Protein AF-A0A1E5JSA3-F1 (afdb_monomer)

Structure (mmCIF, N/CA/C/O backbone):
data_AF-A0A1E5JSA3-F1
#
_entry.id   AF-A0A1E5JSA3-F1
#
loop_
_atom_site.group_PDB
_atom_site.id
_atom_site.type_symbol
_atom_site.label_atom_id
_atom_site.label_alt_id
_atom_site.label_comp_id
_atom_site.label_asym_id
_atom_site.label_entity_id
_atom_site.label_seq_id
_atom_site.pdbx_PDB_ins_code
_atom_site.Cartn_x
_atom_site.Cartn_y
_atom_site.Cartn_z
_atom_site.occupancy
_atom_site.B_iso_or_equiv
_atom_site.auth_seq_id
_atom_site.auth_comp_id
_atom_site.auth_asym_id
_atom_site.auth_atom_id
_atom_site.pdbx_PDB_model_num
ATOM 1 N N . MET A 1 1 ? -30.264 26.122 5.997 1.00 40.59 1 MET A N 1
ATOM 2 C CA . MET A 1 1 ? -31.484 25.661 5.302 1.00 40.59 1 MET A CA 1
ATOM 3 C C . MET A 1 1 ? -31.197 25.128 3.892 1.00 40.59 1 MET A C 1
ATOM 5 O O . MET A 1 1 ? -31.419 23.946 3.682 1.00 40.59 1 MET A O 1
ATOM 9 N N . ALA A 1 2 ? -30.611 25.903 2.964 1.00 40.91 2 ALA A N 1
ATOM 10 C CA . ALA A 1 2 ? -30.258 25.406 1.616 1.00 40.91 2 ALA A CA 1
ATOM 11 C C . ALA A 1 2 ? -29.274 24.211 1.622 1.00 40.91 2 ALA A C 1
ATOM 13 O O . ALA A 1 2 ? -29.501 23.220 0.937 1.00 40.91 2 ALA A O 1
ATOM 14 N N . LEU A 1 3 ? -28.240 24.258 2.475 1.00 40.00 3 LEU A N 1
ATOM 15 C CA . LEU A 1 3 ? -27.278 23.157 2.643 1.00 40.00 3 LEU A CA 1
ATOM 16 C C . LEU A 1 3 ? -27.930 21.880 3.206 1.00 40.00 3 LEU A C 1
ATOM 18 O O . LEU A 1 3 ? -27.615 20.783 2.766 1.00 40.00 3 LEU A O 1
ATOM 22 N N . GLN A 1 4 ? -28.881 22.016 4.137 1.00 42.22 4 GLN A N 1
ATOM 23 C CA . GLN A 1 4 ? -29.633 20.878 4.681 1.00 42.22 4 GLN A CA 1
ATOM 24 C C . GLN A 1 4 ? -30.526 20.234 3.616 1.00 42.22 4 GLN A C 1
ATOM 26 O O . GLN A 1 4 ? -30.574 19.014 3.541 1.00 42.22 4 GLN A O 1
ATOM 31 N N . CYS A 1 5 ? -31.178 21.032 2.764 1.00 46.56 5 CYS A N 1
ATOM 32 C CA . CYS A 1 5 ? -32.015 20.514 1.676 1.00 46.56 5 CYS A CA 1
ATOM 33 C C . CYS A 1 5 ? -31.179 19.809 0.596 1.00 46.56 5 CYS A C 1
ATOM 35 O O . CYS A 1 5 ? -31.585 18.758 0.112 1.00 46.56 5 CYS A O 1
ATOM 37 N N . PHE A 1 6 ? -29.990 20.332 0.273 1.00 48.53 6 PHE A N 1
ATOM 38 C CA . PHE A 1 6 ? -29.045 19.679 -0.640 1.00 48.53 6 PHE A CA 1
ATOM 39 C C . PHE A 1 6 ? -28.563 18.325 -0.094 1.00 48.53 6 PHE A C 1
ATOM 41 O O . PHE A 1 6 ? -28.588 17.324 -0.805 1.00 48.53 6 PHE A O 1
ATOM 48 N N . ILE A 1 7 ? -28.204 18.271 1.194 1.00 49.03 7 ILE A N 1
ATOM 49 C CA . ILE A 1 7 ? -27.785 17.034 1.873 1.00 49.03 7 ILE A CA 1
ATOM 50 C C . ILE A 1 7 ? -28.924 16.006 1.909 1.00 49.03 7 ILE A C 1
ATOM 52 O O . ILE A 1 7 ? -28.693 14.828 1.647 1.00 49.03 7 ILE A O 1
ATOM 56 N N . LEU A 1 8 ? -30.153 16.444 2.199 1.00 56.00 8 LEU A N 1
ATOM 57 C CA . LEU A 1 8 ? -31.337 15.583 2.174 1.00 56.00 8 LEU A CA 1
ATOM 58 C C . LEU A 1 8 ? -31.625 15.045 0.769 1.00 56.00 8 LEU A C 1
ATOM 60 O O . LEU A 1 8 ? -31.928 13.864 0.641 1.00 56.00 8 LEU A O 1
ATOM 64 N N . GLY A 1 9 ? -31.485 15.872 -0.273 1.00 57.34 9 GLY A N 1
ATOM 65 C CA . GLY A 1 9 ? -31.629 15.441 -1.666 1.00 57.34 9 GLY A CA 1
ATOM 66 C C . GLY A 1 9 ? -30.599 14.379 -2.050 1.00 57.34 9 GLY A C 1
ATOM 67 O O . GLY A 1 9 ? -30.970 13.325 -2.556 1.00 57.34 9 GLY A O 1
ATOM 68 N N . PHE A 1 10 ? -29.331 14.608 -1.704 1.00 53.75 10 PHE A N 1
ATOM 69 C CA . PHE A 1 10 ? -28.236 13.671 -1.965 1.00 53.75 10 PHE A CA 1
ATOM 70 C C . PHE A 1 10 ? -28.403 12.329 -1.230 1.00 53.75 10 PHE A C 1
ATOM 72 O O . PHE A 1 10 ? -28.225 11.266 -1.819 1.00 53.75 10 PHE A O 1
ATOM 79 N N . LEU A 1 11 ? -28.791 12.357 0.051 1.00 52.44 11 LEU A N 1
ATOM 80 C CA . LEU A 1 11 ? -29.104 11.145 0.822 1.00 52.44 11 LEU A CA 1
ATOM 81 C C . LEU A 1 11 ? -30.291 10.377 0.229 1.00 52.44 11 LEU A C 1
ATOM 83 O O . LEU A 1 11 ? -30.287 9.148 0.236 1.00 52.44 11 LEU A O 1
ATOM 87 N N . CYS A 1 12 ? -31.292 11.091 -0.291 1.00 59.31 12 CYS A N 1
ATOM 88 C CA . CYS A 1 12 ? -32.441 10.480 -0.951 1.00 59.31 12 CYS A CA 1
ATOM 89 C C . CYS A 1 12 ? -32.024 9.783 -2.256 1.00 59.31 12 CYS A C 1
ATOM 91 O O . CYS A 1 12 ? -32.396 8.632 -2.458 1.00 59.31 12 CYS A O 1
ATOM 93 N N . ASP A 1 13 ? -31.186 10.417 -3.082 1.00 55.78 13 ASP A N 1
ATOM 94 C CA . ASP A 1 13 ? -30.669 9.829 -4.330 1.00 55.78 13 ASP A CA 1
ATOM 95 C C . ASP A 1 13 ? -29.792 8.593 -4.072 1.00 55.78 13 ASP A C 1
ATOM 97 O O . ASP A 1 13 ? -29.883 7.586 -4.782 1.00 55.78 13 ASP A O 1
ATOM 101 N N . PHE A 1 14 ? -28.983 8.634 -3.010 1.00 52.00 14 PHE A N 1
ATOM 102 C CA . PHE A 1 14 ? -28.179 7.494 -2.577 1.00 52.00 14 PHE A CA 1
ATOM 103 C C . PHE A 1 14 ? -29.052 6.317 -2.109 1.00 52.00 14 PHE A C 1
ATOM 105 O O . PHE A 1 14 ? -28.802 5.174 -2.488 1.00 52.00 14 PHE A O 1
ATOM 112 N N . LEU A 1 15 ? -30.110 6.587 -1.335 1.00 54.53 15 LEU A N 1
ATOM 113 C CA . LEU A 1 15 ? -31.064 5.563 -0.901 1.00 54.53 15 LEU A CA 1
ATOM 114 C C . LEU A 1 15 ? -31.878 5.002 -2.074 1.00 54.53 15 LEU A C 1
ATOM 116 O O . LEU A 1 15 ? -32.071 3.793 -2.136 1.00 54.53 15 LEU A O 1
ATOM 120 N N . ILE A 1 16 ? -32.307 5.835 -3.026 1.00 61.12 16 ILE A N 1
ATOM 121 C CA . ILE A 1 16 ? -32.984 5.376 -4.250 1.00 61.12 16 ILE A CA 1
ATOM 122 C C . ILE A 1 16 ? -32.071 4.418 -5.022 1.00 61.12 16 ILE A C 1
ATOM 124 O O . ILE A 1 16 ? -32.501 3.318 -5.352 1.00 61.12 16 ILE A O 1
ATOM 128 N N . SER A 1 17 ? -30.801 4.785 -5.216 1.00 49.44 17 SER A N 1
ATOM 129 C CA . SER A 1 17 ? -29.814 3.940 -5.906 1.00 49.44 17 SER A CA 1
ATOM 130 C C . SER A 1 17 ? -29.567 2.613 -5.177 1.00 49.44 17 SER A C 1
ATOM 132 O O . SER A 1 17 ? -29.388 1.576 -5.809 1.00 49.44 17 SER A O 1
ATOM 134 N N . TYR A 1 18 ? -29.579 2.625 -3.842 1.00 52.19 18 TYR A N 1
ATOM 135 C CA . TYR A 1 18 ? -29.465 1.420 -3.019 1.00 52.19 18 TYR A CA 1
ATOM 136 C C . TYR A 1 18 ? -30.692 0.500 -3.155 1.00 52.19 18 TYR A C 1
ATOM 138 O O . TYR A 1 18 ? -30.539 -0.694 -3.397 1.00 52.19 18 TYR A O 1
ATOM 146 N N . TYR A 1 19 ? -31.911 1.043 -3.068 1.00 53.84 19 TYR A N 1
ATOM 147 C CA . TYR A 1 19 ? -33.149 0.259 -3.180 1.00 53.84 19 TYR A CA 1
ATOM 148 C C . TYR A 1 19 ? -33.454 -0.201 -4.614 1.00 53.84 19 TYR A C 1
ATOM 150 O O . TYR A 1 19 ? -34.114 -1.224 -4.799 1.00 53.84 19 TYR A O 1
ATOM 158 N N . GLU A 1 20 ? -32.944 0.501 -5.630 1.00 58.47 20 GLU A N 1
ATOM 159 C CA . GLU A 1 20 ? -32.952 0.047 -7.029 1.00 58.47 20 GLU A CA 1
ATOM 160 C C . GLU A 1 20 ? -32.120 -1.229 -7.228 1.00 58.47 20 GLU A C 1
ATOM 162 O O . GLU A 1 20 ? -32.446 -2.039 -8.094 1.00 58.47 20 GLU A O 1
ATOM 167 N N . LEU A 1 21 ? -31.090 -1.441 -6.402 1.00 43.41 21 LEU A N 1
ATOM 168 C CA . LEU A 1 21 ? -30.238 -2.632 -6.443 1.00 43.41 21 LEU A CA 1
ATOM 169 C C . LEU A 1 21 ? -30.809 -3.816 -5.642 1.00 43.41 21 LEU A C 1
ATOM 171 O O . LEU A 1 21 ? -30.517 -4.959 -5.985 1.00 43.41 21 LEU A O 1
ATOM 175 N N . ASP A 1 22 ? -31.631 -3.560 -4.619 1.00 38.06 22 ASP A N 1
ATOM 176 C CA . ASP A 1 22 ? -32.161 -4.587 -3.700 1.00 38.06 22 ASP A CA 1
ATOM 177 C C . ASP A 1 22 ? -33.598 -5.056 -4.042 1.00 38.06 22 ASP A C 1
ATOM 179 O O . ASP A 1 22 ? -34.220 -5.807 -3.297 1.00 38.06 22 ASP A O 1
ATOM 183 N N . TYR A 1 23 ? -34.151 -4.624 -5.187 1.00 48.28 23 TYR A N 1
ATOM 184 C CA . TYR A 1 23 ? -35.470 -5.021 -5.722 1.00 48.28 23 TYR A CA 1
ATOM 185 C C . TYR A 1 23 ? -36.684 -4.826 -4.774 1.00 48.28 23 TYR A C 1
ATOM 187 O O . TYR A 1 23 ? -37.714 -5.481 -4.945 1.00 48.28 23 TYR A O 1
ATOM 195 N N . VAL A 1 24 ? -36.640 -3.885 -3.820 1.00 50.56 24 VAL A N 1
ATOM 196 C CA . VAL A 1 24 ? -37.801 -3.543 -2.963 1.00 50.56 24 VAL A CA 1
ATOM 197 C C . VAL A 1 24 ? -38.560 -2.343 -3.543 1.00 50.56 24 VAL A C 1
ATOM 199 O O . VAL A 1 24 ? -38.249 -1.181 -3.284 1.00 50.56 24 VAL A O 1
ATOM 202 N N . THR A 1 25 ? -39.584 -2.616 -4.355 1.00 53.16 25 THR A N 1
ATOM 203 C CA . THR A 1 25 ? -40.285 -1.597 -5.165 1.00 53.16 25 THR A CA 1
ATOM 204 C C . THR A 1 25 ? -41.136 -0.617 -4.342 1.00 53.16 25 THR A C 1
ATOM 206 O O . THR A 1 25 ? -41.288 0.541 -4.727 1.00 53.16 25 THR A O 1
ATOM 209 N N . SER A 1 26 ? -41.675 -1.040 -3.193 1.00 58.78 26 SER A N 1
ATOM 210 C CA . SER A 1 26 ? -42.639 -0.246 -2.411 1.00 58.78 26 SER A CA 1
ATOM 211 C C . SER A 1 26 ? -42.030 0.936 -1.652 1.00 58.78 26 SER A C 1
ATOM 213 O O . SER A 1 26 ? -42.709 1.935 -1.420 1.00 58.78 26 SER A O 1
ATOM 215 N N . ASP A 1 27 ? -40.765 0.838 -1.240 1.00 62.41 27 ASP A N 1
ATOM 216 C CA . ASP A 1 27 ? -40.081 1.925 -0.521 1.00 62.41 27 ASP A CA 1
ATOM 217 C C . ASP A 1 27 ? -39.364 2.885 -1.477 1.00 62.41 27 ASP A C 1
ATOM 219 O O . ASP A 1 27 ? -39.173 4.062 -1.169 1.00 62.41 27 ASP A O 1
ATOM 223 N N . LEU A 1 28 ? -39.086 2.419 -2.692 1.00 68.75 28 LEU A N 1
ATOM 224 C CA . LEU A 1 28 ? -38.509 3.190 -3.784 1.00 68.75 28 LEU A CA 1
ATOM 225 C C . LEU A 1 28 ? -39.467 4.288 -4.280 1.00 68.75 28 LEU A C 1
ATOM 227 O O . LEU A 1 28 ? -39.044 5.425 -4.497 1.00 68.75 28 LEU A O 1
ATOM 231 N N . GLU A 1 29 ? -40.769 4.000 -4.384 1.00 76.38 29 GLU A N 1
ATOM 232 C CA . GLU A 1 29 ? -41.778 5.015 -4.729 1.00 76.38 29 GLU A CA 1
ATOM 233 C C . GLU A 1 29 ? -41.884 6.113 -3.662 1.00 76.38 29 GLU A C 1
ATOM 235 O O . GLU A 1 29 ? -41.897 7.299 -4.002 1.00 76.38 29 GLU A O 1
ATOM 240 N N . LYS A 1 30 ? -41.856 5.745 -2.373 1.00 77.06 30 LYS A N 1
ATOM 241 C CA . LYS A 1 30 ? -41.866 6.710 -1.260 1.00 77.06 30 LYS A CA 1
ATOM 242 C C . LYS A 1 30 ? -40.626 7.599 -1.267 1.00 77.06 30 LYS A C 1
ATOM 244 O O . LYS A 1 30 ? -40.736 8.801 -1.035 1.00 77.06 30 LYS A O 1
ATOM 249 N N . LEU A 1 31 ? -39.450 7.028 -1.539 1.00 73.50 31 LEU A N 1
ATOM 250 C CA . LEU A 1 31 ? -38.198 7.781 -1.632 1.00 73.50 31 LEU A CA 1
ATOM 251 C C . LEU A 1 31 ? -38.207 8.742 -2.829 1.00 73.50 31 LEU A C 1
ATOM 253 O O . LEU A 1 31 ? -37.840 9.904 -2.672 1.00 73.50 31 LEU A O 1
ATOM 257 N N . ARG A 1 32 ? -38.718 8.317 -3.992 1.00 76.75 32 ARG A N 1
ATOM 258 C CA . ARG A 1 32 ? -38.897 9.195 -5.164 1.00 76.75 32 ARG A CA 1
ATOM 259 C C . ARG A 1 32 ? -39.893 10.327 -4.901 1.00 76.75 32 ARG A C 1
ATOM 261 O O . ARG A 1 32 ? -39.671 11.455 -5.339 1.00 76.75 32 ARG A O 1
ATOM 268 N N . GLU A 1 33 ? -40.971 10.066 -4.167 1.00 80.81 33 GLU A N 1
ATOM 269 C CA . GLU A 1 33 ? -41.922 11.107 -3.761 1.00 80.81 33 GLU A CA 1
ATOM 270 C C . GLU A 1 33 ? -41.293 12.089 -2.757 1.00 80.81 33 GLU A C 1
ATOM 272 O O . GLU A 1 33 ? -41.481 13.302 -2.857 1.00 80.81 33 GLU A O 1
ATOM 277 N N . CYS A 1 34 ? -40.484 11.582 -1.824 1.00 76.81 34 CYS A N 1
ATOM 278 C CA . CYS A 1 34 ? -39.719 12.400 -0.885 1.00 76.81 34 CYS A CA 1
ATOM 279 C C . CYS A 1 34 ? -38.702 13.291 -1.621 1.00 76.81 34 CYS A C 1
ATOM 281 O O . CYS A 1 34 ? -38.597 14.482 -1.325 1.00 76.81 34 CYS A O 1
ATOM 283 N N . ARG A 1 35 ? -38.033 12.758 -2.653 1.00 76.19 35 ARG A N 1
ATOM 284 C CA . ARG A 1 35 ? -37.119 13.514 -3.519 1.00 76.19 35 ARG A CA 1
ATOM 285 C C . ARG A 1 35 ? -37.820 14.666 -4.234 1.00 76.19 35 ARG A C 1
ATOM 287 O O . ARG A 1 35 ? -37.316 15.788 -4.196 1.00 76.19 35 ARG A O 1
ATOM 294 N N . LYS A 1 36 ? -39.009 14.422 -4.796 1.00 78.69 36 LYS A N 1
ATOM 295 C CA . LYS A 1 36 ? -39.834 15.471 -5.420 1.00 78.69 36 LYS A CA 1
ATOM 296 C C . LYS A 1 36 ? -40.223 16.567 -4.430 1.00 78.69 36 LYS A C 1
ATOM 298 O O . LYS A 1 36 ? -40.089 17.742 -4.751 1.00 78.69 36 LYS A O 1
ATOM 303 N N . LYS A 1 37 ? -40.613 16.207 -3.203 1.00 78.31 37 LYS A N 1
ATOM 304 C CA . LYS A 1 37 ? -40.929 17.186 -2.145 1.00 78.31 37 LYS A CA 1
ATOM 305 C C . LYS A 1 37 ? -39.715 18.040 -1.766 1.00 78.31 37 LYS A C 1
ATOM 307 O O . LYS A 1 37 ? -39.864 19.236 -1.531 1.00 78.31 37 LYS A O 1
ATOM 312 N N . ILE A 1 38 ? -38.516 17.452 -1.738 1.00 72.69 38 ILE A N 1
ATOM 313 C CA . ILE A 1 38 ? -37.256 18.173 -1.488 1.00 72.69 38 ILE A CA 1
ATOM 314 C C . ILE A 1 38 ? -36.928 19.132 -2.648 1.00 72.69 38 ILE A C 1
ATOM 316 O O . ILE A 1 38 ? -36.505 20.262 -2.406 1.00 72.69 38 ILE A O 1
ATOM 320 N N . GLU A 1 39 ? -37.155 18.721 -3.898 1.00 71.00 39 GLU A N 1
ATOM 321 C CA . GLU A 1 39 ? -36.959 19.568 -5.086 1.00 71.00 39 GLU A CA 1
ATOM 322 C C . GLU A 1 39 ? -37.964 20.721 -5.176 1.00 71.00 39 GLU A C 1
ATOM 324 O O . GLU A 1 39 ? -37.589 21.843 -5.520 1.00 71.00 39 GLU A O 1
ATOM 329 N N . GLU A 1 40 ? -39.228 20.479 -4.831 1.00 75.62 40 GLU A N 1
ATOM 330 C CA . GLU A 1 40 ? -40.254 21.521 -4.740 1.00 75.62 40 GLU A CA 1
ATOM 331 C C . GLU A 1 40 ? -39.899 22.547 -3.656 1.00 75.62 40 GLU A C 1
ATOM 333 O O . GLU A 1 40 ? -39.974 23.752 -3.900 1.00 75.62 40 GLU A O 1
ATOM 338 N N . PHE A 1 41 ? -39.397 22.092 -2.502 1.00 64.44 41 PHE A N 1
ATOM 339 C CA . PHE A 1 41 ? -38.871 22.973 -1.453 1.00 64.44 41 PHE A CA 1
ATOM 340 C C . PHE A 1 41 ? -37.662 23.800 -1.913 1.00 64.44 41 PHE A C 1
ATOM 342 O O . PHE A 1 41 ? -37.488 24.939 -1.478 1.00 64.44 41 PHE A O 1
ATOM 349 N N . TYR A 1 42 ? -36.829 23.244 -2.796 1.00 60.25 42 TYR A N 1
ATOM 350 C CA . TYR A 1 42 ? -35.657 23.921 -3.352 1.00 60.25 42 TYR A CA 1
ATOM 351 C C . TYR A 1 42 ? -36.044 25.002 -4.375 1.00 60.25 42 TYR A C 1
ATOM 353 O O . TYR A 1 42 ? -35.501 26.108 -4.338 1.00 60.25 42 TYR A O 1
ATOM 361 N N . LYS A 1 43 ? -37.033 24.726 -5.239 1.00 61.19 43 LYS A N 1
ATOM 362 C CA . LYS A 1 43 ? -37.520 25.668 -6.266 1.00 61.19 43 LYS A CA 1
ATOM 363 C C . LYS A 1 43 ? -38.217 26.902 -5.692 1.00 61.19 43 LYS A C 1
ATOM 365 O O . LYS A 1 43 ? -38.177 27.957 -6.314 1.00 61.19 43 LYS A O 1
ATOM 370 N N . VAL A 1 44 ? -38.814 26.805 -4.505 1.00 54.72 44 VAL A N 1
ATOM 371 C CA . VAL A 1 44 ? -39.492 27.940 -3.848 1.00 54.72 44 VAL A CA 1
ATOM 372 C C . VAL A 1 44 ? -38.494 28.913 -3.177 1.00 54.72 44 VAL A C 1
ATOM 374 O O . VAL A 1 44 ? -38.888 29.995 -2.750 1.00 54.72 44 VAL A O 1
ATOM 377 N N . GLY A 1 45 ? -37.191 28.588 -3.112 1.00 53.19 45 GLY A N 1
ATOM 378 C CA . GLY A 1 45 ? -36.239 29.267 -2.219 1.00 53.19 45 GLY A CA 1
ATOM 379 C C . GLY A 1 45 ? -34.988 29.942 -2.805 1.00 53.19 45 GLY A C 1
ATOM 380 O O . GLY A 1 45 ? -34.187 30.424 -2.003 1.00 53.19 45 GLY A O 1
ATOM 381 N N . CYS A 1 46 ? -34.745 30.005 -4.122 1.00 41.81 46 CYS A N 1
ATOM 382 C CA . CYS A 1 46 ? -33.535 30.675 -4.643 1.00 41.81 46 CYS A CA 1
ATOM 383 C C . CYS A 1 46 ? -33.741 31.444 -5.956 1.00 41.81 46 CYS A C 1
ATOM 385 O O . CYS A 1 46 ? -34.191 30.892 -6.953 1.00 41.81 46 CYS A O 1
ATOM 387 N N . LEU A 1 47 ? -33.359 32.727 -5.927 1.00 45.47 47 LEU A N 1
ATOM 388 C CA . LEU A 1 47 ? -33.256 33.628 -7.075 1.00 45.47 47 LEU A CA 1
ATOM 389 C C . LEU A 1 47 ? -32.104 33.228 -8.015 1.00 45.47 47 LEU A C 1
ATOM 391 O O . LEU A 1 47 ? -31.073 32.681 -7.619 1.00 45.47 47 LEU A O 1
ATOM 395 N N . GLN A 1 48 ? -32.326 33.551 -9.280 1.00 45.81 48 GLN A N 1
ATOM 396 C CA . GLN A 1 48 ? -31.894 32.849 -10.481 1.00 45.81 48 GLN A CA 1
ATOM 397 C C . GLN A 1 48 ? -30.566 33.382 -11.050 1.00 45.81 48 GLN A C 1
ATOM 399 O O . GLN A 1 48 ? -30.518 33.844 -12.181 1.00 45.81 48 GLN A O 1
ATOM 404 N N . GLU A 1 49 ? -29.484 33.337 -10.264 1.00 43.78 49 GLU A N 1
ATOM 405 C CA . GLU A 1 49 ? -28.129 33.695 -10.750 1.00 43.78 49 GLU A CA 1
ATOM 406 C C . GLU A 1 49 ? -27.010 32.752 -10.265 1.00 43.78 49 GLU A C 1
ATOM 408 O O . GLU A 1 49 ? -25.943 32.689 -10.870 1.00 43.78 49 GLU A O 1
ATOM 413 N N . LYS A 1 50 ? -27.252 31.933 -9.230 1.00 43.91 50 LYS A N 1
ATOM 414 C CA . LYS A 1 50 ? -26.297 30.912 -8.742 1.00 43.91 50 LYS A CA 1
ATOM 415 C C . LYS A 1 50 ? -26.503 29.517 -9.352 1.00 43.91 50 LYS A C 1
ATOM 417 O O . LYS A 1 50 ? -25.840 28.571 -8.942 1.00 43.91 50 LYS A O 1
ATOM 422 N N . GLN A 1 51 ? -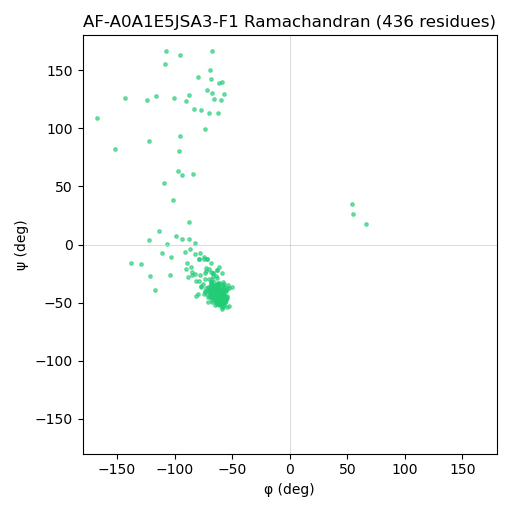27.432 29.392 -10.300 1.00 43.81 51 GLN A N 1
ATOM 423 C CA . GLN A 1 51 ? -27.921 28.112 -10.818 1.00 43.81 51 GLN A CA 1
ATOM 424 C C . GLN A 1 51 ? -26.898 27.415 -11.732 1.00 43.81 51 GLN A C 1
ATOM 426 O O . GLN A 1 51 ? -26.665 26.222 -11.575 1.00 43.81 51 GLN A O 1
ATOM 431 N N . ASN A 1 52 ? -26.194 28.169 -12.585 1.00 41.47 52 ASN A N 1
ATOM 432 C CA . ASN A 1 52 ? -25.317 27.594 -13.615 1.00 41.47 52 ASN A CA 1
ATOM 433 C C . ASN A 1 52 ? -24.054 26.918 -13.047 1.00 41.47 52 ASN A C 1
ATOM 435 O O . ASN A 1 52 ? -23.609 25.906 -13.573 1.00 41.47 52 ASN A O 1
ATOM 439 N N . SER A 1 53 ? -23.462 27.441 -11.966 1.00 43.09 53 SER A N 1
ATOM 440 C CA . SER A 1 53 ? -22.284 26.809 -11.343 1.00 43.09 53 SER A CA 1
ATOM 441 C C . SER A 1 53 ? -22.648 25.603 -10.475 1.00 43.09 53 SER A C 1
ATOM 443 O O . SER A 1 53 ? -21.836 24.694 -10.311 1.00 43.09 53 SER A O 1
ATOM 445 N N . ILE A 1 54 ? -23.872 25.579 -9.940 1.00 47.62 54 ILE A N 1
ATOM 446 C CA . ILE A 1 54 ? -24.409 24.451 -9.175 1.00 47.62 54 ILE A CA 1
ATOM 447 C C . ILE A 1 54 ? -24.828 23.319 -10.120 1.00 47.62 54 ILE A C 1
ATOM 449 O O . ILE A 1 54 ? -24.592 22.163 -9.786 1.00 47.62 54 ILE A O 1
ATOM 453 N N . GLU A 1 55 ? -25.379 23.627 -11.297 1.00 46.81 55 GLU A N 1
ATOM 454 C CA . GLU A 1 55 ? -25.707 22.628 -12.324 1.00 46.81 55 GLU A CA 1
ATOM 455 C C . GLU A 1 55 ? -24.455 21.934 -12.866 1.00 46.81 55 GLU A C 1
ATOM 457 O O . GLU A 1 55 ? -24.393 20.712 -12.804 1.00 46.81 55 GLU A O 1
ATOM 462 N N . VAL A 1 56 ? -23.410 22.677 -13.255 1.00 52.19 56 VAL A N 1
ATOM 463 C CA . VAL A 1 56 ? -22.147 22.080 -13.744 1.00 52.19 56 VAL A CA 1
ATOM 464 C C . VAL A 1 56 ? -21.479 21.201 -12.678 1.00 52.19 56 VAL A C 1
ATOM 466 O O . VAL A 1 56 ? -21.000 20.108 -12.973 1.00 52.19 56 VAL A O 1
ATOM 469 N N . PHE A 1 57 ? -21.475 21.640 -11.414 1.00 47.72 57 PHE A N 1
ATOM 470 C CA . PHE A 1 57 ? -20.952 20.833 -10.309 1.00 47.72 57 PHE A CA 1
ATOM 471 C C . PHE A 1 57 ? -21.834 19.607 -10.014 1.00 47.72 57 PHE A C 1
ATOM 473 O O . PHE A 1 57 ? -21.317 18.540 -9.699 1.00 47.72 57 PHE A O 1
ATOM 480 N N . SER A 1 58 ? -23.160 19.733 -10.124 1.00 50.62 58 SER A N 1
ATOM 481 C CA . SER A 1 58 ? -24.109 18.633 -9.918 1.00 50.62 58 SER A CA 1
ATOM 482 C C . SER A 1 58 ? -24.020 17.577 -11.020 1.00 50.62 58 SER A C 1
ATOM 484 O O . SER A 1 58 ? -24.083 16.386 -10.717 1.00 50.62 58 SER A O 1
ATOM 486 N N . GLU A 1 59 ? -23.863 17.993 -12.275 1.00 61.78 59 GLU A N 1
ATOM 487 C CA . GLU A 1 59 ? -23.638 17.098 -13.413 1.00 61.78 59 GLU A CA 1
ATOM 488 C C . GLU A 1 59 ? -22.310 16.356 -13.256 1.00 61.78 59 GLU A C 1
ATOM 490 O O . GLU A 1 59 ? -22.299 15.128 -13.309 1.00 61.78 59 GLU A O 1
ATOM 495 N N . PHE A 1 60 ? -21.228 17.070 -12.922 1.00 57.09 60 PHE A N 1
ATOM 496 C CA . PHE A 1 60 ? -19.934 16.463 -12.600 1.00 57.09 60 PHE A CA 1
ATOM 497 C C . PHE A 1 60 ? -20.042 15.433 -11.462 1.00 57.09 60 PHE A C 1
ATOM 499 O O . PHE A 1 60 ? -19.549 14.314 -11.583 1.00 57.09 60 PHE A O 1
ATOM 506 N N . MET A 1 61 ? -20.744 15.769 -10.376 1.00 51.47 61 MET A N 1
ATOM 507 C CA . MET A 1 61 ? -20.963 14.870 -9.238 1.00 51.47 61 MET A CA 1
ATOM 508 C C . MET A 1 61 ? -21.752 13.612 -9.620 1.00 51.47 61 MET A C 1
ATOM 510 O O . MET A 1 61 ? -21.395 12.508 -9.205 1.00 51.47 61 MET A O 1
ATOM 514 N N . GLN A 1 62 ? -22.831 13.757 -10.396 1.00 58.44 62 GLN A N 1
ATOM 515 C CA . GLN A 1 62 ? -23.607 12.612 -10.878 1.00 58.44 62 GLN A CA 1
ATOM 516 C C . GLN A 1 62 ? -22.780 11.733 -11.813 1.00 58.44 62 GLN A C 1
ATOM 518 O O . GLN A 1 62 ? -22.839 10.506 -11.713 1.00 58.44 62 GLN A O 1
ATOM 523 N N . GLU A 1 63 ? -21.994 12.343 -12.694 1.00 62.84 63 GLU A N 1
ATOM 524 C CA . GLU A 1 63 ? -21.139 11.633 -13.630 1.00 62.84 63 GLU A CA 1
ATOM 525 C C . GLU A 1 63 ? -20.007 10.902 -12.904 1.00 62.84 63 GLU A C 1
ATOM 527 O O . GLU A 1 63 ? -19.811 9.714 -13.143 1.00 62.84 63 GLU A O 1
ATOM 532 N N . GLU A 1 64 ? -19.333 11.515 -11.933 1.00 56.78 64 GLU A N 1
ATOM 533 C CA . GLU A 1 64 ? -18.267 10.860 -11.170 1.00 56.78 64 GLU A CA 1
ATOM 534 C C . GLU A 1 64 ? -18.801 9.721 -10.283 1.00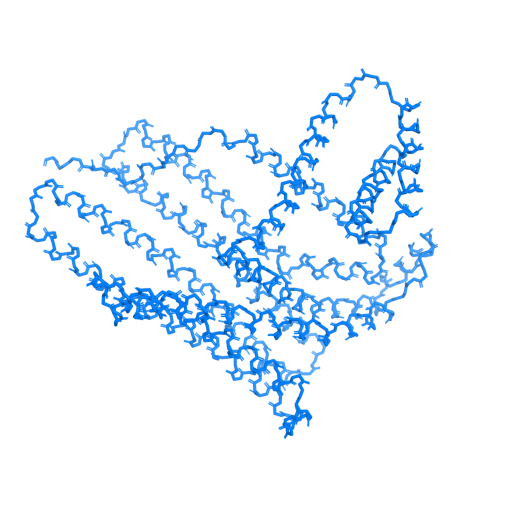 56.78 64 GLU A C 1
ATOM 536 O O . GLU A 1 64 ? -18.205 8.641 -10.232 1.00 56.78 64 GLU A O 1
ATOM 541 N N . ILE A 1 65 ? -19.967 9.886 -9.645 1.00 56.12 65 ILE A N 1
ATOM 542 C CA . ILE A 1 65 ? -20.617 8.806 -8.880 1.00 56.12 65 ILE A CA 1
ATOM 543 C C . ILE A 1 65 ? -21.032 7.659 -9.801 1.00 56.12 65 ILE A C 1
ATOM 545 O O . ILE A 1 65 ? -20.768 6.495 -9.489 1.00 56.12 65 ILE A O 1
ATOM 549 N N . ARG A 1 66 ? -21.651 7.966 -10.946 1.00 53.53 66 ARG A N 1
ATOM 550 C CA . ARG A 1 66 ? -22.077 6.961 -11.924 1.00 53.53 66 ARG A CA 1
ATOM 551 C C . ARG A 1 66 ? -20.882 6.229 -12.522 1.00 53.53 66 ARG A C 1
ATOM 553 O O . ARG A 1 66 ? -20.927 5.007 -12.625 1.00 53.53 66 ARG A O 1
ATOM 560 N N . THR A 1 67 ? -19.818 6.939 -12.884 1.00 59.00 67 THR A N 1
ATOM 561 C CA . THR A 1 67 ? -18.598 6.349 -13.450 1.00 59.00 67 THR A CA 1
ATOM 562 C C . THR A 1 67 ? -17.892 5.479 -12.418 1.00 59.00 67 THR A C 1
ATOM 564 O O . THR A 1 67 ? -17.471 4.371 -12.743 1.00 59.00 67 THR A O 1
ATOM 567 N N . ASN A 1 68 ? -17.852 5.904 -11.151 1.00 52.03 68 ASN A N 1
ATOM 568 C CA . ASN A 1 68 ? -17.353 5.073 -10.060 1.00 52.03 68 ASN A CA 1
ATOM 569 C C . ASN A 1 68 ? -18.218 3.819 -9.886 1.00 52.03 68 ASN A C 1
ATOM 571 O O . ASN A 1 68 ? -17.681 2.716 -9.931 1.00 52.03 68 ASN A O 1
ATOM 575 N N . ALA A 1 69 ? -19.545 3.946 -9.778 1.00 55.59 69 ALA A N 1
ATOM 576 C CA . ALA A 1 69 ? -20.480 2.822 -9.636 1.00 55.59 69 ALA A CA 1
ATOM 577 C C . ALA A 1 69 ? -20.424 1.834 -10.820 1.00 55.59 69 ALA A C 1
ATOM 579 O O . ALA A 1 69 ? -20.375 0.618 -10.624 1.00 55.59 69 ALA A O 1
ATOM 580 N N . GLN A 1 70 ? -20.351 2.334 -12.055 1.00 56.41 70 GLN A N 1
ATOM 581 C CA . GLN A 1 70 ? -20.137 1.518 -13.256 1.00 56.41 70 GLN A CA 1
ATOM 582 C C . GLN A 1 70 ? -18.728 0.908 -13.289 1.00 56.41 70 GLN A C 1
ATOM 584 O O . GLN A 1 70 ? -18.552 -0.221 -13.749 1.00 56.41 70 GLN A O 1
ATOM 589 N N . GLY A 1 71 ? -17.722 1.598 -12.753 1.00 55.97 71 GLY A N 1
ATOM 590 C CA . GLY A 1 71 ? -16.382 1.071 -12.501 1.00 55.97 71 GLY A CA 1
ATOM 591 C C . GLY A 1 71 ? -16.396 -0.115 -11.532 1.00 55.97 71 GLY A C 1
ATOM 592 O O . GLY A 1 71 ? -15.781 -1.143 -11.817 1.00 55.97 71 GLY A O 1
ATOM 593 N N . TYR A 1 72 ? -17.164 -0.027 -10.441 1.00 54.00 72 TYR A N 1
ATOM 594 C CA . TYR A 1 72 ? -17.378 -1.131 -9.497 1.00 54.00 72 TYR A CA 1
ATOM 595 C C . TYR A 1 72 ? -18.063 -2.325 -10.175 1.00 54.00 72 TYR A C 1
ATOM 597 O O . TYR A 1 72 ? -17.583 -3.451 -10.064 1.00 54.00 72 TYR A O 1
ATOM 605 N N . LEU A 1 73 ? -19.128 -2.093 -10.948 1.00 53.03 73 LEU A N 1
ATOM 606 C CA . LEU A 1 73 ? -19.850 -3.156 -11.659 1.00 53.03 73 LEU A CA 1
ATOM 607 C C . LEU A 1 73 ? -19.001 -3.805 -12.768 1.00 53.03 73 LEU A C 1
ATOM 609 O O . LEU A 1 73 ? -18.941 -5.028 -12.876 1.00 53.03 73 LEU A O 1
ATOM 613 N N . SER A 1 74 ? -18.270 -3.008 -13.551 1.00 52.31 74 SER A N 1
ATOM 614 C CA . SER A 1 74 ? -17.346 -3.506 -14.582 1.00 52.31 74 SER A CA 1
ATOM 615 C C . SER A 1 74 ? -16.075 -4.142 -14.008 1.00 52.31 74 SER A C 1
ATOM 617 O O . SER A 1 74 ? -15.350 -4.837 -14.717 1.00 52.31 74 SER A O 1
ATOM 619 N N . SER A 1 75 ? -15.792 -3.969 -12.715 1.00 47.25 75 SER A N 1
ATOM 620 C CA . SER A 1 75 ? -14.699 -4.696 -12.064 1.00 47.25 75 SER A CA 1
ATOM 621 C C . SER A 1 75 ? -14.995 -6.193 -11.956 1.00 47.25 75 SER A C 1
ATOM 623 O O . SER A 1 75 ? -14.057 -6.985 -11.953 1.00 47.25 75 SER A O 1
ATOM 625 N N . PHE A 1 76 ? -16.270 -6.600 -11.976 1.00 54.66 76 PHE A N 1
ATOM 626 C CA . PHE A 1 76 ? -16.668 -8.011 -12.023 1.00 54.66 76 PHE A CA 1
ATOM 627 C C . PHE A 1 76 ? -16.568 -8.639 -13.421 1.00 54.66 76 PHE A C 1
ATOM 629 O O . PHE A 1 76 ? -16.607 -9.862 -13.532 1.00 54.66 76 PHE A O 1
ATOM 636 N N . THR A 1 77 ? -16.397 -7.850 -14.490 1.00 56.88 77 THR A N 1
ATOM 637 C CA . THR A 1 77 ? -16.287 -8.386 -15.860 1.00 56.88 77 THR A CA 1
ATOM 638 C C . THR A 1 77 ? -14.852 -8.723 -16.267 1.00 56.88 77 THR A C 1
ATOM 640 O O . THR A 1 77 ? -14.645 -9.470 -17.221 1.00 56.88 77 THR A O 1
ATOM 643 N N . SER A 1 78 ? -13.846 -8.233 -15.533 1.00 70.81 78 SER A N 1
ATOM 644 C CA . SER A 1 78 ? -12.434 -8.554 -15.762 1.00 70.81 78 SER A CA 1
ATOM 645 C C . SER A 1 78 ? -11.779 -9.115 -14.505 1.00 70.81 78 SER A C 1
ATOM 647 O O . SER A 1 78 ? -11.707 -8.448 -13.476 1.00 70.81 78 SER A O 1
ATOM 649 N N . ILE A 1 79 ? -11.197 -10.313 -14.615 1.00 72.50 79 ILE A N 1
ATOM 650 C CA . ILE A 1 79 ? -10.484 -10.979 -13.514 1.00 72.50 79 ILE A CA 1
ATOM 651 C C . ILE A 1 79 ? -9.324 -10.109 -12.990 1.00 72.50 79 ILE A C 1
ATOM 653 O O . ILE A 1 79 ? -9.047 -10.094 -11.790 1.00 72.50 79 ILE A O 1
ATOM 657 N N . SER A 1 80 ? -8.649 -9.348 -13.862 1.00 68.81 80 SER A N 1
ATOM 658 C CA . SER A 1 80 ? -7.557 -8.461 -13.441 1.00 68.81 80 SER A CA 1
ATOM 659 C C . SER A 1 80 ? -8.059 -7.269 -12.622 1.00 68.81 80 SER A C 1
ATOM 661 O O . SER A 1 80 ? -7.428 -6.932 -11.617 1.00 68.81 80 SER A O 1
ATOM 663 N N . LYS A 1 81 ? -9.205 -6.686 -13.005 1.00 71.44 81 LYS A N 1
ATOM 664 C CA . LYS A 1 81 ? -9.861 -5.598 -12.265 1.00 71.44 81 LYS A CA 1
ATOM 665 C C . LYS A 1 81 ? -10.426 -6.094 -10.939 1.00 71.44 81 LYS A C 1
ATOM 667 O O . LYS A 1 81 ? -10.170 -5.470 -9.917 1.00 71.44 81 LYS A O 1
ATOM 672 N N . LEU A 1 82 ? -11.086 -7.254 -10.923 1.00 73.88 82 LEU A N 1
ATOM 673 C CA . LEU A 1 82 ? -11.572 -7.890 -9.697 1.00 73.88 82 LEU A CA 1
ATOM 674 C C . LEU A 1 82 ? -10.435 -8.118 -8.694 1.00 73.88 82 LEU A C 1
ATOM 676 O O . LEU A 1 82 ? -10.561 -7.787 -7.518 1.00 73.88 82 LEU A O 1
ATOM 680 N N . ARG A 1 83 ? -9.291 -8.634 -9.159 1.00 82.50 83 ARG A N 1
ATOM 681 C CA . ARG A 1 83 ? -8.096 -8.818 -8.324 1.00 82.50 83 ARG A CA 1
ATOM 682 C C . ARG A 1 83 ? -7.600 -7.499 -7.732 1.00 82.50 83 ARG A C 1
ATOM 684 O O . ARG A 1 83 ? -7.268 -7.454 -6.549 1.00 82.50 83 ARG A O 1
ATOM 691 N N . GLN A 1 84 ? -7.512 -6.452 -8.554 1.00 79.69 84 GLN A N 1
ATOM 692 C CA . GLN A 1 84 ? -7.096 -5.126 -8.098 1.00 79.69 84 GLN A CA 1
ATOM 693 C C . GLN A 1 84 ? -8.072 -4.595 -7.046 1.00 79.69 84 GLN A C 1
ATOM 695 O O . GLN A 1 84 ? -7.644 -4.153 -5.985 1.00 79.69 84 GLN A O 1
ATOM 700 N N . TYR A 1 85 ? -9.370 -4.743 -7.299 1.00 80.69 85 TYR A N 1
ATOM 701 C CA . TYR A 1 85 ? -10.432 -4.320 -6.403 1.00 80.69 85 TYR A CA 1
ATOM 702 C C . TYR A 1 85 ? -10.385 -5.030 -5.043 1.00 80.69 85 TYR A C 1
ATOM 704 O O . TYR A 1 85 ? -10.383 -4.374 -4.001 1.00 80.69 85 TYR A O 1
ATOM 712 N N . ILE A 1 86 ? -10.247 -6.360 -5.040 1.00 85.19 86 ILE A N 1
ATOM 713 C CA . ILE A 1 86 ? -10.040 -7.162 -3.823 1.00 85.19 86 ILE A CA 1
ATOM 714 C C . ILE A 1 86 ? -8.799 -6.679 -3.070 1.00 85.19 86 ILE A C 1
ATOM 716 O O . ILE A 1 86 ? -8.845 -6.512 -1.852 1.00 85.19 86 ILE A O 1
ATOM 720 N N . GLY A 1 87 ? -7.704 -6.410 -3.789 1.00 83.75 87 GLY A N 1
ATOM 721 C CA . GLY A 1 87 ? -6.491 -5.830 -3.216 1.00 83.75 87 GLY A CA 1
ATOM 722 C C . GLY A 1 87 ? -6.763 -4.502 -2.509 1.00 83.75 87 GLY A C 1
ATOM 723 O O . GLY A 1 87 ? -6.400 -4.350 -1.346 1.00 83.75 87 GLY A O 1
ATOM 724 N N . THR A 1 88 ? -7.468 -3.578 -3.162 1.00 85.19 88 THR A N 1
ATOM 725 C CA . THR A 1 88 ? -7.829 -2.275 -2.592 1.00 85.19 88 THR A CA 1
ATOM 726 C C . THR A 1 88 ? -8.721 -2.407 -1.359 1.00 85.19 88 THR A C 1
ATOM 728 O O . THR A 1 88 ? -8.442 -1.764 -0.345 1.00 85.19 88 THR A O 1
ATOM 731 N N . ILE A 1 89 ? -9.758 -3.255 -1.392 1.00 87.69 89 ILE A N 1
ATOM 732 C CA . ILE A 1 89 ? -10.598 -3.512 -0.209 1.00 87.69 89 ILE A CA 1
ATOM 733 C C . ILE A 1 89 ? -9.729 -4.034 0.933 1.00 87.69 89 ILE A C 1
ATOM 735 O O . ILE A 1 89 ? -9.852 -3.577 2.067 1.00 87.69 89 ILE A O 1
ATOM 739 N N . ASN A 1 90 ? -8.822 -4.964 0.637 1.00 88.69 90 ASN A N 1
ATOM 740 C CA . ASN A 1 90 ? -7.966 -5.571 1.639 1.00 88.69 90 ASN A CA 1
ATOM 741 C C . ASN A 1 90 ? -7.024 -4.556 2.305 1.00 88.69 90 ASN A C 1
ATOM 743 O O . ASN A 1 90 ? -6.898 -4.534 3.530 1.00 88.69 90 ASN A O 1
ATOM 747 N N . THR A 1 91 ? -6.438 -3.665 1.506 1.00 86.69 91 THR A N 1
ATOM 748 C CA . THR A 1 91 ? -5.652 -2.514 1.960 1.00 86.69 91 THR A CA 1
ATOM 749 C C . THR A 1 91 ? -6.470 -1.610 2.885 1.00 86.69 91 THR A C 1
ATOM 751 O O . THR A 1 91 ? -6.043 -1.313 4.001 1.00 86.69 91 THR A O 1
ATOM 754 N N . LYS A 1 92 ? -7.692 -1.226 2.485 1.00 87.56 92 LYS A N 1
ATOM 755 C CA . LYS A 1 92 ? -8.579 -0.382 3.309 1.00 87.56 92 LYS A CA 1
ATOM 756 C C . LYS A 1 92 ? -9.024 -1.075 4.594 1.00 87.56 92 LYS A C 1
ATOM 758 O O . LYS A 1 92 ? -9.088 -0.439 5.643 1.00 87.56 92 LYS A O 1
ATOM 763 N N . ARG A 1 93 ? -9.264 -2.384 4.539 1.00 90.25 93 ARG A N 1
ATOM 764 C CA . ARG A 1 93 ? -9.566 -3.228 5.699 1.00 90.25 93 ARG A CA 1
ATOM 765 C C . ARG A 1 93 ? -8.401 -3.245 6.685 1.00 90.25 93 ARG A C 1
ATOM 767 O O . ARG A 1 93 ? -8.621 -3.023 7.873 1.00 90.25 93 ARG A O 1
ATOM 774 N N . SER A 1 94 ? -7.172 -3.468 6.210 1.00 87.50 94 SER A N 1
ATOM 775 C CA . SER A 1 94 ? -5.968 -3.392 7.050 1.00 87.50 94 SER A CA 1
ATOM 776 C C . SER A 1 94 ? -5.851 -2.011 7.698 1.00 87.50 94 SER A C 1
ATOM 778 O O . SER A 1 94 ? -5.771 -1.888 8.921 1.00 87.50 94 SER A O 1
ATOM 780 N N . GLN A 1 95 ? -5.977 -0.955 6.892 1.00 88.19 95 GLN A N 1
ATOM 781 C CA . GLN A 1 95 ? -5.951 0.426 7.358 1.00 88.19 95 GLN A CA 1
ATOM 782 C C . GLN A 1 95 ? -6.979 0.714 8.456 1.00 88.19 95 GLN A C 1
ATOM 784 O O . GLN A 1 95 ? -6.637 1.320 9.476 1.00 88.19 95 GLN A O 1
ATOM 789 N N . PHE A 1 96 ? -8.216 0.254 8.278 1.00 89.88 96 PHE A N 1
ATOM 790 C CA . PHE A 1 96 ? -9.262 0.379 9.283 1.00 89.88 96 PHE A CA 1
ATOM 791 C C . PHE A 1 96 ? -8.892 -0.354 10.580 1.00 89.88 96 PHE A C 1
ATOM 793 O O . PHE A 1 96 ? -9.035 0.219 11.658 1.00 89.88 96 PHE A O 1
ATOM 800 N N . SER A 1 97 ? -8.367 -1.581 10.498 1.00 88.69 97 SER A N 1
ATOM 801 C CA . SER A 1 97 ? -7.975 -2.376 11.671 1.00 88.69 97 SER A CA 1
ATOM 802 C C . SER A 1 97 ? -6.933 -1.679 12.546 1.00 88.69 97 SER A C 1
ATOM 804 O O . SER A 1 97 ? -7.123 -1.607 13.765 1.00 88.69 97 SER A O 1
ATOM 806 N N . TYR A 1 98 ? -5.871 -1.130 11.948 1.00 89.12 98 TYR A N 1
ATOM 807 C CA . TYR A 1 98 ? -4.855 -0.381 12.695 1.00 89.12 98 TYR A CA 1
ATOM 808 C C . TYR A 1 98 ? -5.406 0.954 13.222 1.00 89.12 98 TYR A C 1
ATOM 810 O O . TYR A 1 98 ? -5.203 1.284 14.394 1.00 89.12 98 TYR A O 1
ATOM 818 N N . SER A 1 99 ? -6.192 1.672 12.409 1.00 90.75 99 SER A N 1
ATOM 819 C CA . SER A 1 99 ? -6.811 2.948 12.809 1.00 90.75 99 SER A CA 1
ATOM 820 C C . SER A 1 99 ? -7.743 2.773 14.001 1.00 90.75 99 SER A C 1
ATOM 822 O O . SER A 1 99 ? -7.749 3.590 14.917 1.00 90.75 99 SER A O 1
ATOM 824 N N . ARG A 1 100 ? -8.515 1.682 14.014 1.00 89.62 100 ARG A N 1
ATOM 825 C CA . ARG A 1 100 ? -9.394 1.298 15.120 1.00 89.62 100 ARG A CA 1
ATOM 826 C C . ARG A 1 100 ? -8.601 1.046 16.400 1.00 89.62 100 ARG A C 1
ATOM 828 O O . ARG A 1 100 ? -9.048 1.443 17.471 1.00 89.62 100 ARG A O 1
ATOM 835 N N . GLY A 1 101 ? -7.433 0.409 16.299 1.00 87.19 101 GLY A N 1
ATOM 836 C CA . GLY A 1 101 ? -6.529 0.207 17.433 1.00 87.19 101 GLY A CA 1
ATOM 837 C C . GLY A 1 101 ? -6.129 1.532 18.082 1.00 87.19 101 GLY A C 1
ATOM 838 O O . GLY A 1 101 ? -6.336 1.712 19.280 1.00 87.19 101 GLY A O 1
ATOM 839 N N . LEU A 1 102 ? -5.649 2.487 17.281 1.00 90.56 102 LEU A N 1
ATOM 840 C CA . LEU A 1 102 ? -5.307 3.833 17.753 1.00 90.56 102 LEU A CA 1
ATOM 841 C C . LEU A 1 102 ? -6.534 4.584 18.302 1.00 90.56 102 LEU A C 1
ATOM 843 O O . LEU A 1 102 ? -6.470 5.171 19.384 1.00 90.56 102 LEU A O 1
ATOM 847 N N . ALA A 1 103 ? -7.666 4.513 17.597 1.00 90.81 103 ALA A N 1
ATOM 848 C CA . ALA A 1 103 ? -8.918 5.135 18.014 1.00 90.81 103 ALA A CA 1
ATOM 849 C C . ALA A 1 103 ? -9.393 4.613 19.375 1.00 90.81 103 ALA A C 1
ATOM 851 O O . ALA A 1 103 ? -9.815 5.403 20.207 1.00 90.81 103 ALA A O 1
ATOM 852 N N . ASN A 1 104 ? -9.267 3.314 19.664 1.00 89.38 104 ASN A N 1
ATOM 853 C CA . ASN A 1 104 ? -9.648 2.759 20.967 1.00 89.38 104 ASN A CA 1
ATOM 854 C C . ASN A 1 104 ? -8.882 3.411 22.129 1.00 89.38 104 ASN A C 1
ATOM 856 O O . ASN A 1 104 ? -9.480 3.711 23.167 1.00 89.38 104 ASN A O 1
ATOM 860 N N . TYR A 1 105 ? -7.582 3.676 21.963 1.00 88.06 105 TYR A N 1
ATOM 861 C CA . TYR A 1 105 ? -6.798 4.392 22.973 1.00 88.06 105 TYR A CA 1
ATOM 862 C C . TYR A 1 105 ? -7.224 5.859 23.083 1.00 88.06 105 TYR A C 1
ATOM 864 O O . TYR A 1 105 ? -7.406 6.349 24.199 1.00 88.06 105 TYR A O 1
ATOM 872 N N . ALA A 1 106 ? -7.454 6.532 21.952 1.00 88.50 106 ALA A N 1
ATOM 873 C CA . ALA A 1 106 ? -7.944 7.910 21.931 1.00 88.50 106 ALA A CA 1
ATOM 874 C C . ALA A 1 106 ? -9.317 8.043 22.614 1.00 88.50 106 ALA A C 1
ATOM 876 O O . ALA A 1 106 ? -9.499 8.902 23.472 1.00 88.50 106 ALA A O 1
ATOM 877 N N . ILE A 1 107 ? -10.258 7.146 22.311 1.00 89.06 107 ILE A N 1
ATOM 878 C CA . ILE A 1 107 ? -11.589 7.086 22.923 1.00 89.06 107 ILE A CA 1
ATOM 879 C C . ILE A 1 107 ? -11.475 6.839 24.431 1.00 89.06 107 ILE A C 1
ATOM 881 O O . ILE A 1 107 ? -12.105 7.543 25.218 1.00 89.06 107 ILE A O 1
ATOM 885 N N . THR A 1 108 ? -10.652 5.873 24.851 1.00 85.94 108 THR A N 1
ATOM 886 C CA . THR A 1 108 ? -10.457 5.555 26.277 1.00 85.94 108 THR A CA 1
ATOM 887 C C . THR A 1 108 ? -9.875 6.744 27.042 1.00 85.94 108 THR A C 1
ATOM 889 O O . THR A 1 108 ? -10.245 6.985 28.192 1.00 85.94 108 THR A O 1
ATOM 892 N N . TYR A 1 109 ? -8.967 7.493 26.415 1.00 86.06 109 TYR A N 1
ATOM 893 C CA . TYR A 1 109 ? -8.421 8.723 26.977 1.00 86.06 109 TYR A CA 1
ATOM 894 C C . TYR A 1 109 ? -9.488 9.823 27.064 1.00 86.06 109 TYR A C 1
ATOM 896 O O . TYR A 1 109 ? -9.691 10.387 28.139 1.00 86.06 109 TYR A O 1
ATOM 904 N N . LEU A 1 110 ? -10.225 10.071 25.975 1.00 86.69 110 LEU A N 1
ATOM 905 C CA . LEU A 1 110 ? -11.297 11.070 25.923 1.00 86.69 110 LEU A CA 1
ATOM 906 C C . LEU A 1 110 ? -12.372 10.808 26.975 1.00 86.69 110 LEU A C 1
ATOM 908 O O . LEU A 1 110 ? -12.763 11.738 27.677 1.00 86.69 110 LEU A O 1
ATOM 912 N N . GLN A 1 111 ? -12.778 9.549 27.151 1.00 85.56 111 GLN A N 1
ATOM 913 C CA . GLN A 1 111 ? -13.767 9.141 28.148 1.00 85.56 111 GLN A CA 1
ATOM 914 C C . GLN A 1 111 ? -13.355 9.514 29.582 1.00 85.56 111 GLN A C 1
ATOM 916 O O . GLN A 1 111 ? -14.222 9.798 30.406 1.00 85.56 111 GLN A O 1
ATOM 921 N N . LYS A 1 112 ? -12.050 9.511 29.884 1.00 85.44 112 LYS A N 1
ATOM 922 C CA . LYS A 1 112 ? -11.490 9.843 31.207 1.00 85.44 112 LYS A CA 1
ATOM 923 C C . LYS A 1 112 ? -11.152 11.328 31.372 1.00 85.44 112 LYS A C 1
ATOM 925 O O . LYS A 1 112 ? -10.744 11.734 32.456 1.00 85.44 112 LYS A O 1
ATOM 930 N N . SER A 1 113 ? -11.272 12.118 30.309 1.00 86.25 113 SER A N 1
ATOM 931 C CA . SER A 1 113 ? -10.926 13.540 30.295 1.00 86.25 113 SER A CA 1
ATOM 932 C C . SER A 1 113 ? -12.146 14.431 30.550 1.00 86.25 113 SER A C 1
ATOM 934 O O . SER A 1 113 ? -13.283 14.010 30.337 1.00 86.25 113 SER A O 1
ATOM 936 N N . SER A 1 114 ? -11.913 15.696 30.908 1.00 82.75 114 SER A N 1
ATOM 937 C CA . SER A 1 114 ? -12.967 16.718 31.035 1.00 82.75 114 SER A CA 1
ATOM 938 C C . SER A 1 114 ? -13.716 16.993 29.722 1.00 82.75 114 SER A C 1
ATOM 940 O O . SER A 1 114 ? -14.844 17.475 29.738 1.00 82.75 114 SER A O 1
ATOM 942 N N . ILE A 1 115 ? -13.136 16.626 28.572 1.00 82.56 115 ILE A N 1
ATOM 943 C CA . ILE A 1 115 ? -13.771 16.750 27.251 1.00 82.56 115 ILE A CA 1
ATOM 944 C C . ILE A 1 115 ? -14.988 15.811 27.131 1.00 82.56 115 ILE A C 1
ATOM 946 O O . ILE A 1 115 ? -15.912 16.091 26.370 1.00 82.56 115 ILE A O 1
ATOM 950 N N . SER A 1 116 ? -15.029 14.720 27.907 1.00 83.50 116 SER A N 1
ATOM 951 C CA . SER A 1 116 ? -16.157 13.779 27.934 1.00 83.50 116 SER A CA 1
ATOM 952 C C . SER A 1 116 ? -17.479 14.471 28.287 1.00 83.50 116 SER A C 1
ATOM 954 O O . SER A 1 116 ? -18.498 14.208 27.650 1.00 83.50 116 SER A O 1
ATOM 956 N N . GLU A 1 117 ? -17.460 15.396 29.251 1.00 83.50 117 GLU A N 1
ATOM 957 C CA . GLU A 1 117 ? -18.648 16.143 29.686 1.00 83.50 117 GLU A CA 1
ATOM 958 C C . GLU A 1 117 ? -19.152 17.081 28.585 1.00 83.50 117 GLU A C 1
ATOM 960 O O . GLU A 1 117 ? -20.343 17.090 28.277 1.00 83.50 117 GLU A O 1
ATOM 965 N N . LEU A 1 118 ? -18.230 17.780 27.915 1.00 83.38 118 LEU A N 1
ATOM 966 C CA . LEU A 1 118 ? -18.533 18.654 26.780 1.00 83.38 118 LEU A CA 1
ATOM 967 C C . LEU A 1 118 ? -19.159 17.866 25.618 1.00 83.38 118 LEU A C 1
ATOM 969 O O . LEU A 1 118 ? -20.153 18.291 25.032 1.00 83.38 118 LEU A O 1
ATOM 973 N N . ILE A 1 119 ? -18.623 16.683 25.303 1.00 82.94 119 ILE A N 1
ATOM 974 C CA . ILE A 1 119 ? -19.183 15.810 24.260 1.00 82.94 119 ILE A CA 1
ATOM 975 C C . ILE A 1 119 ? -20.590 15.332 24.644 1.00 82.94 119 ILE A C 1
ATOM 977 O O . ILE A 1 119 ? -21.479 15.296 23.792 1.00 82.94 119 ILE A O 1
ATOM 981 N N . GLN A 1 120 ? -20.823 14.995 25.915 1.00 82.88 120 GLN A N 1
ATOM 982 C CA . GLN A 1 120 ? -22.154 14.613 26.393 1.00 82.88 120 GLN A CA 1
ATOM 983 C C . GLN A 1 120 ? -23.155 15.768 26.310 1.00 82.88 120 GLN A C 1
ATOM 985 O O . GLN A 1 120 ? -24.315 15.538 25.974 1.00 82.88 120 GLN A O 1
ATOM 990 N N . GLU A 1 121 ? -22.730 17.000 26.586 1.00 84.06 121 GLU A N 1
ATOM 991 C CA . GLU A 1 121 ? -23.570 18.188 26.441 1.00 84.06 121 GLU A CA 1
ATOM 992 C C . GLU A 1 121 ? -23.961 18.424 24.976 1.00 84.06 121 GLU A C 1
ATOM 994 O O . GLU A 1 121 ? -25.148 18.550 24.671 1.00 84.06 121 GLU A O 1
ATOM 999 N N . ILE A 1 122 ? -22.996 18.359 24.050 1.00 82.38 122 ILE A N 1
ATOM 1000 C CA . ILE A 1 122 ? -23.266 18.452 22.606 1.00 82.38 122 ILE A CA 1
ATOM 1001 C C . ILE A 1 122 ? -24.216 17.337 22.156 1.00 82.38 122 ILE A C 1
ATOM 1003 O O . ILE A 1 122 ? -25.177 17.594 21.430 1.00 82.38 122 ILE A O 1
ATOM 1007 N N . ASN A 1 123 ? -23.994 16.100 22.609 1.00 84.69 123 ASN A N 1
ATOM 1008 C CA . ASN A 1 123 ? -24.868 14.977 22.279 1.00 84.69 123 ASN A CA 1
ATOM 1009 C C . ASN A 1 123 ? -26.298 15.193 22.788 1.00 84.69 123 ASN A C 1
ATOM 1011 O O . ASN A 1 123 ? -27.237 14.926 22.041 1.00 84.69 123 ASN A O 1
ATOM 1015 N N . LYS A 1 124 ? -26.484 15.740 23.997 1.00 84.88 124 LYS A N 1
ATOM 1016 C CA . LYS A 1 124 ? -27.815 16.098 24.515 1.00 84.88 124 LYS A CA 1
ATOM 1017 C C . LYS A 1 124 ? -28.501 17.149 23.646 1.00 84.88 124 LYS A C 1
ATOM 1019 O O . LYS A 1 124 ? -29.669 16.973 23.312 1.00 84.88 124 LYS A O 1
ATOM 1024 N N . VAL A 1 125 ? -27.781 18.201 23.245 1.00 85.94 125 VAL A N 1
ATOM 1025 C CA . VAL A 1 125 ? -28.313 19.257 22.360 1.00 85.94 125 VAL A CA 1
ATOM 1026 C C . VAL A 1 125 ? -28.730 18.689 21.001 1.00 85.94 125 VAL A C 1
ATOM 1028 O O . VAL A 1 125 ? -29.762 19.074 20.460 1.00 85.94 125 VAL A O 1
ATOM 1031 N N . LEU A 1 126 ? -27.963 17.739 20.466 1.00 81.88 126 LEU A N 1
ATOM 1032 C CA . LEU A 1 126 ? -28.245 17.080 19.188 1.00 81.88 126 LEU A CA 1
ATOM 1033 C C . LEU A 1 126 ? -29.258 15.925 19.296 1.00 81.88 126 LEU A C 1
ATOM 1035 O O . LEU A 1 126 ? -29.530 15.267 18.293 1.00 81.88 126 LEU A O 1
ATOM 1039 N N . GLY A 1 127 ? -29.802 15.645 20.488 1.00 79.50 127 GLY A N 1
ATOM 1040 C CA . GLY A 1 127 ? -30.715 14.521 20.723 1.00 79.50 127 GLY A CA 1
ATOM 1041 C C . GLY A 1 127 ? -30.065 13.140 20.558 1.00 79.50 127 GLY A C 1
ATOM 1042 O O . GLY A 1 127 ? -30.763 12.140 20.394 1.00 79.50 127 GLY A O 1
ATOM 1043 N N . ASN A 1 128 ? -28.734 13.066 20.582 1.00 78.56 128 ASN A N 1
ATOM 1044 C CA . ASN A 1 128 ? -27.979 11.836 20.415 1.00 78.56 128 ASN A CA 1
ATOM 1045 C C . ASN A 1 128 ? -27.880 11.076 21.748 1.00 78.56 128 ASN A C 1
ATOM 1047 O O . ASN A 1 128 ? -27.260 11.547 22.700 1.00 78.56 128 ASN A O 1
ATOM 1051 N N . GLN A 1 129 ? -28.461 9.877 21.799 1.00 71.62 129 GLN A N 1
ATOM 1052 C CA . GLN A 1 129 ? -28.431 9.008 22.983 1.00 71.62 129 GLN A CA 1
ATOM 1053 C C . GLN A 1 129 ? -27.184 8.112 23.051 1.00 71.62 129 GLN A C 1
ATOM 1055 O O . GLN A 1 129 ? -27.002 7.395 24.031 1.00 71.62 129 GLN A O 1
ATOM 1060 N N . TYR A 1 130 ? -26.328 8.151 22.025 1.00 70.62 130 TYR A N 1
ATOM 1061 C CA . TYR A 1 130 ? -25.191 7.244 21.896 1.00 70.62 130 TYR A CA 1
ATOM 1062 C C . TYR A 1 130 ? -24.075 7.559 22.897 1.00 70.62 130 TYR A C 1
ATOM 1064 O O . TYR A 1 130 ? -23.646 8.708 23.039 1.00 70.62 130 TYR A O 1
ATOM 1072 N N . SER A 1 131 ? -23.566 6.523 23.561 1.00 76.81 131 SER A N 1
ATOM 1073 C CA . SER A 1 131 ? -22.482 6.630 24.541 1.00 76.81 131 SER A CA 1
ATOM 1074 C C . SER A 1 131 ? -21.157 6.059 24.025 1.00 76.81 131 SER A C 1
ATOM 1076 O O . SER A 1 131 ? -21.120 5.123 23.223 1.00 76.81 131 SER A O 1
ATOM 1078 N N . PHE A 1 132 ? -20.038 6.544 24.577 1.00 80.81 132 PHE A N 1
ATOM 1079 C CA . PHE A 1 132 ? -18.701 5.987 24.314 1.00 80.81 132 PHE A CA 1
ATOM 1080 C C . PHE A 1 132 ? -18.642 4.460 24.498 1.00 80.81 132 PHE A C 1
ATOM 1082 O O . PHE A 1 132 ? -17.963 3.761 23.747 1.00 80.81 132 PHE A O 1
ATOM 1089 N N . LYS A 1 133 ? -19.380 3.928 25.481 1.00 81.38 133 LYS A N 1
ATOM 1090 C CA . LYS A 1 133 ? -19.424 2.495 25.797 1.00 81.38 133 LYS A CA 1
ATOM 1091 C C . LYS A 1 133 ? -20.072 1.680 24.677 1.00 81.38 133 LYS A C 1
ATOM 1093 O O . LYS A 1 133 ? -19.565 0.612 24.337 1.00 81.38 133 LYS A O 1
ATOM 1098 N N . GLU A 1 134 ? -21.162 2.173 24.097 1.00 82.00 134 GLU A N 1
ATOM 1099 C CA . GLU A 1 134 ? -21.832 1.525 22.962 1.00 82.00 134 GLU A CA 1
ATOM 1100 C C . GLU A 1 134 ? -20.949 1.542 21.716 1.00 82.00 134 GLU A C 1
ATOM 1102 O O . GLU A 1 134 ? -20.830 0.520 21.041 1.00 82.00 134 GLU A O 1
ATOM 1107 N N . GLY A 1 135 ? -20.251 2.653 21.460 1.00 82.12 135 GLY A N 1
ATOM 1108 C CA . GLY A 1 135 ? -19.298 2.748 20.355 1.00 82.12 135 GLY A CA 1
ATOM 1109 C C . GLY A 1 135 ? -18.116 1.786 20.492 1.00 82.12 135 GLY A C 1
ATOM 1110 O O . GLY A 1 135 ? -17.821 1.054 19.550 1.00 82.12 135 GLY A O 1
ATOM 1111 N N . ILE A 1 136 ? -17.490 1.695 21.672 1.00 85.31 136 ILE A N 1
ATOM 1112 C CA . ILE A 1 136 ? -16.434 0.697 21.928 1.00 85.31 136 ILE A CA 1
ATOM 1113 C C . ILE A 1 136 ? -16.976 -0.728 21.753 1.00 85.31 136 ILE A C 1
ATOM 1115 O O . ILE A 1 136 ? -16.316 -1.571 21.146 1.00 85.31 136 ILE A O 1
ATOM 1119 N N . ASN A 1 137 ? -18.181 -1.014 22.256 1.00 85.75 137 ASN A N 1
ATOM 1120 C CA . ASN A 1 137 ? -18.788 -2.337 22.115 1.00 85.75 137 ASN A CA 1
ATOM 1121 C C . ASN A 1 137 ? -19.023 -2.697 20.639 1.00 85.75 137 ASN A C 1
ATOM 1123 O O . ASN A 1 137 ? -18.714 -3.812 20.223 1.00 85.75 137 ASN A O 1
ATOM 1127 N N . PHE A 1 138 ? -19.500 -1.747 19.833 1.00 85.00 138 PHE A N 1
ATOM 1128 C CA . PHE A 1 138 ? -19.644 -1.918 18.388 1.00 85.00 138 PHE A CA 1
ATOM 1129 C C . PHE A 1 138 ? -18.294 -2.196 17.704 1.00 85.00 138 PHE A C 1
ATOM 1131 O O . PHE A 1 138 ? -18.174 -3.167 16.958 1.00 85.00 138 PHE A O 1
ATOM 1138 N N . LEU A 1 139 ? -17.254 -1.410 18.014 1.00 85.88 139 LEU A N 1
ATOM 1139 C CA . LEU A 1 139 ? -15.900 -1.606 17.474 1.00 85.88 139 LEU A CA 1
ATOM 1140 C C .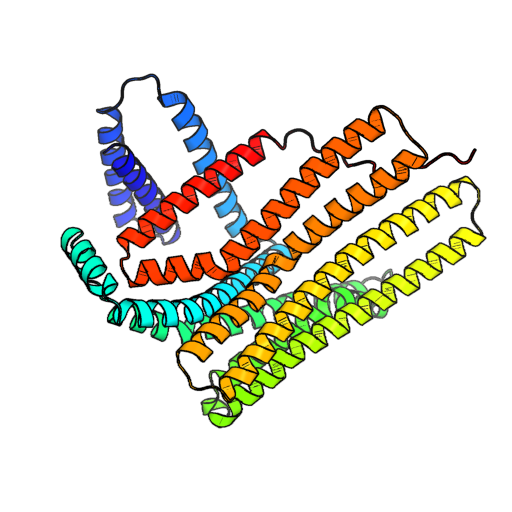 LEU A 1 139 ? -15.254 -2.932 17.894 1.00 85.88 139 LEU A C 1
ATOM 1142 O O . LEU A 1 139 ? -14.368 -3.435 17.199 1.00 85.88 139 LEU A O 1
ATOM 1146 N N . ASN A 1 140 ? -15.637 -3.479 19.045 1.00 85.31 140 ASN A N 1
ATOM 1147 C CA . ASN A 1 140 ? -15.164 -4.781 19.501 1.00 85.31 140 ASN A CA 1
ATOM 1148 C C . ASN A 1 140 ? -15.912 -5.921 18.808 1.00 85.31 140 ASN A C 1
ATOM 1150 O O . ASN A 1 140 ? -15.265 -6.859 18.349 1.00 85.31 140 ASN A O 1
ATOM 1154 N N . LYS A 1 141 ? -17.240 -5.813 18.659 1.00 87.25 141 LYS A N 1
ATOM 1155 C CA . LYS A 1 141 ? -18.059 -6.806 17.946 1.00 87.25 141 LYS A CA 1
ATOM 1156 C C . LYS A 1 141 ? -17.692 -6.931 16.468 1.00 87.25 141 LYS A C 1
ATOM 1158 O O . LYS A 1 141 ? -17.730 -8.028 15.930 1.00 87.25 141 LYS A O 1
ATOM 1163 N N . SER A 1 142 ? -17.301 -5.839 15.811 1.00 86.06 142 SER A N 1
ATOM 1164 C CA . SER A 1 142 ? -16.920 -5.875 14.392 1.00 86.06 142 SER A CA 1
ATOM 1165 C C . SER A 1 142 ? -15.550 -6.509 14.123 1.00 86.06 142 SER A C 1
ATOM 1167 O O . SER A 1 142 ? -15.240 -6.809 12.972 1.00 86.06 142 SER A O 1
ATOM 1169 N N . ARG A 1 143 ? -14.721 -6.739 15.155 1.00 84.25 143 ARG A N 1
ATOM 1170 C CA . ARG A 1 143 ? -13.346 -7.245 14.997 1.00 84.25 143 ARG A CA 1
ATOM 1171 C C . ARG A 1 143 ? -13.294 -8.600 14.295 1.00 84.25 143 ARG A C 1
ATOM 1173 O O . ARG A 1 143 ? -12.452 -8.784 13.420 1.00 84.25 143 ARG A O 1
ATOM 1180 N N . GLU A 1 144 ? -14.155 -9.525 14.700 1.00 84.94 144 GLU A N 1
ATOM 1181 C CA . GLU A 1 144 ? -14.192 -10.884 14.153 1.00 84.94 144 GLU A CA 1
ATOM 1182 C C . GLU A 1 144 ? -14.583 -10.846 12.674 1.00 84.94 144 GLU A C 1
ATOM 1184 O O . GLU A 1 144 ? -13.789 -11.239 11.827 1.00 84.94 144 GLU A O 1
ATOM 1189 N N . ALA A 1 145 ? -15.693 -10.180 12.344 1.00 88.25 145 ALA A N 1
ATOM 1190 C CA . ALA A 1 145 ? -16.145 -10.012 10.961 1.00 88.25 145 ALA A CA 1
ATOM 1191 C C . ALA A 1 145 ? -15.091 -9.348 10.050 1.00 88.25 145 ALA A C 1
ATOM 1193 O O . ALA A 1 145 ? -14.913 -9.745 8.901 1.00 88.25 145 ALA A O 1
ATOM 1194 N N . ILE A 1 146 ? -14.358 -8.347 10.551 1.00 89.06 146 ILE A N 1
ATOM 1195 C CA . ILE A 1 146 ? -13.262 -7.700 9.808 1.00 89.06 146 ILE A CA 1
ATOM 1196 C C . ILE A 1 146 ? -12.092 -8.664 9.578 1.00 89.06 146 ILE A C 1
ATOM 1198 O O . ILE A 1 146 ? -11.424 -8.599 8.541 1.00 89.06 146 ILE A O 1
ATOM 1202 N N . THR A 1 147 ? -11.820 -9.535 10.547 1.00 88.38 147 THR A N 1
ATOM 1203 C CA . THR A 1 147 ? -10.756 -10.537 10.453 1.00 88.38 147 THR A CA 1
ATOM 1204 C C . THR A 1 147 ? -11.137 -11.622 9.446 1.00 88.38 147 THR A C 1
ATOM 1206 O O . THR A 1 147 ? -10.346 -11.898 8.544 1.00 88.38 147 THR A O 1
ATOM 1209 N N . ASP A 1 148 ? -12.372 -12.119 9.500 1.00 91.19 148 ASP A N 1
ATOM 1210 C CA . ASP A 1 148 ? -12.928 -13.106 8.564 1.00 91.19 148 ASP A CA 1
ATOM 1211 C C . ASP A 1 148 ? -12.977 -12.576 7.129 1.00 91.19 148 ASP A C 1
ATOM 1213 O O . ASP A 1 148 ? -12.585 -13.261 6.176 1.00 91.19 148 ASP A O 1
ATOM 1217 N N . LEU A 1 149 ? -13.381 -11.311 6.967 1.00 93.12 149 LEU A N 1
ATOM 1218 C CA . LEU A 1 149 ? -13.299 -10.611 5.689 1.00 93.12 149 LEU A CA 1
ATOM 1219 C C . LEU A 1 149 ? -11.851 -10.579 5.187 1.00 93.12 149 LEU A C 1
ATOM 1221 O O . LEU A 1 149 ? -11.596 -10.806 4.008 1.00 93.12 149 LEU A O 1
A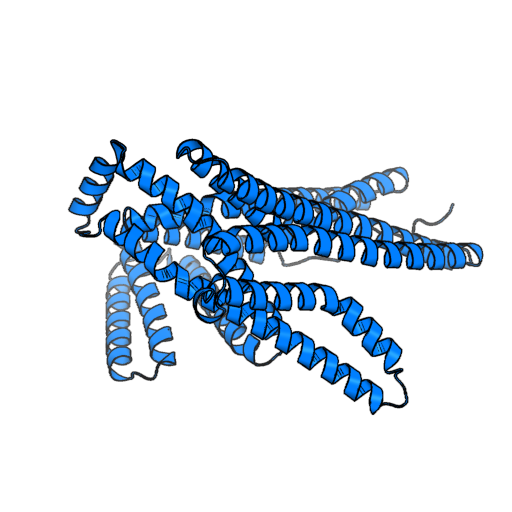TOM 1225 N N . GLY A 1 150 ? -10.891 -10.338 6.079 1.00 92.19 150 GLY A N 1
ATOM 1226 C CA . GLY A 1 150 ? -9.472 -10.363 5.756 1.00 92.19 150 GLY A CA 1
ATOM 1227 C C . GLY A 1 150 ? -8.973 -11.710 5.244 1.00 92.19 150 GLY A C 1
ATOM 1228 O O . GLY A 1 150 ? -8.314 -11.755 4.206 1.00 92.19 150 GLY A O 1
ATOM 1229 N N . ILE A 1 151 ? -9.310 -12.794 5.946 1.00 94.00 151 ILE A N 1
ATOM 1230 C CA . ILE A 1 151 ? -8.984 -14.171 5.544 1.00 94.00 151 ILE A CA 1
ATOM 1231 C C . ILE A 1 151 ? -9.568 -14.456 4.157 1.00 94.00 151 ILE A C 1
ATOM 1233 O O . ILE A 1 151 ? -8.860 -14.922 3.263 1.00 94.00 151 ILE A O 1
ATOM 1237 N N . SER A 1 152 ? -10.837 -14.099 3.957 1.00 93.19 152 SER A N 1
ATOM 1238 C CA . SER A 1 152 ? -11.554 -14.315 2.699 1.00 93.19 152 SER A CA 1
ATOM 1239 C C . SER A 1 152 ? -10.929 -13.541 1.537 1.00 93.19 152 SER A C 1
ATOM 1241 O O . SER A 1 152 ? -10.707 -14.109 0.471 1.00 93.19 152 SER A O 1
ATOM 1243 N N . LEU A 1 153 ? -10.591 -12.261 1.728 1.00 93.81 153 LEU A N 1
ATOM 1244 C CA . LEU A 1 153 ? -9.975 -11.428 0.687 1.00 93.81 153 LEU A CA 1
ATOM 1245 C C . LEU A 1 153 ? -8.592 -11.948 0.278 1.00 93.81 153 LEU A C 1
ATOM 1247 O O . LEU A 1 153 ? -8.295 -11.997 -0.917 1.00 93.81 153 LEU A O 1
ATOM 1251 N N . TYR A 1 154 ? -7.767 -12.367 1.242 1.00 94.31 154 TYR A N 1
ATOM 1252 C CA . TYR A 1 154 ? -6.473 -12.985 0.953 1.00 94.31 154 TYR A CA 1
ATOM 1253 C C . TYR A 1 154 ? -6.637 -14.303 0.185 1.00 94.31 154 TYR A C 1
ATOM 1255 O O . TYR A 1 154 ? -6.026 -14.474 -0.870 1.00 94.31 154 TYR A O 1
ATOM 1263 N N . ALA A 1 155 ? -7.521 -15.194 0.642 1.00 94.50 155 ALA A N 1
ATOM 1264 C CA . ALA A 1 155 ? -7.788 -16.462 -0.033 1.00 94.50 155 ALA A CA 1
ATOM 1265 C C . ALA A 1 155 ? -8.308 -16.258 -1.467 1.00 94.50 155 ALA A C 1
ATOM 1267 O O . ALA A 1 155 ? -7.812 -16.878 -2.407 1.00 94.50 155 ALA A O 1
ATOM 1268 N N . LEU A 1 156 ? -9.262 -15.344 -1.669 1.00 92.94 156 LEU A N 1
ATOM 1269 C CA . LEU A 1 156 ? -9.794 -15.021 -2.994 1.00 92.94 156 LEU A CA 1
ATOM 1270 C C . LEU A 1 156 ? -8.708 -14.468 -3.926 1.00 92.94 156 LEU A C 1
ATOM 1272 O O . LEU A 1 156 ? -8.606 -14.906 -5.074 1.00 92.94 156 LEU A O 1
ATOM 1276 N N . ARG A 1 157 ? -7.865 -13.541 -3.448 1.00 90.81 157 ARG A N 1
ATOM 1277 C CA . ARG A 1 157 ? -6.763 -12.977 -4.247 1.00 90.81 157 ARG A CA 1
ATOM 1278 C C . ARG A 1 157 ? -5.730 -14.042 -4.624 1.00 90.81 157 ARG A C 1
ATOM 1280 O O . ARG A 1 157 ? -5.282 -14.062 -5.776 1.00 90.81 157 ARG A O 1
ATOM 1287 N N . PHE A 1 158 ? -5.428 -14.963 -3.705 1.00 94.50 158 PHE A N 1
ATOM 1288 C CA . PHE A 1 158 ? -4.592 -16.132 -3.972 1.00 94.50 158 PHE A CA 1
ATOM 1289 C C . PHE A 1 158 ? -5.185 -17.002 -5.085 1.00 94.50 158 PHE A C 1
ATOM 1291 O O . PHE A 1 158 ? -4.511 -17.245 -6.087 1.00 94.50 158 PHE A O 1
ATOM 1298 N N . PHE A 1 159 ? -6.453 -17.414 -4.963 1.00 91.44 159 PHE A N 1
ATOM 1299 C CA . PHE A 1 159 ? -7.103 -18.269 -5.960 1.00 91.44 159 PHE A CA 1
ATOM 1300 C C . PHE A 1 159 ? -7.200 -17.601 -7.331 1.00 91.44 159 PHE A C 1
ATOM 1302 O O . PHE A 1 159 ? -6.944 -18.256 -8.337 1.00 91.44 159 PHE A O 1
ATOM 1309 N N . ILE A 1 160 ? -7.487 -16.299 -7.400 1.00 86.69 160 ILE A N 1
ATOM 1310 C CA . ILE A 1 160 ? -7.504 -15.569 -8.675 1.00 86.69 160 ILE A CA 1
ATOM 1311 C C . ILE A 1 160 ? -6.126 -15.604 -9.348 1.00 86.69 160 ILE A C 1
ATOM 1313 O O . ILE A 1 160 ? -6.027 -15.873 -10.547 1.00 86.69 160 ILE A O 1
ATOM 1317 N N . ASN A 1 161 ? -5.050 -15.342 -8.602 1.00 88.19 161 ASN A N 1
ATOM 1318 C CA . ASN A 1 161 ? -3.699 -15.401 -9.158 1.00 88.19 161 ASN A CA 1
ATOM 1319 C C . ASN A 1 161 ? -3.297 -16.830 -9.551 1.00 88.19 161 ASN A C 1
ATOM 1321 O O . ASN A 1 161 ? -2.703 -17.003 -10.614 1.00 88.19 161 ASN A O 1
ATOM 1325 N N . LEU A 1 162 ? -3.676 -17.832 -8.755 1.00 88.56 162 LEU A N 1
ATOM 1326 C CA . LEU A 1 162 ? -3.443 -19.244 -9.051 1.00 88.56 162 LEU A CA 1
ATOM 1327 C C . LEU A 1 162 ? -4.158 -19.677 -10.337 1.00 88.56 162 LEU A C 1
ATOM 1329 O O . LEU A 1 162 ? -3.533 -20.274 -11.208 1.00 88.56 162 LEU A O 1
ATOM 1333 N N . ILE A 1 163 ? -5.438 -19.330 -10.491 1.00 85.38 163 ILE A N 1
ATOM 1334 C CA . ILE A 1 163 ? -6.229 -19.639 -11.690 1.00 85.38 163 ILE A CA 1
ATOM 1335 C C . ILE A 1 163 ? -5.618 -18.971 -12.923 1.00 85.38 163 ILE A C 1
ATOM 1337 O O . ILE A 1 163 ? -5.489 -19.616 -13.959 1.00 85.38 163 ILE A O 1
ATOM 1341 N N . LEU A 1 164 ? -5.204 -17.703 -12.825 1.00 82.88 164 LEU A N 1
ATOM 1342 C CA . LEU A 1 164 ? -4.561 -17.002 -13.941 1.00 82.88 164 LEU A CA 1
ATOM 1343 C C . LEU A 1 164 ? -3.213 -17.627 -14.324 1.00 82.88 164 LEU A C 1
ATOM 1345 O O . LEU A 1 164 ? -2.931 -17.768 -15.511 1.00 82.88 164 LEU A O 1
ATOM 1349 N N . MET A 1 165 ? -2.411 -18.032 -13.339 1.00 85.06 165 MET A N 1
ATOM 1350 C CA . MET A 1 165 ? -1.154 -18.738 -13.586 1.00 85.06 165 MET A CA 1
ATOM 1351 C C . MET A 1 165 ? -1.406 -20.084 -14.279 1.00 85.06 165 MET A C 1
ATOM 1353 O O . MET A 1 165 ? -0.795 -20.362 -15.307 1.00 85.06 165 MET A O 1
ATOM 1357 N N . ILE A 1 166 ? -2.338 -20.896 -13.766 1.00 82.00 166 ILE A N 1
ATOM 1358 C CA . ILE A 1 166 ? -2.708 -22.185 -14.374 1.00 82.00 166 ILE A CA 1
ATOM 1359 C C . ILE A 1 166 ? -3.223 -21.976 -15.800 1.00 82.00 166 ILE A C 1
ATOM 1361 O O . ILE A 1 166 ? -2.806 -22.697 -16.701 1.00 82.00 166 ILE A O 1
ATOM 1365 N N . LYS A 1 167 ? -4.074 -20.967 -16.022 1.00 83.69 167 LYS A N 1
ATOM 1366 C CA . LYS A 1 167 ? -4.595 -20.619 -17.347 1.00 83.69 167 LYS A CA 1
ATOM 1367 C C . LYS A 1 167 ? -3.460 -20.384 -18.347 1.00 83.69 167 LYS A C 1
ATOM 1369 O O . LYS A 1 167 ? -3.441 -21.037 -19.384 1.00 83.69 167 LYS A O 1
ATOM 1374 N N . HIS A 1 168 ? -2.504 -19.510 -18.028 1.00 83.06 168 HIS A N 1
ATOM 1375 C CA . HIS A 1 168 ? -1.398 -19.204 -18.942 1.00 83.06 168 HIS A CA 1
ATOM 1376 C C . HIS A 1 168 ? -0.465 -20.406 -19.155 1.00 83.06 168 HIS A C 1
ATOM 1378 O O . HIS A 1 168 ? 0.031 -20.615 -20.259 1.00 83.06 168 HIS A O 1
ATOM 1384 N N . ILE A 1 169 ? -0.257 -21.237 -18.128 1.00 83.25 169 ILE A N 1
ATOM 1385 C CA . ILE A 1 169 ? 0.509 -22.485 -18.259 1.00 83.25 169 ILE A CA 1
ATOM 1386 C C . ILE A 1 169 ? -0.189 -23.442 -19.231 1.00 83.25 169 ILE A C 1
ATOM 1388 O O . ILE A 1 169 ? 0.469 -23.971 -20.124 1.00 83.25 169 ILE A O 1
ATOM 1392 N N . VAL A 1 170 ? -1.503 -23.638 -19.101 1.00 80.06 170 VAL A N 1
ATOM 1393 C CA . VAL A 1 170 ? -2.287 -24.500 -20.000 1.00 80.06 170 VAL A CA 1
ATOM 1394 C C . VAL A 1 170 ? -2.281 -23.951 -21.428 1.00 80.06 170 VAL A C 1
ATOM 1396 O O . VAL A 1 170 ? -2.007 -24.706 -22.355 1.00 80.06 170 VAL A O 1
ATOM 1399 N N . GLU A 1 171 ? -2.490 -22.645 -21.618 1.00 81.88 171 GLU A N 1
ATOM 1400 C CA . GLU A 1 171 ? -2.397 -21.996 -22.937 1.00 81.88 171 GLU A CA 1
ATOM 1401 C C . GLU A 1 171 ? -1.014 -22.204 -23.574 1.00 81.88 171 GLU A C 1
ATOM 1403 O O . GLU A 1 171 ? -0.917 -22.537 -24.754 1.00 81.88 171 GLU A O 1
ATOM 1408 N N . SER A 1 172 ? 0.060 -22.108 -22.784 1.00 86.56 172 SER A N 1
ATOM 1409 C CA . SER A 1 172 ? 1.424 -22.374 -23.255 1.00 86.56 172 SER A CA 1
ATOM 1410 C C . SER A 1 172 ? 1.734 -23.851 -23.502 1.00 86.56 172 SER A C 1
ATOM 1412 O O . SER A 1 172 ? 2.702 -24.156 -24.178 1.00 86.56 172 SER A O 1
ATOM 1414 N N . ALA A 1 173 ? 0.968 -24.775 -22.921 1.00 84.81 173 ALA A N 1
ATOM 1415 C CA . ALA A 1 173 ? 1.127 -26.208 -23.162 1.00 84.81 173 ALA A CA 1
ATOM 1416 C C . ALA A 1 173 ? 0.371 -26.666 -24.419 1.00 84.81 173 ALA A C 1
ATOM 1418 O O . ALA A 1 173 ? 0.711 -27.696 -24.991 1.00 84.81 173 ALA A O 1
ATOM 1419 N N . ILE A 1 174 ? -0.661 -25.916 -24.820 1.00 87.31 174 ILE A N 1
ATOM 1420 C CA . ILE A 1 174 ? -1.457 -26.166 -26.029 1.00 87.31 174 ILE A CA 1
ATOM 1421 C C . ILE A 1 174 ? -0.844 -25.459 -27.252 1.00 87.31 174 ILE A C 1
ATOM 1423 O O . ILE A 1 174 ? -1.032 -25.917 -28.375 1.00 87.31 174 ILE A O 1
ATOM 1427 N N . SER A 1 175 ? -0.126 -24.350 -27.052 1.00 82.69 175 SER A N 1
ATOM 1428 C CA . SER A 1 175 ? 0.568 -23.623 -28.120 1.00 82.69 175 SER A CA 1
ATOM 1429 C C . SER A 1 175 ? 1.973 -24.174 -28.370 1.00 82.69 175 SER A C 1
ATOM 1431 O O . SER A 1 175 ? 2.790 -24.223 -27.453 1.00 82.69 175 SER A O 1
ATOM 1433 N N . ASP A 1 176 ? 2.292 -24.489 -29.628 1.00 77.19 176 ASP A N 1
ATOM 1434 C CA . ASP A 1 176 ? 3.636 -24.921 -30.042 1.00 77.19 176 ASP A CA 1
ATOM 1435 C C . ASP A 1 176 ? 4.675 -23.776 -30.031 1.00 77.19 176 ASP A C 1
ATOM 1437 O O . ASP A 1 176 ? 5.881 -24.017 -30.107 1.00 77.19 176 ASP A O 1
ATOM 1441 N N . GLU A 1 177 ? 4.235 -22.517 -29.916 1.00 80.06 177 GLU A N 1
ATOM 1442 C CA . GLU A 1 177 ? 5.107 -21.334 -29.966 1.00 80.06 177 GLU A CA 1
ATOM 1443 C C . GLU A 1 177 ? 5.719 -20.969 -28.601 1.00 80.06 177 GLU A C 1
ATOM 1445 O O . GLU A 1 177 ? 6.719 -20.248 -28.524 1.00 80.06 177 GLU A O 1
ATOM 1450 N N . LEU A 1 178 ? 5.133 -21.452 -27.499 1.00 78.12 178 LEU A N 1
ATOM 1451 C CA . LEU A 1 178 ? 5.460 -21.012 -26.143 1.00 78.12 178 LEU A CA 1
ATOM 1452 C C . LEU A 1 178 ? 6.055 -22.148 -25.310 1.00 78.12 178 LEU A C 1
ATOM 1454 O O . LEU A 1 178 ? 5.477 -23.209 -25.131 1.00 78.12 178 LEU A O 1
ATOM 1458 N N . SER A 1 179 ? 7.212 -21.902 -24.696 1.00 87.75 179 SER A N 1
ATOM 1459 C CA . SER A 1 179 ? 7.777 -22.858 -23.741 1.00 87.75 179 SER A CA 1
ATOM 1460 C C . SER A 1 179 ? 7.050 -22.772 -22.398 1.00 87.75 179 SER A C 1
ATOM 1462 O O . SER A 1 179 ? 7.197 -21.781 -21.677 1.00 87.75 179 SER A O 1
ATOM 1464 N N . THR A 1 180 ? 6.372 -23.850 -21.997 1.00 86.75 180 THR A N 1
ATOM 1465 C CA . THR A 1 180 ? 5.667 -23.950 -20.705 1.00 86.75 180 THR A CA 1
ATOM 1466 C C . THR A 1 180 ? 6.558 -23.617 -19.509 1.00 86.75 180 THR A C 1
ATOM 1468 O O . THR A 1 180 ? 6.134 -22.949 -18.570 1.00 86.75 180 THR A O 1
ATOM 1471 N N . ARG A 1 181 ? 7.837 -24.017 -19.547 1.00 87.44 181 ARG A N 1
ATOM 1472 C CA . ARG A 1 181 ? 8.799 -23.710 -18.476 1.00 87.44 181 ARG A CA 1
ATOM 1473 C C . ARG A 1 181 ? 9.106 -22.214 -18.388 1.00 87.44 181 ARG A C 1
ATOM 1475 O O . ARG A 1 181 ? 9.259 -21.698 -17.282 1.00 87.44 181 ARG A O 1
ATOM 1482 N N . LYS A 1 182 ? 9.205 -21.523 -19.530 1.00 87.69 182 LYS A N 1
ATOM 1483 C CA . LYS A 1 182 ? 9.417 -20.067 -19.562 1.00 87.69 182 LYS A CA 1
ATOM 1484 C C . LYS A 1 182 ? 8.184 -19.332 -19.043 1.00 87.69 182 LYS A C 1
ATOM 1486 O O . LYS A 1 182 ? 8.342 -18.440 -18.218 1.00 87.69 182 LYS A O 1
ATOM 1491 N N . VAL A 1 183 ? 6.985 -19.755 -19.448 1.00 86.81 183 VAL A N 1
ATOM 1492 C CA . VAL A 1 183 ? 5.722 -19.163 -18.978 1.00 86.81 183 VAL A CA 1
ATOM 1493 C C . VAL A 1 183 ? 5.516 -19.390 -17.480 1.00 86.81 183 VAL A C 1
ATOM 1495 O O . VAL A 1 183 ? 5.209 -18.442 -16.765 1.00 86.81 183 VAL A O 1
ATOM 1498 N N . LEU A 1 184 ? 5.776 -20.598 -16.965 1.00 88.31 184 LEU A N 1
ATOM 1499 C CA . LEU A 1 184 ? 5.734 -20.865 -15.522 1.00 88.31 184 LEU A CA 1
ATOM 1500 C C . LEU A 1 184 ? 6.703 -19.959 -14.756 1.00 88.31 184 LEU A C 1
ATOM 1502 O O . LEU A 1 184 ? 6.320 -19.384 -13.740 1.00 88.31 184 LEU A O 1
ATOM 1506 N N . LYS A 1 185 ? 7.948 -19.824 -15.240 1.00 89.00 185 LYS A N 1
ATOM 1507 C CA . LYS A 1 185 ? 8.929 -18.917 -14.635 1.00 89.00 185 LYS A CA 1
ATOM 1508 C C . LYS A 1 185 ? 8.371 -17.490 -14.620 1.00 89.00 185 LYS A C 1
ATOM 1510 O O . LYS A 1 185 ? 8.243 -16.929 -13.545 1.00 89.00 185 LYS A O 1
ATOM 1515 N N . GLN A 1 186 ? 7.930 -16.958 -15.758 1.00 88.06 186 GLN A N 1
ATOM 1516 C CA . GLN A 1 186 ? 7.374 -15.601 -15.854 1.00 88.06 186 GLN A CA 1
ATOM 1517 C C . GLN A 1 186 ? 6.164 -15.368 -14.936 1.00 88.06 186 GLN A C 1
ATOM 1519 O O . GLN A 1 186 ? 6.071 -14.324 -14.296 1.00 88.06 186 GLN A O 1
ATOM 1524 N N . GLU A 1 187 ? 5.241 -16.326 -14.827 1.00 86.88 187 GLU A N 1
ATOM 1525 C CA . GLU A 1 187 ? 4.088 -16.192 -13.931 1.00 86.88 187 GLU A CA 1
ATOM 1526 C C . GLU A 1 187 ? 4.491 -16.245 -12.449 1.00 86.88 187 GLU A C 1
ATOM 1528 O O . GLU A 1 187 ? 3.964 -15.469 -11.648 1.00 86.88 187 GLU A O 1
ATOM 1533 N N . MET A 1 188 ? 5.466 -17.087 -12.085 1.00 89.06 188 MET A N 1
ATOM 1534 C CA . MET A 1 188 ? 6.035 -17.119 -10.733 1.00 89.06 188 MET A CA 1
ATOM 1535 C C . MET A 1 188 ? 6.772 -15.821 -10.390 1.00 89.06 188 MET A C 1
ATOM 1537 O O . MET A 1 188 ? 6.623 -15.320 -9.280 1.00 89.06 188 MET A O 1
ATOM 1541 N N . GLU A 1 189 ? 7.512 -15.240 -11.331 1.00 88.19 189 GLU A N 1
ATOM 1542 C CA . GLU A 1 189 ? 8.181 -13.944 -11.149 1.00 88.19 189 GLU A CA 1
ATOM 1543 C C . GLU A 1 189 ? 7.162 -12.812 -10.983 1.00 88.19 189 GLU A C 1
ATOM 1545 O O . GLU A 1 189 ? 7.310 -11.947 -10.125 1.00 88.19 189 GLU A O 1
ATOM 1550 N N . LYS A 1 190 ? 6.073 -12.857 -11.755 1.00 86.00 190 LYS A N 1
ATOM 1551 C CA . LYS A 1 190 ? 5.028 -11.829 -11.752 1.00 86.00 190 LYS A CA 1
ATOM 1552 C C . LYS A 1 190 ? 4.106 -11.885 -10.534 1.00 86.00 190 LYS A C 1
ATOM 1554 O O . LYS A 1 190 ? 3.564 -10.855 -10.133 1.00 86.00 190 LYS A O 1
ATOM 1559 N N . ARG A 1 191 ? 3.821 -13.078 -10.003 1.00 87.44 191 ARG A N 1
ATOM 1560 C CA . ARG A 1 191 ? 2.754 -13.281 -8.999 1.00 87.44 191 ARG A CA 1
ATOM 1561 C C . ARG A 1 191 ? 3.193 -14.039 -7.758 1.00 87.44 191 ARG A C 1
ATOM 1563 O O . ARG A 1 191 ? 2.470 -13.988 -6.768 1.00 87.44 191 ARG A O 1
ATOM 1570 N N . GLY A 1 192 ? 4.328 -14.732 -7.791 1.00 92.81 192 GLY A N 1
ATOM 1571 C CA . GLY A 1 192 ? 4.740 -15.674 -6.751 1.00 92.81 192 GLY A CA 1
ATOM 1572 C C . GLY A 1 192 ? 4.841 -15.036 -5.370 1.00 92.81 192 GLY A C 1
ATOM 1573 O O . GLY A 1 192 ? 4.284 -15.575 -4.419 1.00 92.81 192 GLY A O 1
ATOM 1574 N N . PHE A 1 193 ? 5.455 -13.854 -5.264 1.00 93.94 193 PHE A N 1
ATOM 1575 C CA . PHE A 1 193 ? 5.561 -13.124 -3.994 1.00 93.94 193 PHE A CA 1
ATOM 1576 C C . PHE A 1 193 ? 4.192 -12.696 -3.453 1.00 93.94 193 PHE A C 1
ATOM 1578 O O . PHE A 1 193 ? 3.880 -12.945 -2.291 1.00 93.94 193 PHE A O 1
ATOM 1585 N N . ALA A 1 194 ? 3.327 -12.140 -4.307 1.00 91.31 194 ALA A N 1
ATOM 1586 C CA . ALA A 1 194 ? 1.972 -11.759 -3.910 1.00 91.31 194 ALA A CA 1
ATOM 1587 C C . ALA A 1 194 ? 1.131 -12.975 -3.481 1.00 91.31 194 ALA A C 1
ATOM 1589 O O . ALA A 1 194 ? 0.434 -12.919 -2.472 1.00 91.31 194 ALA A O 1
ATOM 1590 N N . MET A 1 195 ? 1.230 -14.092 -4.208 1.00 94.00 195 MET A N 1
ATOM 1591 C CA . MET A 1 195 ? 0.553 -15.343 -3.863 1.00 94.00 195 MET A CA 1
ATOM 1592 C C . MET A 1 195 ? 1.071 -15.938 -2.552 1.00 94.00 195 MET A C 1
ATOM 1594 O O . MET A 1 195 ? 0.268 -16.412 -1.753 1.00 94.00 195 MET A O 1
ATOM 1598 N N . ALA A 1 196 ? 2.383 -15.904 -2.311 1.00 95.88 196 ALA A N 1
ATOM 1599 C CA . ALA A 1 196 ? 2.969 -16.360 -1.055 1.00 95.88 196 ALA A CA 1
ATOM 1600 C C . ALA A 1 196 ? 2.453 -15.525 0.125 1.00 95.88 196 ALA A C 1
ATOM 1602 O O . ALA A 1 196 ? 2.003 -16.094 1.117 1.00 95.88 196 ALA A O 1
ATOM 1603 N N . ASN A 1 197 ? 2.434 -14.197 -0.021 1.00 94.38 197 ASN A N 1
ATOM 1604 C CA . ASN A 1 197 ? 1.864 -13.288 0.970 1.00 94.38 197 ASN A CA 1
ATOM 1605 C C . ASN A 1 197 ? 0.385 -13.601 1.250 1.00 94.38 197 ASN A C 1
ATOM 1607 O O . ASN A 1 197 ? -0.024 -13.715 2.402 1.00 94.38 197 ASN A O 1
ATOM 1611 N N . ASP A 1 198 ? -0.418 -13.759 0.195 1.00 95.31 198 ASP A N 1
ATOM 1612 C CA . ASP A 1 198 ? -1.852 -14.041 0.305 1.00 95.31 198 ASP A CA 1
ATOM 1613 C C . ASP A 1 198 ? -2.133 -15.367 1.006 1.00 95.31 198 ASP A C 1
ATOM 1615 O O . ASP A 1 198 ? -2.968 -15.434 1.907 1.00 95.31 198 ASP A O 1
ATOM 1619 N N . LEU A 1 199 ? -1.416 -16.419 0.614 1.00 96.56 199 LEU A N 1
ATOM 1620 C CA . LEU A 1 199 ? -1.562 -17.736 1.214 1.00 96.56 199 LEU A CA 1
ATOM 1621 C C . LEU A 1 199 ? -1.201 -17.703 2.698 1.00 96.56 199 LEU A C 1
ATOM 1623 O O . LEU A 1 199 ? -1.961 -18.201 3.527 1.00 96.56 199 LEU A O 1
ATOM 1627 N N . VAL A 1 200 ? -0.059 -17.098 3.029 1.00 95.81 200 VAL A N 1
ATOM 1628 C CA . VAL A 1 200 ? 0.411 -16.990 4.408 1.00 95.81 200 VAL A CA 1
ATOM 1629 C C . VAL A 1 200 ? -0.601 -16.233 5.256 1.00 95.81 200 VAL A C 1
ATOM 1631 O O . VAL A 1 200 ? -1.062 -16.772 6.255 1.00 95.81 200 VAL A O 1
ATOM 1634 N N . TRP A 1 201 ? -1.034 -15.041 4.848 1.00 94.56 201 TRP A N 1
ATOM 1635 C CA . TRP A 1 201 ? -1.974 -14.268 5.657 1.00 94.56 201 TRP A CA 1
ATOM 1636 C C . TRP A 1 201 ? -3.372 -14.889 5.753 1.00 94.56 201 TRP A C 1
ATOM 1638 O O . TRP A 1 201 ? -4.015 -14.754 6.797 1.00 94.56 201 TRP A O 1
ATOM 1648 N N . ALA A 1 202 ? -3.838 -15.605 4.724 1.00 95.62 202 ALA A N 1
ATOM 1649 C CA . ALA A 1 202 ? -5.077 -16.377 4.809 1.00 95.62 202 ALA A CA 1
ATOM 1650 C C . ALA A 1 202 ? -4.960 -17.514 5.838 1.00 95.62 202 ALA A C 1
ATOM 1652 O O . ALA A 1 202 ? -5.809 -17.636 6.721 1.00 95.62 202 ALA A O 1
ATOM 1653 N N . VAL A 1 203 ? -3.890 -18.314 5.763 1.00 95.19 203 VAL A N 1
ATOM 1654 C CA . VAL A 1 203 ? -3.652 -19.444 6.677 1.00 95.19 203 VAL A CA 1
ATOM 1655 C C . VAL A 1 203 ? -3.443 -18.954 8.105 1.00 95.19 203 VAL A C 1
ATOM 1657 O O . VAL A 1 203 ? -4.063 -19.463 9.030 1.00 95.19 203 VAL A O 1
ATOM 1660 N N . VAL A 1 204 ? -2.610 -17.937 8.300 1.00 94.38 204 VAL A N 1
ATOM 1661 C CA . VAL A 1 204 ? -2.297 -17.391 9.624 1.00 94.38 204 VAL A CA 1
ATOM 1662 C C . VAL A 1 204 ? -3.520 -16.764 10.257 1.00 94.38 204 VAL A C 1
ATOM 1664 O O . VAL A 1 204 ? -3.789 -17.027 11.426 1.00 94.38 204 VAL A O 1
ATOM 1667 N N . GLY A 1 205 ? -4.291 -15.983 9.496 1.00 92.69 205 GLY A N 1
ATOM 1668 C CA . GLY A 1 205 ? -5.553 -15.435 9.977 1.00 92.69 205 GLY A CA 1
ATOM 1669 C C . GLY A 1 205 ? -6.501 -16.544 10.432 1.00 92.69 205 GLY A C 1
ATOM 1670 O O . GLY A 1 205 ? -7.058 -16.461 11.521 1.00 92.69 205 GLY A O 1
ATOM 1671 N N . LEU A 1 206 ? -6.609 -17.622 9.657 1.00 94.19 206 LEU A N 1
ATOM 1672 C CA . LEU A 1 206 ? -7.462 -18.765 9.968 1.00 94.19 206 LEU A CA 1
ATOM 1673 C C . LEU A 1 206 ? -6.987 -19.536 11.216 1.00 94.19 206 LEU A C 1
ATOM 1675 O O . LEU A 1 206 ? -7.796 -19.817 12.099 1.00 94.19 206 LEU A O 1
ATOM 1679 N N . LEU A 1 207 ? -5.682 -19.801 11.344 1.00 93.62 207 LEU A N 1
ATOM 1680 C CA . LEU A 1 207 ? -5.090 -20.474 12.508 1.00 93.62 207 LEU A CA 1
ATOM 1681 C C . LEU A 1 207 ? -5.189 -19.637 13.790 1.00 93.62 207 LEU A C 1
ATOM 1683 O O . LEU A 1 207 ? -5.415 -20.182 14.866 1.00 93.62 207 LEU A O 1
ATOM 1687 N N . THR A 1 208 ? -4.995 -18.322 13.689 1.00 93.00 208 THR A N 1
ATOM 1688 C CA . THR A 1 208 ? -4.997 -17.420 14.852 1.00 93.00 208 THR A CA 1
ATOM 1689 C C . THR A 1 208 ? -6.402 -17.021 15.295 1.00 93.00 208 THR A C 1
ATOM 1691 O O . THR A 1 208 ? -6.617 -16.839 16.490 1.00 93.00 208 THR A O 1
ATOM 1694 N N . THR A 1 209 ? -7.359 -16.920 14.369 1.00 91.75 209 THR A N 1
ATOM 1695 C CA . THR A 1 209 ? -8.756 -16.552 14.671 1.00 91.75 209 THR A CA 1
ATOM 1696 C C . THR A 1 209 ? -9.554 -17.749 15.171 1.00 91.75 209 THR A C 1
ATOM 1698 O O . THR A 1 209 ? -10.246 -17.647 16.178 1.00 91.75 209 THR A O 1
ATOM 1701 N N . TYR A 1 210 ? -9.410 -18.908 14.523 1.00 93.31 210 TYR A N 1
ATOM 1702 C CA . TYR A 1 210 ? -10.085 -20.147 14.916 1.00 93.31 210 TYR A CA 1
ATOM 1703 C C . TYR A 1 210 ? -9.142 -21.081 15.685 1.00 93.31 210 TYR A C 1
ATOM 1705 O O . TYR A 1 210 ? -9.171 -22.300 15.519 1.00 93.31 210 TYR A O 1
ATOM 1713 N N . ASN A 1 211 ? -8.292 -20.516 16.540 1.00 93.69 211 ASN A N 1
ATOM 1714 C CA . ASN A 1 211 ? -7.263 -21.248 17.280 1.00 93.69 211 ASN A CA 1
ATOM 1715 C C . ASN A 1 211 ? -7.825 -22.427 18.095 1.00 93.69 211 ASN A C 1
ATOM 1717 O O . ASN A 1 211 ? -7.228 -23.501 18.103 1.00 93.69 211 ASN A O 1
ATOM 1721 N N . ASN A 1 212 ? -9.013 -22.273 18.686 1.00 92.56 212 ASN A N 1
ATOM 1722 C CA . ASN A 1 212 ? -9.713 -23.339 19.406 1.00 92.56 212 ASN A CA 1
ATOM 1723 C C . ASN A 1 212 ? -10.060 -24.539 18.512 1.00 92.56 212 ASN A C 1
ATOM 1725 O O . ASN A 1 212 ? -9.936 -25.680 18.952 1.00 92.56 212 ASN A O 1
ATOM 1729 N N . PHE A 1 213 ? -10.454 -24.294 17.257 1.00 94.12 213 PHE A N 1
ATOM 1730 C CA . PHE A 1 213 ? -10.742 -25.350 16.282 1.00 94.12 213 PHE A CA 1
ATOM 1731 C C . PHE A 1 213 ? -9.469 -26.110 15.883 1.00 94.12 213 PHE A C 1
ATOM 1733 O O . PHE A 1 213 ? -9.497 -27.326 15.728 1.00 94.12 213 PHE A O 1
ATOM 1740 N N . PHE A 1 214 ? -8.339 -25.406 15.774 1.00 93.19 214 PHE A N 1
ATOM 1741 C CA . PHE A 1 214 ? -7.031 -25.994 15.456 1.00 93.19 214 PHE A CA 1
ATOM 1742 C C . PHE A 1 214 ? -6.248 -26.485 16.680 1.00 93.19 214 PHE A C 1
ATOM 1744 O O . PHE A 1 214 ? -5.104 -26.913 16.536 1.00 93.19 214 PHE A O 1
ATOM 1751 N N . HIS A 1 215 ? -6.839 -26.425 17.877 1.00 94.19 215 HIS A N 1
ATOM 1752 C CA . HIS A 1 215 ? -6.185 -26.764 19.144 1.00 94.19 215 HIS A CA 1
ATOM 1753 C C . HIS A 1 215 ? -4.865 -26.002 19.387 1.00 94.19 215 HIS A C 1
ATOM 1755 O O . HIS A 1 215 ? -3.921 -26.527 19.980 1.00 94.19 215 HIS A O 1
ATOM 1761 N N . ILE A 1 216 ? -4.798 -24.744 18.942 1.00 94.31 216 ILE A N 1
ATOM 1762 C CA . ILE A 1 216 ? -3.670 -23.836 19.169 1.00 94.31 216 ILE A CA 1
ATOM 1763 C C . ILE A 1 216 ? -3.918 -23.061 20.464 1.00 94.31 216 ILE A C 1
ATOM 1765 O O . ILE A 1 216 ? -4.924 -22.367 20.600 1.00 94.31 216 ILE A O 1
ATOM 1769 N N . ALA A 1 217 ? -2.975 -23.143 21.405 1.00 93.75 217 ALA A N 1
ATOM 1770 C CA . ALA A 1 217 ? -3.055 -22.412 22.667 1.00 93.75 217 ALA A CA 1
ATOM 1771 C C . ALA A 1 217 ? -3.139 -20.889 22.446 1.00 93.75 217 ALA A C 1
ATOM 1773 O O . ALA A 1 217 ? -2.396 -20.336 21.632 1.00 93.75 217 ALA A O 1
ATOM 1774 N N . ASP A 1 218 ? -3.969 -20.196 23.233 1.00 90.81 218 ASP A N 1
ATOM 1775 C CA . ASP A 1 218 ? -4.118 -18.730 23.175 1.00 90.81 218 ASP A CA 1
ATOM 1776 C C . ASP A 1 218 ? -2.776 -17.995 23.319 1.00 90.81 218 ASP A C 1
ATOM 1778 O O . ASP A 1 218 ? -2.531 -16.979 22.672 1.00 90.81 218 ASP A O 1
ATOM 1782 N N . THR A 1 219 ? -1.862 -18.536 24.127 1.00 92.75 219 THR A N 1
ATOM 1783 C CA . THR A 1 219 ? -0.518 -17.978 24.340 1.00 92.75 219 THR A CA 1
ATOM 1784 C C . THR A 1 219 ? 0.398 -18.113 23.122 1.00 92.75 219 THR A C 1
ATOM 1786 O O . THR A 1 219 ? 1.356 -17.352 22.997 1.00 92.75 219 THR A O 1
ATOM 1789 N N . ALA A 1 220 ? 0.112 -19.042 22.205 1.00 94.06 220 ALA A N 1
ATOM 1790 C CA . ALA A 1 220 ? 0.869 -19.216 20.968 1.00 94.06 220 ALA A CA 1
ATOM 1791 C C . ALA A 1 220 ? 0.428 -18.234 19.871 1.00 94.06 220 ALA A C 1
ATOM 1793 O O . ALA A 1 220 ? 1.235 -17.889 19.010 1.00 94.06 220 ALA A O 1
ATOM 1794 N N . VAL A 1 221 ? -0.815 -17.739 19.907 1.00 93.25 221 VAL A N 1
ATOM 1795 C CA . VAL A 1 221 ? -1.370 -16.845 18.874 1.00 93.25 221 VAL A CA 1
ATOM 1796 C C . VAL A 1 221 ? -0.526 -15.576 18.658 1.00 93.25 221 VAL A C 1
ATOM 1798 O O . VAL A 1 221 ? -0.203 -15.276 17.502 1.00 93.25 221 VAL A O 1
ATOM 1801 N N . PRO A 1 222 ? -0.090 -14.842 19.704 1.00 92.94 222 PRO A N 1
ATOM 1802 C CA . PRO A 1 222 ? 0.779 -13.683 19.514 1.00 92.94 222 PRO A CA 1
ATOM 1803 C C . PRO A 1 222 ? 2.151 -14.055 18.939 1.00 92.94 222 PRO A C 1
ATOM 1805 O O . PRO A 1 222 ? 2.673 -13.332 18.097 1.00 92.94 222 PRO A O 1
ATOM 1808 N N . LEU A 1 223 ? 2.723 -15.198 19.329 1.00 94.25 223 LEU A N 1
ATOM 1809 C CA . LEU A 1 223 ? 4.022 -15.654 18.816 1.00 94.25 223 LEU A CA 1
ATOM 1810 C C . LEU A 1 223 ? 3.948 -16.028 17.332 1.00 94.25 223 LEU A C 1
ATOM 1812 O O . LEU A 1 223 ? 4.820 -15.642 16.558 1.00 94.25 223 LEU A O 1
ATOM 1816 N N . ILE A 1 224 ? 2.877 -16.721 16.932 1.00 94.81 224 ILE A N 1
ATOM 1817 C CA . ILE A 1 224 ? 2.569 -17.013 15.529 1.00 94.81 224 ILE A CA 1
ATOM 1818 C C . ILE A 1 224 ? 2.450 -15.694 14.758 1.00 94.81 224 ILE A C 1
ATOM 1820 O O . ILE A 1 224 ? 3.145 -15.495 13.767 1.00 94.81 224 ILE A O 1
ATOM 1824 N N . THR A 1 225 ? 1.640 -14.755 15.254 1.00 93.81 225 THR A N 1
ATOM 1825 C CA . THR A 1 225 ? 1.451 -13.440 14.618 1.00 93.81 225 THR A CA 1
ATOM 1826 C C . THR A 1 225 ? 2.782 -12.705 14.427 1.00 93.81 225 THR A C 1
ATOM 1828 O O . THR A 1 225 ? 3.052 -12.202 13.340 1.00 93.81 225 THR A O 1
ATOM 1831 N N . LEU A 1 226 ? 3.651 -12.690 15.442 1.00 95.25 226 LEU A N 1
ATOM 1832 C CA . LEU A 1 226 ? 4.967 -12.054 15.361 1.00 95.25 226 LEU A CA 1
ATOM 1833 C C . LEU A 1 226 ? 5.885 -12.718 14.322 1.00 95.25 226 LEU A C 1
ATOM 1835 O O . LEU A 1 226 ? 6.559 -12.022 13.557 1.00 95.25 226 LEU A O 1
ATOM 1839 N N . ALA A 1 227 ? 5.908 -14.053 14.277 1.00 95.56 227 ALA A N 1
ATOM 1840 C CA . ALA A 1 227 ? 6.695 -14.789 13.292 1.00 95.56 227 ALA A CA 1
ATOM 1841 C C . ALA A 1 227 ? 6.279 -14.418 11.861 1.00 95.56 227 ALA A C 1
ATOM 1843 O O . ALA A 1 227 ? 7.135 -14.200 11.005 1.00 95.56 227 ALA A O 1
ATOM 1844 N N . PHE A 1 228 ? 4.977 -14.257 11.620 1.00 94.19 228 PHE A N 1
ATOM 1845 C CA . PHE A 1 228 ? 4.456 -13.904 10.301 1.00 94.19 228 PHE A CA 1
ATOM 1846 C C . PHE A 1 228 ? 4.587 -12.419 9.947 1.00 94.19 228 PHE A C 1
ATOM 1848 O O . PHE A 1 228 ? 4.876 -12.096 8.801 1.00 94.19 228 PHE A O 1
ATOM 1855 N N . LEU A 1 229 ? 4.525 -11.515 10.925 1.00 93.94 229 LEU A N 1
ATOM 1856 C CA . LEU A 1 229 ? 4.921 -10.118 10.707 1.00 93.94 229 LEU A CA 1
ATOM 1857 C C . LEU A 1 229 ? 6.399 -9.995 10.309 1.00 93.94 229 LEU A C 1
ATOM 1859 O O . LEU A 1 229 ? 6.768 -9.128 9.526 1.00 93.94 229 LEU A O 1
ATOM 1863 N N . THR A 1 230 ? 7.254 -10.876 10.830 1.00 94.62 230 THR A N 1
ATOM 1864 C CA . THR A 1 230 ? 8.674 -10.917 10.456 1.00 94.62 230 THR A CA 1
ATOM 1865 C C . THR A 1 230 ? 8.866 -11.578 9.086 1.00 94.62 230 THR A C 1
ATOM 1867 O O . THR A 1 230 ? 9.717 -11.154 8.302 1.00 94.62 230 THR A O 1
ATOM 1870 N N . PHE A 1 231 ? 8.051 -12.589 8.764 1.00 95.25 231 PHE A N 1
ATOM 1871 C CA . PHE A 1 231 ? 7.996 -13.183 7.429 1.00 95.25 231 PHE A CA 1
ATOM 1872 C C . PHE A 1 231 ? 7.709 -12.134 6.348 1.00 95.25 231 PHE A C 1
ATOM 1874 O O . PHE A 1 231 ? 8.373 -12.179 5.318 1.00 95.25 231 PHE A O 1
ATOM 1881 N N . ASP A 1 232 ? 6.821 -11.163 6.583 1.00 93.31 232 ASP A N 1
ATOM 1882 C CA . ASP A 1 232 ? 6.545 -10.086 5.617 1.00 93.31 232 ASP A CA 1
ATOM 1883 C C . ASP A 1 232 ? 7.806 -9.293 5.250 1.00 93.31 232 ASP A C 1
ATOM 1885 O O . ASP A 1 232 ? 8.078 -9.064 4.069 1.00 93.31 232 ASP A O 1
ATOM 1889 N N . THR A 1 233 ? 8.626 -8.929 6.243 1.00 94.38 233 THR A N 1
ATOM 1890 C CA . THR A 1 233 ? 9.922 -8.281 5.999 1.00 94.38 233 THR A CA 1
ATOM 1891 C C . THR A 1 233 ? 10.816 -9.165 5.132 1.00 94.38 233 THR A C 1
ATOM 1893 O O . THR A 1 233 ? 11.398 -8.691 4.156 1.00 94.38 233 THR A O 1
ATOM 1896 N N . PHE A 1 234 ? 10.928 -10.456 5.458 1.00 96.12 234 PHE A N 1
ATOM 1897 C CA . PHE A 1 234 ? 11.753 -11.380 4.680 1.00 96.12 234 PHE A CA 1
ATOM 1898 C C . PHE A 1 234 ? 11.227 -11.587 3.261 1.00 96.12 234 PHE A C 1
ATOM 1900 O O . PHE A 1 234 ? 12.029 -11.683 2.336 1.00 96.12 234 PHE A O 1
ATOM 1907 N N . LEU A 1 235 ? 9.909 -11.627 3.072 1.00 95.75 235 LEU A N 1
ATOM 1908 C CA . LEU A 1 235 ? 9.290 -11.775 1.764 1.00 95.75 235 LEU A CA 1
ATOM 1909 C C . LEU A 1 235 ? 9.555 -10.546 0.888 1.00 95.75 235 LEU A C 1
ATOM 1911 O O . LEU A 1 235 ? 9.939 -10.705 -0.269 1.00 95.75 235 LEU A O 1
ATOM 1915 N N . LEU A 1 236 ? 9.437 -9.338 1.450 1.00 94.94 236 LEU A N 1
ATOM 1916 C CA . LEU A 1 236 ? 9.788 -8.090 0.765 1.00 94.94 236 LEU A CA 1
ATOM 1917 C C . LEU A 1 236 ? 11.275 -8.031 0.405 1.00 94.94 236 LEU A C 1
ATOM 1919 O O . LEU A 1 236 ? 11.620 -7.657 -0.713 1.00 94.94 236 LEU A O 1
ATOM 1923 N N . LEU A 1 237 ? 12.162 -8.433 1.320 1.00 96.00 237 LEU A N 1
ATOM 1924 C CA . LEU A 1 237 ? 13.600 -8.498 1.048 1.00 96.00 237 LEU A CA 1
ATOM 1925 C C . LEU A 1 237 ? 13.928 -9.542 -0.023 1.00 96.00 237 LEU A C 1
ATOM 1927 O O . LEU A 1 237 ? 14.757 -9.289 -0.892 1.00 96.00 237 LEU A O 1
ATOM 1931 N N . ALA A 1 238 ? 13.271 -10.702 0.008 1.00 96.12 238 ALA A N 1
ATOM 1932 C CA . ALA A 1 238 ? 13.431 -11.731 -1.010 1.00 96.12 238 ALA A CA 1
ATOM 1933 C C . ALA A 1 238 ? 12.961 -11.235 -2.384 1.00 96.12 238 ALA A C 1
ATOM 1935 O O . ALA A 1 238 ? 13.652 -11.472 -3.375 1.00 96.12 238 ALA A O 1
ATOM 1936 N N . GLN A 1 239 ? 11.840 -10.507 -2.439 1.00 95.56 239 GLN A N 1
ATOM 1937 C CA . GLN A 1 239 ? 11.356 -9.876 -3.664 1.00 95.56 239 GLN A CA 1
ATOM 1938 C C . GLN A 1 239 ? 12.338 -8.815 -4.170 1.00 95.56 239 GLN A C 1
ATOM 1940 O O . GLN A 1 239 ? 12.693 -8.826 -5.346 1.00 95.56 239 GLN A O 1
ATOM 1945 N N . TRP A 1 240 ? 12.852 -7.960 -3.285 1.00 95.62 240 TRP A N 1
ATOM 1946 C CA . TRP A 1 240 ? 13.852 -6.960 -3.649 1.00 95.62 240 TRP A CA 1
ATOM 1947 C C . TRP A 1 240 ? 15.141 -7.596 -4.185 1.00 95.62 240 TRP A C 1
ATOM 1949 O O . TRP A 1 240 ? 15.636 -7.174 -5.223 1.00 95.62 240 TRP A O 1
ATOM 1959 N N . ILE A 1 241 ? 15.667 -8.648 -3.543 1.00 96.06 241 ILE A N 1
ATOM 1960 C CA . ILE A 1 241 ? 16.849 -9.385 -4.032 1.00 96.06 241 ILE A CA 1
ATOM 1961 C C . ILE A 1 241 ? 16.571 -10.002 -5.404 1.00 96.06 241 ILE A C 1
ATOM 1963 O O . ILE A 1 241 ? 17.447 -10.018 -6.271 1.00 96.06 241 ILE A O 1
ATOM 1967 N N . PHE A 1 242 ? 15.369 -10.540 -5.596 1.00 95.06 242 PHE A N 1
ATOM 1968 C CA . PHE A 1 242 ? 14.961 -11.130 -6.859 1.00 95.06 242 PHE A CA 1
ATOM 1969 C C . PHE A 1 242 ? 14.928 -10.085 -7.988 1.00 95.06 242 PHE A C 1
ATOM 1971 O O . PHE A 1 242 ? 15.571 -10.282 -9.019 1.00 95.06 242 PHE A O 1
ATOM 1978 N N . GLU A 1 243 ? 14.268 -8.947 -7.769 1.00 94.69 243 GLU A N 1
ATOM 1979 C CA . GLU A 1 243 ? 14.214 -7.844 -8.735 1.00 94.69 243 GLU A CA 1
ATOM 1980 C C . GLU A 1 243 ? 15.593 -7.194 -8.942 1.00 94.69 243 GLU A C 1
ATOM 1982 O O . GLU A 1 243 ? 15.955 -6.864 -10.070 1.00 94.69 243 GLU A O 1
ATOM 1987 N N . ALA A 1 244 ? 16.424 -7.118 -7.895 1.00 95.81 244 ALA A N 1
ATOM 1988 C CA . ALA A 1 244 ? 17.807 -6.664 -8.004 1.00 95.81 244 ALA A CA 1
ATOM 1989 C C . ALA A 1 244 ? 18.601 -7.559 -8.956 1.00 95.81 244 ALA A C 1
ATOM 1991 O O . ALA A 1 244 ? 19.336 -7.053 -9.798 1.00 95.81 244 ALA A O 1
ATOM 1992 N N . ARG A 1 245 ? 18.463 -8.888 -8.868 1.00 95.19 245 ARG A N 1
ATOM 1993 C CA . ARG A 1 245 ? 19.145 -9.802 -9.798 1.00 95.19 245 ARG A CA 1
ATOM 1994 C C . ARG A 1 245 ? 18.704 -9.571 -11.239 1.00 95.19 245 ARG A C 1
ATOM 1996 O O . ARG A 1 245 ? 19.571 -9.472 -12.100 1.00 95.19 245 ARG A O 1
ATOM 2003 N N . GLN A 1 246 ? 17.402 -9.414 -11.486 1.00 92.75 246 GLN A N 1
ATOM 2004 C CA . GLN A 1 246 ? 16.890 -9.105 -12.827 1.00 92.75 246 GLN A CA 1
ATOM 2005 C C . GLN A 1 246 ? 17.446 -7.781 -13.362 1.00 92.75 246 GLN A C 1
ATOM 2007 O O . GLN A 1 246 ? 17.859 -7.706 -14.519 1.00 92.75 246 GLN A O 1
ATOM 2012 N N . TYR A 1 247 ? 17.517 -6.754 -12.513 1.00 95.25 247 TYR A N 1
ATOM 2013 C CA . TYR A 1 247 ? 18.145 -5.481 -12.854 1.00 95.25 247 TYR A CA 1
ATOM 2014 C C . TYR A 1 247 ? 19.623 -5.658 -13.236 1.00 95.25 247 TYR A C 1
ATOM 2016 O O . TYR A 1 247 ? 20.039 -5.170 -14.284 1.00 95.25 247 TYR A O 1
ATOM 2024 N N . HIS A 1 248 ? 20.412 -6.394 -12.444 1.00 95.81 248 HIS A N 1
ATOM 2025 C CA . HIS A 1 248 ? 21.834 -6.615 -12.734 1.00 95.81 248 HIS A CA 1
ATOM 2026 C C . HIS A 1 248 ? 22.048 -7.438 -14.012 1.00 95.81 248 HIS A C 1
ATOM 2028 O O . HIS A 1 248 ? 22.937 -7.109 -14.797 1.00 95.81 248 HIS A O 1
ATOM 2034 N N . GLU A 1 249 ? 21.238 -8.475 -14.245 1.00 95.38 249 GLU A N 1
ATOM 2035 C CA . GLU A 1 249 ? 21.264 -9.256 -15.489 1.00 95.38 249 GLU A CA 1
ATOM 2036 C C . GLU A 1 249 ? 20.976 -8.353 -16.693 1.00 95.38 249 GLU A C 1
ATOM 2038 O O . GLU A 1 249 ? 21.758 -8.318 -17.644 1.00 95.38 249 GLU A O 1
ATOM 2043 N N . ARG A 1 250 ? 19.914 -7.541 -16.620 1.00 94.38 250 ARG A N 1
ATOM 2044 C CA . ARG A 1 250 ? 19.543 -6.631 -17.705 1.00 94.38 250 ARG A CA 1
ATOM 2045 C C . ARG A 1 250 ? 20.582 -5.537 -17.936 1.00 94.38 250 ARG A C 1
ATOM 2047 O O . ARG A 1 250 ? 20.879 -5.204 -19.081 1.00 94.38 250 ARG A O 1
ATOM 2054 N N . MET A 1 251 ? 21.155 -4.999 -16.864 1.00 95.62 251 MET A N 1
ATOM 2055 C CA . MET A 1 251 ? 22.239 -4.025 -16.934 1.00 95.62 251 MET A CA 1
ATOM 2056 C C . MET A 1 251 ? 23.467 -4.623 -17.624 1.00 95.62 251 MET A C 1
ATOM 2058 O O . MET A 1 251 ? 24.040 -3.996 -18.510 1.00 95.62 251 MET A O 1
ATOM 2062 N N . HIS A 1 252 ? 23.844 -5.854 -17.269 1.00 95.25 252 HIS A N 1
ATOM 2063 C CA . HIS A 1 252 ? 24.961 -6.552 -17.901 1.00 95.25 252 HIS A CA 1
ATOM 2064 C C . HIS A 1 252 ? 24.705 -6.802 -19.395 1.00 95.25 252 HIS A C 1
ATOM 2066 O O . HIS A 1 252 ? 25.587 -6.544 -20.213 1.00 95.25 252 HIS A O 1
ATOM 2072 N N . GLU A 1 253 ? 23.501 -7.252 -19.771 1.00 94.56 253 GLU A N 1
ATOM 2073 C CA . GLU A 1 253 ? 23.103 -7.416 -21.178 1.00 94.56 253 GLU A CA 1
ATOM 2074 C C . GLU A 1 253 ? 23.251 -6.108 -21.968 1.00 94.56 253 GLU A C 1
ATOM 2076 O O . GLU A 1 253 ? 23.864 -6.097 -23.036 1.00 94.56 253 GLU A O 1
ATOM 2081 N N . LEU A 1 254 ? 22.729 -4.997 -21.435 1.00 94.44 254 LEU A N 1
ATOM 2082 C CA . LEU A 1 254 ? 22.809 -3.686 -22.084 1.00 94.44 254 LEU A CA 1
ATOM 2083 C C . LEU A 1 254 ? 24.255 -3.189 -22.186 1.00 94.44 254 LEU A C 1
ATOM 2085 O O . LEU A 1 254 ? 24.662 -2.701 -23.236 1.00 94.44 254 LEU A O 1
ATOM 2089 N N . GLN A 1 255 ? 25.065 -3.368 -21.141 1.00 93.88 255 GLN A N 1
ATOM 2090 C CA . GLN A 1 255 ? 26.489 -3.019 -21.164 1.00 93.88 255 GLN A CA 1
ATOM 2091 C C . GLN A 1 255 ? 27.279 -3.851 -22.180 1.00 93.88 255 GLN A C 1
ATOM 2093 O O . GLN A 1 255 ? 28.222 -3.350 -22.795 1.00 93.88 255 GLN A O 1
ATOM 2098 N N . GLU A 1 256 ? 26.927 -5.123 -22.373 1.00 93.69 256 GLU A N 1
ATOM 2099 C CA . GLU A 1 256 ? 27.566 -5.960 -23.385 1.00 93.69 256 GLU A CA 1
ATOM 2100 C C . GLU A 1 256 ? 27.161 -5.546 -24.807 1.00 93.69 256 GLU A C 1
ATOM 2102 O O . GLU A 1 256 ? 28.013 -5.501 -25.698 1.00 93.69 256 GLU A O 1
ATOM 2107 N N . GLN A 1 257 ? 25.889 -5.188 -25.012 1.00 92.75 257 GLN A N 1
ATOM 2108 C CA . GLN A 1 257 ? 25.404 -4.630 -26.276 1.00 92.75 257 GLN A CA 1
ATOM 2109 C C . GLN A 1 257 ? 26.088 -3.295 -26.589 1.00 92.75 257 GLN A C 1
ATOM 2111 O O . GLN A 1 257 ? 26.547 -3.101 -27.712 1.00 92.75 257 GLN A O 1
ATOM 2116 N N . LEU A 1 258 ? 26.263 -2.428 -25.585 1.00 91.12 258 LEU A N 1
ATOM 2117 C CA . LEU A 1 258 ? 26.929 -1.130 -25.718 1.00 91.12 258 LEU A CA 1
ATOM 2118 C C . LEU A 1 258 ? 28.363 -1.259 -26.265 1.00 91.12 258 LEU A C 1
ATOM 2120 O O . LEU A 1 258 ? 28.791 -0.438 -27.073 1.00 91.12 258 LEU A O 1
ATOM 2124 N N . LYS A 1 259 ? 29.099 -2.313 -25.876 1.00 90.94 259 LYS A N 1
ATOM 2125 C CA . LYS A 1 259 ? 30.470 -2.585 -26.361 1.00 90.94 259 LYS A CA 1
ATOM 2126 C C . LYS A 1 259 ? 30.535 -2.941 -27.847 1.00 90.94 259 LYS A C 1
ATOM 2128 O O . LYS A 1 259 ? 31.594 -2.802 -28.453 1.00 90.94 259 LYS A O 1
ATOM 2133 N N . LYS A 1 260 ? 29.442 -3.460 -28.408 1.00 90.88 260 LYS A N 1
ATOM 2134 C CA . LYS A 1 260 ? 29.342 -3.932 -29.800 1.00 90.88 260 LYS A CA 1
ATOM 2135 C C . LYS A 1 260 ? 28.527 -2.974 -30.681 1.00 90.88 260 LYS A C 1
ATOM 2137 O O . LYS A 1 260 ? 28.348 -3.257 -31.860 1.00 90.88 260 LYS A O 1
ATOM 2142 N N . ALA A 1 261 ? 28.031 -1.878 -30.108 1.00 87.62 261 ALA A N 1
ATOM 2143 C CA . ALA A 1 261 ? 27.075 -0.977 -30.732 1.00 87.62 261 ALA A CA 1
ATOM 2144 C C . ALA A 1 261 ? 27.730 0.005 -31.714 1.00 87.62 261 ALA A C 1
ATOM 2146 O O . ALA A 1 261 ? 28.824 0.522 -31.477 1.00 87.62 261 ALA A O 1
ATOM 2147 N N . THR A 1 262 ? 27.019 0.317 -32.795 1.00 88.88 262 THR A N 1
ATOM 2148 C CA . THR A 1 262 ? 27.302 1.484 -33.644 1.00 88.88 262 THR A CA 1
ATOM 2149 C C . THR A 1 262 ? 27.024 2.794 -32.894 1.00 88.88 262 THR A C 1
ATOM 2151 O O . THR A 1 262 ? 26.368 2.798 -31.857 1.00 88.88 262 THR A O 1
ATOM 2154 N N . VAL A 1 263 ? 27.481 3.939 -33.418 1.00 82.94 263 VAL A N 1
ATOM 2155 C CA . VAL A 1 263 ? 27.323 5.259 -32.762 1.00 82.94 263 VAL A CA 1
ATOM 2156 C C . VAL A 1 263 ? 25.857 5.587 -32.433 1.00 82.94 263 VAL A C 1
ATOM 2158 O O . VAL A 1 263 ? 25.565 6.102 -31.357 1.00 82.94 263 VAL A O 1
ATOM 2161 N N . TYR A 1 264 ? 24.919 5.250 -33.325 1.00 82.44 264 TYR A N 1
ATOM 2162 C CA . TYR A 1 264 ? 23.489 5.494 -33.103 1.00 82.44 264 TYR A CA 1
ATOM 2163 C C . TYR A 1 264 ? 22.875 4.512 -32.093 1.00 82.44 264 TYR A C 1
ATOM 2165 O O . TYR A 1 264 ? 22.139 4.915 -31.192 1.00 82.44 264 TYR A O 1
ATOM 2173 N N . GLU A 1 265 ? 23.222 3.225 -32.192 1.00 88.06 265 GLU A N 1
ATOM 2174 C CA . GLU A 1 265 ? 22.800 2.208 -31.221 1.00 88.06 265 GLU A CA 1
ATOM 2175 C C . GLU A 1 265 ? 23.342 2.512 -29.823 1.00 88.06 265 GLU A C 1
ATOM 2177 O O . GLU A 1 265 ? 22.648 2.288 -28.836 1.00 88.06 265 GLU A O 1
ATOM 2182 N N . HIS A 1 266 ? 24.545 3.082 -29.732 1.00 90.44 266 HIS A N 1
ATOM 2183 C CA . HIS A 1 266 ? 25.164 3.471 -28.474 1.00 90.44 266 HIS A CA 1
ATOM 2184 C C . HIS A 1 266 ? 24.299 4.480 -27.713 1.00 90.44 266 HIS A C 1
ATOM 2186 O O . HIS A 1 266 ? 24.016 4.278 -26.534 1.00 90.44 266 HIS A O 1
ATOM 2192 N N . ALA A 1 267 ? 23.809 5.523 -28.390 1.00 86.19 267 ALA A N 1
ATOM 2193 C CA . ALA A 1 267 ? 22.957 6.535 -27.771 1.00 86.19 267 ALA A CA 1
ATOM 2194 C C . ALA A 1 267 ? 21.606 5.955 -27.304 1.00 86.19 267 ALA A C 1
ATOM 2196 O O . ALA A 1 267 ? 21.118 6.291 -26.224 1.00 86.19 267 ALA A O 1
ATOM 2197 N N . ILE A 1 268 ? 21.022 5.027 -28.072 1.00 89.62 268 ILE A N 1
ATOM 2198 C CA . ILE A 1 268 ? 19.774 4.343 -27.694 1.00 89.62 268 ILE A CA 1
ATOM 2199 C C . ILE A 1 268 ? 19.988 3.401 -26.504 1.00 89.62 268 ILE A C 1
ATOM 2201 O O . ILE A 1 268 ? 19.179 3.392 -25.577 1.00 89.62 268 ILE A O 1
ATOM 2205 N N . ILE A 1 269 ? 21.058 2.606 -26.504 1.00 91.62 269 ILE A N 1
ATOM 2206 C CA . ILE A 1 269 ? 21.360 1.673 -25.410 1.00 91.62 269 ILE A CA 1
ATOM 2207 C C . ILE A 1 269 ? 21.692 2.453 -24.136 1.00 91.62 269 ILE A C 1
ATOM 2209 O O . ILE A 1 269 ? 21.211 2.090 -23.064 1.00 91.62 269 ILE A O 1
ATOM 2213 N N . GLN A 1 270 ? 22.428 3.562 -24.242 1.00 91.06 270 GLN A N 1
ATOM 2214 C CA . GLN A 1 270 ? 22.690 4.445 -23.106 1.00 91.06 270 GLN A CA 1
ATOM 2215 C C . GLN A 1 270 ? 21.386 5.009 -22.528 1.00 91.06 270 GLN A C 1
ATOM 2217 O O . GLN A 1 270 ? 21.180 4.965 -21.318 1.00 91.06 270 GLN A O 1
ATOM 2222 N N . ARG A 1 271 ? 20.453 5.434 -23.388 1.00 90.00 271 ARG A N 1
ATOM 2223 C CA . ARG A 1 271 ? 19.107 5.842 -22.966 1.00 90.00 271 ARG A CA 1
ATOM 2224 C C . ARG A 1 271 ? 18.363 4.722 -22.229 1.00 90.00 271 ARG A C 1
ATOM 2226 O O . ARG A 1 271 ? 17.684 4.984 -21.241 1.00 90.00 271 ARG A O 1
ATOM 2233 N N . GLN A 1 272 ? 18.469 3.475 -22.686 1.00 93.06 272 GLN A N 1
ATOM 2234 C CA . GLN A 1 272 ? 17.842 2.334 -22.008 1.00 93.06 272 GLN A CA 1
ATOM 2235 C C . GLN A 1 272 ? 18.473 2.049 -20.641 1.00 93.06 272 GLN A C 1
ATOM 2237 O O . GLN A 1 272 ? 17.742 1.760 -19.696 1.00 93.06 272 GLN A O 1
ATOM 2242 N N . ILE A 1 273 ? 19.801 2.148 -20.528 1.00 94.12 273 ILE A N 1
ATOM 2243 C CA . ILE A 1 273 ? 20.533 2.032 -19.256 1.00 94.12 273 ILE A CA 1
ATOM 2244 C C . ILE A 1 273 ? 20.050 3.100 -18.273 1.00 94.12 273 ILE A C 1
ATOM 2246 O O . ILE A 1 273 ? 19.774 2.804 -17.115 1.00 94.12 273 ILE A O 1
ATOM 2250 N N . ASP A 1 274 ? 19.895 4.324 -18.754 1.00 93.00 274 ASP A N 1
ATOM 2251 C CA . ASP A 1 274 ? 19.430 5.461 -17.977 1.00 93.00 274 ASP A CA 1
ATOM 2252 C C . ASP A 1 274 ? 18.001 5.286 -17.449 1.00 93.00 274 ASP A C 1
ATOM 2254 O O . ASP A 1 274 ? 17.766 5.460 -16.254 1.00 93.00 274 ASP A O 1
ATOM 2258 N N . ILE A 1 275 ? 17.065 4.873 -18.311 1.00 93.50 275 ILE A N 1
ATOM 2259 C CA . ILE A 1 275 ? 15.688 4.536 -17.912 1.00 93.50 275 ILE A CA 1
ATOM 2260 C C . ILE A 1 275 ? 15.690 3.400 -16.881 1.00 93.50 275 ILE A C 1
ATOM 2262 O O . ILE A 1 275 ? 14.962 3.450 -15.890 1.00 93.50 275 ILE A O 1
ATOM 2266 N N . LEU A 1 276 ? 16.510 2.369 -17.106 1.00 94.94 276 LEU A N 1
ATOM 2267 C CA . LEU A 1 276 ? 16.603 1.214 -16.216 1.00 94.94 276 LEU A CA 1
ATOM 2268 C C . LEU A 1 276 ? 17.148 1.600 -14.832 1.00 94.94 276 LEU A C 1
ATOM 2270 O O . LEU A 1 276 ? 16.625 1.119 -13.829 1.00 94.94 276 LEU A O 1
ATOM 2274 N N . ASN A 1 277 ? 18.163 2.467 -14.774 1.00 95.81 277 ASN A N 1
ATOM 2275 C CA . ASN A 1 277 ? 18.728 2.990 -13.528 1.00 95.81 277 ASN A CA 1
ATOM 2276 C C . ASN A 1 277 ? 17.686 3.771 -12.723 1.00 95.81 277 ASN A C 1
ATOM 2278 O O . ASN A 1 277 ? 17.529 3.532 -11.527 1.00 95.81 277 ASN A O 1
ATOM 2282 N N . ASP A 1 278 ? 16.950 4.663 -13.383 1.00 95.00 278 ASP A N 1
ATOM 2283 C CA . ASP A 1 278 ? 15.944 5.495 -12.725 1.00 95.00 278 ASP A CA 1
ATOM 2284 C C . ASP A 1 278 ? 14.757 4.671 -12.215 1.00 95.00 278 ASP A C 1
ATOM 2286 O O . ASP A 1 278 ? 14.305 4.861 -11.082 1.00 95.00 278 ASP A O 1
ATOM 2290 N N . GLU A 1 279 ? 14.257 3.723 -13.019 1.00 94.44 279 GLU A N 1
ATOM 2291 C CA . GLU A 1 279 ? 13.176 2.836 -12.579 1.00 94.44 279 GLU A CA 1
ATOM 2292 C C . GLU A 1 279 ? 13.638 1.959 -11.411 1.00 94.44 279 GLU A C 1
ATOM 2294 O O . GLU A 1 279 ? 12.877 1.757 -10.463 1.00 94.44 279 GLU A O 1
ATOM 2299 N N . TRP A 1 280 ? 14.887 1.478 -11.436 1.00 96.88 280 TRP A N 1
ATOM 2300 C CA . TRP A 1 280 ? 15.458 0.698 -10.340 1.00 96.88 280 TRP A CA 1
ATOM 2301 C C . TRP A 1 280 ? 15.628 1.513 -9.054 1.00 96.88 280 TRP A C 1
ATOM 2303 O O . TRP A 1 280 ? 15.339 1.005 -7.967 1.00 96.88 280 TRP A O 1
ATOM 2313 N N . GLU A 1 281 ? 16.051 2.775 -9.143 1.00 96.81 281 GLU A N 1
ATOM 2314 C CA . GLU A 1 281 ? 16.161 3.668 -7.984 1.00 96.81 281 GLU A CA 1
ATOM 2315 C C . GLU A 1 281 ? 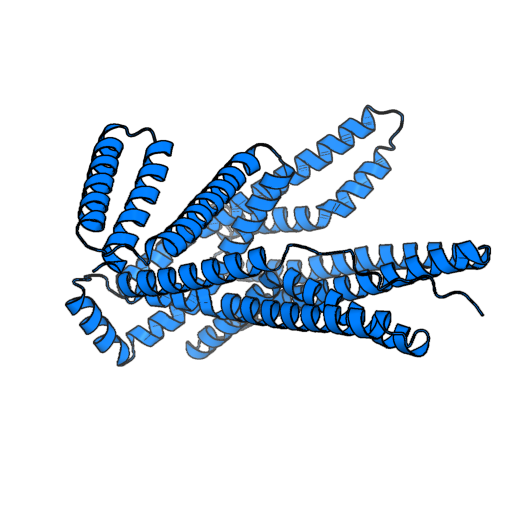14.784 3.933 -7.360 1.00 96.81 281 GLU A C 1
ATOM 2317 O O . GLU A 1 281 ? 14.608 3.761 -6.149 1.00 96.81 281 GLU A O 1
ATOM 2322 N N . ALA A 1 282 ? 13.773 4.234 -8.181 1.00 96.12 282 ALA A N 1
ATOM 2323 C CA . ALA A 1 282 ? 12.399 4.398 -7.711 1.00 96.12 282 ALA A CA 1
ATOM 2324 C C . ALA A 1 282 ? 11.834 3.101 -7.098 1.00 96.12 282 ALA A C 1
ATOM 2326 O O . ALA A 1 282 ? 11.181 3.132 -6.051 1.00 96.12 282 ALA A O 1
ATOM 2327 N N . GLN A 1 283 ? 12.098 1.947 -7.717 1.00 95.56 283 GLN A N 1
ATOM 2328 C CA . GLN A 1 283 ? 11.676 0.639 -7.210 1.00 95.56 283 GLN A CA 1
ATOM 2329 C C . GLN A 1 283 ? 12.379 0.282 -5.892 1.00 95.56 283 GLN A C 1
ATOM 2331 O O . GLN A 1 283 ? 11.754 -0.228 -4.963 1.00 95.56 283 GLN A O 1
ATOM 2336 N N . SER A 1 284 ? 13.661 0.611 -5.755 1.00 96.12 284 SER A N 1
ATOM 2337 C CA . SER A 1 284 ? 14.403 0.425 -4.505 1.00 96.12 284 SER A CA 1
ATOM 2338 C C . SER A 1 284 ? 13.830 1.286 -3.379 1.00 96.12 284 SER A C 1
ATOM 2340 O O . SER A 1 284 ? 13.676 0.805 -2.256 1.00 96.12 284 SER A O 1
ATOM 2342 N N . ALA A 1 285 ? 13.437 2.529 -3.675 1.00 96.06 285 ALA A N 1
ATOM 2343 C CA . ALA A 1 285 ? 12.774 3.399 -2.707 1.00 96.06 285 ALA A CA 1
ATOM 2344 C C . ALA A 1 285 ? 11.396 2.856 -2.276 1.00 96.06 285 ALA A C 1
ATOM 2346 O O . ALA A 1 285 ? 11.057 2.906 -1.091 1.00 96.06 285 ALA A O 1
ATOM 2347 N N . TYR A 1 286 ? 10.634 2.268 -3.208 1.00 96.31 286 TYR A N 1
ATOM 2348 C CA . TYR A 1 286 ? 9.389 1.551 -2.911 1.00 96.31 286 TYR A CA 1
ATOM 2349 C C . TYR A 1 286 ? 9.605 0.381 -1.938 1.00 96.31 286 TYR A C 1
ATOM 2351 O O . TYR A 1 286 ? 8.853 0.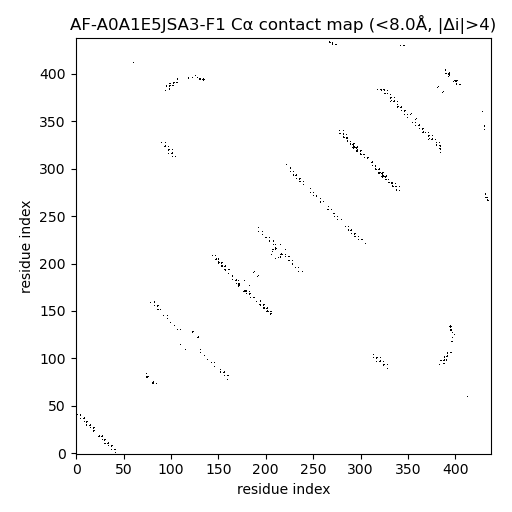224 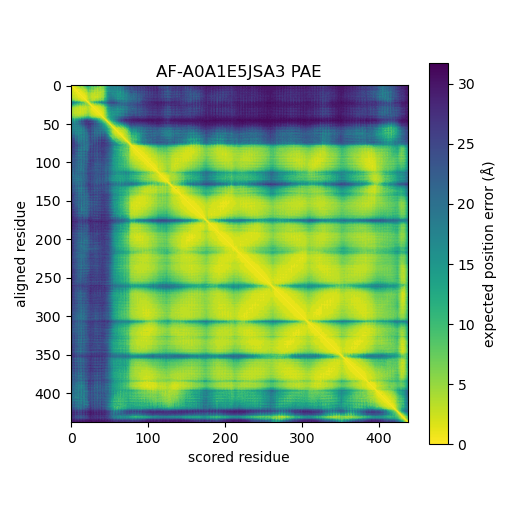-0.973 1.00 96.31 286 TYR A O 1
ATOM 2359 N N . PHE A 1 287 ? 10.641 -0.436 -2.140 1.00 96.19 287 PHE A N 1
ATOM 2360 C CA . PHE A 1 287 ? 10.948 -1.512 -1.194 1.00 96.19 287 PHE A CA 1
ATOM 2361 C C . PHE A 1 287 ? 11.422 -0.975 0.151 1.00 96.19 287 PHE A C 1
ATOM 2363 O O . PHE A 1 287 ? 10.994 -1.489 1.181 1.00 96.19 287 PHE A O 1
ATOM 2370 N N . ALA A 1 288 ? 12.249 0.071 0.165 1.00 96.00 288 ALA A N 1
ATOM 2371 C CA . ALA A 1 288 ? 12.758 0.659 1.399 1.00 96.00 288 ALA A CA 1
ATOM 2372 C C . ALA A 1 288 ? 11.623 1.139 2.317 1.00 96.00 288 ALA A C 1
ATOM 2374 O O . ALA A 1 288 ? 11.624 0.814 3.506 1.00 96.00 288 ALA A O 1
ATOM 2375 N N . ILE A 1 289 ? 10.624 1.850 1.776 1.00 96.25 289 ILE A N 1
ATOM 2376 C CA . ILE A 1 289 ? 9.487 2.329 2.575 1.00 96.25 289 ILE A CA 1
ATOM 2377 C C . ILE A 1 289 ? 8.587 1.180 3.061 1.00 96.25 289 ILE A C 1
ATOM 2379 O O . ILE A 1 289 ? 8.153 1.197 4.213 1.00 96.25 289 ILE A O 1
ATOM 2383 N N . ASN A 1 290 ? 8.365 0.149 2.238 1.00 95.25 290 ASN A N 1
ATOM 2384 C CA . ASN A 1 290 ? 7.587 -1.034 2.623 1.00 95.25 290 ASN A CA 1
ATOM 2385 C C . ASN A 1 290 ? 8.296 -1.863 3.703 1.00 95.25 290 ASN A C 1
ATOM 2387 O O . ASN A 1 290 ? 7.684 -2.225 4.704 1.00 95.25 290 ASN A O 1
ATOM 2391 N N . VAL A 1 291 ? 9.598 -2.117 3.546 1.00 96.06 291 VAL A N 1
ATOM 2392 C CA . VAL A 1 291 ? 10.427 -2.830 4.532 1.00 96.06 291 VAL A CA 1
ATOM 2393 C C . VAL A 1 291 ? 10.500 -2.048 5.843 1.00 96.06 291 VAL A C 1
ATOM 2395 O O . VAL A 1 291 ? 10.424 -2.641 6.920 1.00 96.06 291 VAL A O 1
ATOM 2398 N N . LEU A 1 292 ? 10.613 -0.718 5.785 1.00 96.44 292 LEU A N 1
ATOM 2399 C CA . LEU A 1 292 ? 10.550 0.128 6.975 1.00 96.44 292 LEU A CA 1
ATOM 2400 C C . LEU A 1 292 ? 9.190 -0.006 7.675 1.00 96.44 292 LEU A C 1
ATOM 2402 O O . LEU A 1 292 ? 9.148 -0.228 8.886 1.00 96.44 292 LEU A O 1
ATOM 2406 N N . GLY A 1 293 ? 8.092 0.068 6.918 1.00 95.50 293 GLY A N 1
ATOM 2407 C CA . GLY A 1 293 ? 6.737 -0.136 7.431 1.00 95.50 293 GLY A CA 1
ATOM 2408 C C . GLY A 1 293 ? 6.566 -1.492 8.121 1.00 95.50 293 GLY A C 1
ATOM 2409 O O . GLY A 1 293 ? 6.117 -1.541 9.268 1.00 95.50 293 GLY A O 1
ATOM 2410 N N . ALA A 1 294 ? 7.011 -2.571 7.467 1.00 94.81 294 ALA A N 1
ATOM 2411 C CA . ALA A 1 294 ? 7.007 -3.949 7.972 1.00 94.81 294 ALA A CA 1
ATOM 2412 C C . ALA A 1 294 ? 7.683 -4.060 9.335 1.00 94.81 294 ALA A C 1
ATOM 2414 O O . ALA A 1 294 ? 7.098 -4.529 10.314 1.00 94.81 294 ALA A O 1
ATOM 2415 N N . ASN A 1 295 ? 8.913 -3.553 9.408 1.00 96.06 295 ASN A N 1
ATOM 2416 C CA . ASN A 1 295 ? 9.728 -3.642 10.605 1.00 96.06 295 ASN A CA 1
ATOM 2417 C C . ASN A 1 295 ? 9.164 -2.801 11.746 1.00 96.06 295 ASN A C 1
ATOM 2419 O O .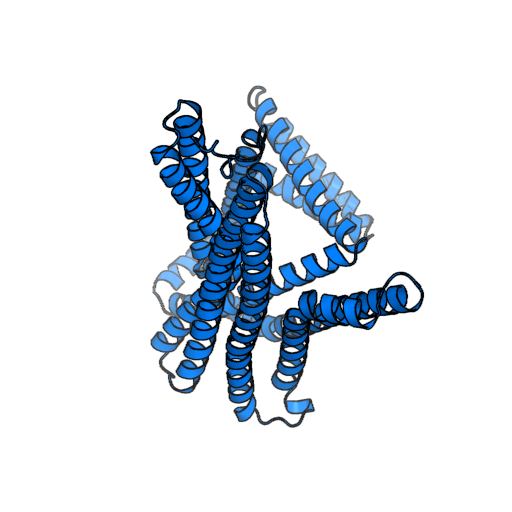 ASN A 1 295 ? 9.211 -3.246 12.892 1.00 96.06 295 ASN A O 1
ATOM 2423 N N . ILE A 1 296 ? 8.596 -1.624 11.461 1.00 96.50 296 ILE A N 1
ATOM 2424 C CA . ILE A 1 296 ? 7.916 -0.815 12.480 1.00 96.50 296 ILE A CA 1
ATOM 2425 C C . ILE A 1 296 ? 6.737 -1.596 13.069 1.00 96.50 296 ILE A C 1
ATOM 2427 O O . ILE A 1 296 ? 6.632 -1.681 14.293 1.00 96.50 296 ILE A O 1
ATOM 2431 N N . ILE A 1 297 ? 5.885 -2.205 12.234 1.00 94.88 297 ILE A N 1
ATOM 2432 C CA . ILE A 1 297 ? 4.739 -3.001 12.703 1.00 94.88 297 ILE A CA 1
ATOM 2433 C C . ILE A 1 297 ? 5.217 -4.192 13.543 1.00 94.88 297 ILE A C 1
ATOM 2435 O O . ILE A 1 297 ? 4.757 -4.361 14.674 1.00 94.88 297 ILE A O 1
ATOM 2439 N N . ALA A 1 298 ? 6.148 -4.996 13.021 1.00 95.56 298 ALA A N 1
ATOM 2440 C CA . ALA A 1 298 ? 6.662 -6.184 13.701 1.00 95.56 298 ALA A CA 1
ATOM 2441 C C . ALA A 1 298 ? 7.316 -5.834 15.047 1.00 95.56 298 ALA A C 1
ATOM 2443 O O . ALA A 1 298 ? 7.028 -6.462 16.067 1.00 95.56 298 ALA A O 1
ATOM 2444 N N . THR A 1 299 ? 8.137 -4.781 15.073 1.00 95.81 299 THR A N 1
ATOM 2445 C CA . THR A 1 299 ? 8.821 -4.312 16.286 1.00 95.81 299 THR A CA 1
ATOM 2446 C C . THR A 1 299 ? 7.827 -3.778 17.310 1.00 95.81 299 THR A C 1
ATOM 2448 O O . THR A 1 299 ? 7.908 -4.133 18.484 1.00 95.81 299 THR A O 1
ATOM 2451 N N . CYS A 1 300 ? 6.851 -2.966 16.891 1.00 94.94 300 CYS A N 1
ATOM 2452 C CA . CYS A 1 300 ? 5.835 -2.455 17.808 1.00 94.94 300 CYS A CA 1
ATOM 2453 C C . CYS A 1 300 ? 4.993 -3.585 18.400 1.00 94.94 300 CYS A C 1
ATOM 2455 O O . CYS A 1 300 ? 4.715 -3.578 19.600 1.00 94.94 300 CYS A O 1
ATOM 2457 N N . PHE A 1 301 ? 4.639 -4.579 17.581 1.00 93.56 301 PHE A N 1
ATOM 2458 C CA . PHE A 1 301 ? 3.946 -5.771 18.048 1.00 93.56 301 PHE A CA 1
ATOM 2459 C C . PHE A 1 301 ? 4.800 -6.545 19.061 1.00 93.56 301 PHE A C 1
ATOM 2461 O O . PHE A 1 301 ? 4.314 -6.835 20.152 1.00 93.56 301 PHE A O 1
ATOM 2468 N N . ALA A 1 302 ? 6.080 -6.798 18.772 1.00 95.00 302 ALA A N 1
ATOM 2469 C CA . ALA A 1 302 ? 6.993 -7.483 19.690 1.00 95.00 302 ALA A CA 1
ATOM 2470 C C . ALA A 1 302 ? 7.134 -6.752 21.036 1.00 95.00 302 ALA A C 1
ATOM 2472 O O . ALA A 1 302 ? 7.006 -7.370 22.092 1.00 95.00 302 ALA A O 1
ATOM 2473 N N . ILE A 1 303 ? 7.335 -5.429 21.013 1.00 94.81 303 ILE A N 1
ATOM 2474 C CA . ILE A 1 303 ? 7.433 -4.615 22.233 1.00 94.81 303 ILE A CA 1
ATOM 2475 C C . ILE A 1 303 ? 6.108 -4.643 23.009 1.00 94.81 303 ILE A C 1
ATOM 2477 O O . ILE A 1 303 ? 6.122 -4.697 24.238 1.00 94.81 303 ILE A O 1
ATOM 2481 N N . SER A 1 304 ? 4.957 -4.677 22.325 1.00 92.50 304 SER A N 1
ATOM 2482 C CA . SER A 1 304 ? 3.645 -4.749 22.987 1.00 92.50 304 SER A CA 1
ATOM 2483 C C . SER A 1 304 ? 3.431 -6.033 23.796 1.00 92.50 304 SER A C 1
ATOM 2485 O O . SER A 1 304 ? 2.636 -6.030 24.730 1.00 92.50 304 SER A O 1
ATOM 2487 N N . LEU A 1 305 ? 4.175 -7.108 23.498 1.00 90.62 305 LEU A N 1
ATOM 2488 C CA . LEU A 1 305 ? 4.156 -8.339 24.297 1.00 90.62 305 LEU A CA 1
ATOM 2489 C C . LEU A 1 305 ? 4.877 -8.176 25.644 1.00 90.62 305 LEU A C 1
ATOM 2491 O O . LEU A 1 305 ? 4.614 -8.934 26.574 1.00 90.62 305 LEU A O 1
ATOM 2495 N N . LEU A 1 306 ? 5.784 -7.200 25.750 1.00 91.00 306 LEU A N 1
ATOM 2496 C CA . LEU A 1 306 ? 6.594 -6.935 26.943 1.00 91.00 306 LEU A CA 1
ATOM 2497 C C . LEU A 1 306 ? 6.096 -5.714 27.731 1.00 91.00 306 LEU A C 1
ATOM 2499 O O . LEU A 1 306 ? 6.310 -5.620 28.939 1.00 91.00 306 LEU A O 1
ATOM 2503 N N . CYS A 1 307 ? 5.435 -4.766 27.064 1.00 87.75 307 CYS A N 1
ATOM 2504 C CA . CYS A 1 307 ? 4.948 -3.529 27.665 1.00 87.75 307 CYS A CA 1
ATOM 2505 C C . CYS A 1 307 ? 3.450 -3.592 27.990 1.00 87.75 307 CYS A C 1
ATOM 2507 O O . CYS A 1 307 ? 2.623 -3.782 27.108 1.00 87.75 307 CYS A O 1
ATOM 2509 N N . THR A 1 308 ? 3.080 -3.312 29.243 1.00 82.00 308 THR A N 1
ATOM 2510 C CA . THR A 1 308 ? 1.673 -3.310 29.704 1.00 82.00 308 THR A CA 1
ATOM 2511 C C . THR A 1 308 ? 1.128 -1.916 30.040 1.00 82.00 308 THR A C 1
ATOM 2513 O O . THR A 1 308 ? -0.065 -1.753 30.296 1.00 82.00 308 THR A O 1
ATOM 2516 N N . GLY A 1 309 ? 1.981 -0.885 30.030 1.00 85.19 309 GLY A N 1
ATOM 2517 C CA . GLY A 1 309 ? 1.598 0.487 30.370 1.00 85.19 309 GLY A CA 1
ATOM 2518 C C . GLY A 1 309 ? 0.646 1.110 29.333 1.00 85.19 309 GLY A C 1
ATOM 2519 O O . GLY A 1 309 ? 0.987 1.114 28.151 1.00 85.19 309 GLY A O 1
ATOM 2520 N N . PRO A 1 310 ? -0.494 1.716 29.725 1.00 82.88 310 PRO A N 1
ATOM 2521 C CA . PRO A 1 310 ? -1.468 2.274 28.777 1.00 82.88 310 PRO A CA 1
ATOM 2522 C C . PRO A 1 310 ? -0.896 3.330 27.822 1.00 82.88 310 PRO A C 1
ATOM 2524 O O . PRO A 1 310 ? -1.231 3.333 26.641 1.00 82.88 310 PRO A O 1
ATOM 2527 N N . LEU A 1 311 ? -0.012 4.205 28.315 1.00 84.69 311 LEU A N 1
ATOM 2528 C CA . LEU A 1 311 ? 0.643 5.225 27.489 1.00 84.69 311 LEU A CA 1
ATOM 2529 C C . LEU A 1 311 ? 1.653 4.603 26.514 1.00 84.69 311 LEU A C 1
ATOM 2531 O O . LEU A 1 311 ? 1.722 5.014 25.359 1.00 84.69 311 LEU A O 1
ATOM 2535 N N . ALA A 1 312 ? 2.391 3.582 26.962 1.00 87.94 312 ALA A N 1
ATOM 2536 C CA . ALA A 1 312 ? 3.306 2.837 26.105 1.00 87.94 312 ALA A CA 1
ATOM 2537 C C . ALA A 1 312 ? 2.535 2.126 24.984 1.00 87.94 312 ALA A C 1
ATOM 2539 O O . ALA A 1 312 ? 2.897 2.253 23.820 1.00 87.94 312 ALA A O 1
ATOM 2540 N N . LEU A 1 313 ? 1.419 1.466 25.308 1.00 86.94 313 LEU A N 1
ATOM 2541 C CA . LEU A 1 313 ? 0.555 0.809 24.326 1.00 86.94 313 LEU A CA 1
ATOM 2542 C C . LEU A 1 313 ? -0.070 1.795 23.327 1.00 86.94 313 LEU A C 1
ATOM 2544 O O . LEU A 1 313 ? -0.130 1.492 22.139 1.00 86.94 313 LEU A O 1
ATOM 2548 N N . ALA A 1 314 ? -0.475 2.989 23.772 1.00 87.19 314 ALA A N 1
ATOM 2549 C CA . ALA A 1 314 ? -0.954 4.041 22.875 1.00 87.19 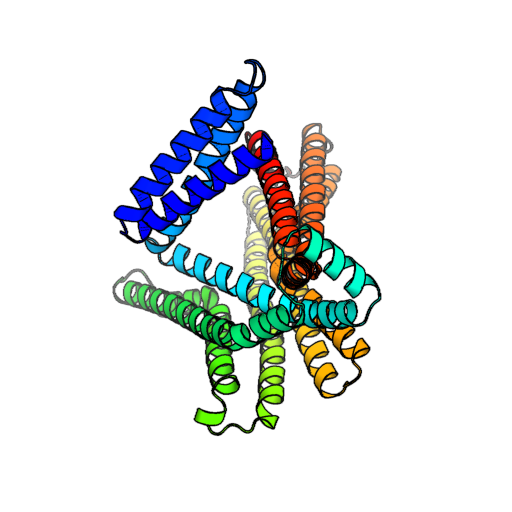314 ALA A CA 1
ATOM 2550 C C . ALA A 1 314 ? 0.149 4.527 21.916 1.00 87.19 314 ALA A C 1
ATOM 2552 O O . ALA A 1 314 ? -0.098 4.679 20.720 1.00 87.19 314 ALA A O 1
ATOM 2553 N N . GLY A 1 315 ? 1.376 4.709 22.418 1.00 90.69 315 GLY A N 1
ATOM 2554 C CA . GLY A 1 315 ? 2.542 5.028 21.590 1.00 90.69 315 GLY A CA 1
ATOM 2555 C C . GLY A 1 315 ? 2.841 3.933 20.563 1.00 90.69 315 GLY A C 1
ATOM 2556 O O . GLY A 1 315 ? 2.992 4.221 19.379 1.00 90.69 315 GLY A O 1
ATOM 2557 N N . LEU A 1 316 ? 2.841 2.665 20.983 1.00 92.75 316 LEU A N 1
ATOM 2558 C CA . LEU A 1 316 ? 3.041 1.517 20.091 1.00 92.75 316 LEU A CA 1
ATOM 2559 C C . LEU A 1 316 ? 1.930 1.394 19.041 1.00 92.75 316 LEU A C 1
ATOM 2561 O O . LEU A 1 316 ? 2.215 1.045 17.896 1.00 92.75 316 LEU A O 1
ATOM 2565 N N . ALA A 1 317 ? 0.680 1.713 19.389 1.00 90.75 317 ALA A N 1
ATOM 2566 C CA . ALA A 1 317 ? -0.426 1.755 18.436 1.00 90.75 317 ALA A CA 1
ATOM 2567 C C . ALA A 1 317 ? -0.231 2.861 17.387 1.00 90.75 317 ALA A C 1
ATOM 2569 O O . ALA A 1 317 ? -0.463 2.618 16.204 1.00 90.75 317 ALA A O 1
ATOM 2570 N N . LEU A 1 318 ? 0.250 4.042 17.793 1.00 92.75 318 LEU A N 1
ATOM 2571 C CA . LEU A 1 318 ? 0.576 5.137 16.875 1.00 92.75 318 LEU A CA 1
ATOM 2572 C C . LEU A 1 318 ? 1.714 4.754 15.918 1.00 92.75 318 LEU A C 1
ATOM 2574 O O . LEU A 1 318 ? 1.587 4.953 14.713 1.00 92.75 318 LEU A O 1
ATOM 2578 N N . PHE A 1 319 ? 2.801 4.164 16.423 1.00 94.44 319 PHE A N 1
ATOM 2579 C CA . PHE A 1 319 ? 3.906 3.715 15.572 1.00 94.44 319 PHE A CA 1
ATOM 2580 C C . PHE A 1 319 ? 3.502 2.551 14.659 1.00 94.44 319 PHE A C 1
ATOM 2582 O O . PHE A 1 319 ? 3.832 2.570 13.478 1.00 94.44 319 PHE A O 1
ATOM 2589 N N . SER A 1 320 ? 2.714 1.588 15.144 1.00 92.94 320 SER A N 1
ATOM 2590 C CA . SER A 1 320 ? 2.155 0.525 14.290 1.00 92.94 320 SER A CA 1
ATOM 2591 C C . SER A 1 320 ? 1.290 1.109 13.172 1.00 92.94 320 SER A C 1
ATOM 2593 O O . SER A 1 320 ? 1.348 0.653 12.031 1.00 92.94 320 SER A O 1
ATOM 2595 N N . MET A 1 321 ? 0.517 2.154 13.484 1.00 92.25 321 MET A N 1
ATOM 2596 C CA . MET A 1 321 ? -0.282 2.874 12.500 1.00 92.25 321 MET A CA 1
ATOM 2597 C C . MET A 1 321 ? 0.588 3.608 11.480 1.00 92.25 321 MET A C 1
ATOM 2599 O O . MET A 1 321 ? 0.276 3.567 10.294 1.00 92.25 321 MET A O 1
ATOM 2603 N N . LEU A 1 322 ? 1.698 4.215 11.911 1.00 94.88 322 LEU A N 1
ATOM 2604 C CA . LEU A 1 322 ? 2.704 4.779 11.012 1.00 94.88 322 LEU A CA 1
ATOM 2605 C C . LEU A 1 322 ? 3.282 3.714 10.079 1.00 94.88 322 LEU A C 1
ATOM 2607 O O . LEU A 1 322 ? 3.304 3.931 8.873 1.00 94.88 322 LEU A O 1
ATOM 2611 N N . GLY A 1 323 ? 3.666 2.549 10.603 1.00 94.50 323 GLY A N 1
ATOM 2612 C CA . GLY A 1 323 ? 4.161 1.443 9.783 1.00 94.50 323 GLY A CA 1
ATOM 2613 C C . GLY A 1 323 ? 3.150 0.995 8.722 1.00 94.50 323 GLY A C 1
ATOM 2614 O O . GLY A 1 323 ? 3.489 0.879 7.547 1.00 94.50 323 GLY A O 1
ATOM 2615 N N . ASN A 1 324 ? 1.879 0.837 9.100 1.00 92.25 324 ASN A N 1
ATOM 2616 C CA . ASN A 1 324 ? 0.811 0.500 8.156 1.00 92.25 324 ASN A CA 1
ATOM 2617 C C . ASN A 1 324 ? 0.496 1.653 7.179 1.00 92.25 324 ASN A C 1
ATOM 2619 O O . ASN A 1 324 ? 0.142 1.411 6.029 1.00 92.25 324 ASN A O 1
ATOM 2623 N N . ALA A 1 325 ? 0.628 2.911 7.600 1.00 93.00 325 ALA A N 1
ATOM 2624 C CA . ALA A 1 325 ? 0.451 4.059 6.719 1.00 93.00 325 ALA A CA 1
ATOM 2625 C C . ALA A 1 325 ? 1.550 4.124 5.650 1.00 93.00 325 ALA A C 1
ATOM 2627 O O . ALA A 1 325 ? 1.213 4.349 4.495 1.00 93.00 325 ALA A O 1
ATOM 2628 N N . LEU A 1 326 ? 2.809 3.835 6.007 1.00 94.38 326 LEU A N 1
ATOM 2629 C CA . LEU A 1 326 ? 3.931 3.751 5.063 1.00 94.38 326 LEU A CA 1
ATOM 2630 C C . LEU A 1 326 ? 3.665 2.716 3.959 1.00 94.38 326 LEU A C 1
ATOM 2632 O O . LEU A 1 326 ? 3.810 3.049 2.784 1.00 94.38 326 LEU A O 1
ATOM 2636 N N . TYR A 1 327 ? 3.185 1.521 4.326 1.00 89.06 327 TYR A N 1
ATOM 2637 C CA . TYR A 1 327 ? 2.727 0.496 3.375 1.00 89.06 327 TYR A CA 1
ATOM 2638 C C . TYR A 1 327 ? 1.646 1.014 2.426 1.00 89.06 327 TYR A C 1
ATOM 2640 O O . TYR A 1 327 ? 1.714 0.826 1.217 1.00 89.06 327 TYR A O 1
ATOM 2648 N N . ASN A 1 328 ? 0.633 1.684 2.975 1.00 89.19 328 ASN A N 1
ATOM 2649 C CA . ASN A 1 328 ? -0.503 2.164 2.192 1.00 89.19 328 ASN A CA 1
ATOM 2650 C C . ASN A 1 328 ? -0.175 3.390 1.328 1.00 89.19 328 ASN A C 1
ATOM 2652 O O . ASN A 1 328 ? -1.012 3.762 0.513 1.00 89.19 328 ASN A O 1
ATOM 2656 N N . THR A 1 329 ? 0.991 4.017 1.525 1.00 92.69 329 THR A N 1
ATOM 2657 C CA . THR A 1 329 ? 1.482 5.162 0.737 1.00 92.69 329 THR A CA 1
ATOM 2658 C C . THR A 1 329 ? 2.722 4.854 -0.097 1.00 92.69 329 THR A C 1
ATOM 2660 O O . THR A 1 329 ? 3.404 5.770 -0.560 1.00 92.69 329 THR A O 1
ATOM 2663 N N . SER A 1 330 ? 3.096 3.579 -0.236 1.00 93.00 330 SER A N 1
ATOM 2664 C CA . SER A 1 330 ? 4.351 3.220 -0.898 1.00 93.00 330 SER A CA 1
ATOM 2665 C C . SER A 1 330 ? 4.356 3.578 -2.385 1.00 93.00 330 SER A C 1
ATOM 2667 O O . SER A 1 330 ? 5.406 3.915 -2.925 1.00 93.00 330 SER A O 1
ATOM 2669 N N . GLU A 1 331 ? 3.197 3.526 -3.047 1.00 91.88 331 GLU A N 1
ATOM 2670 C CA . GLU A 1 331 ? 3.055 3.910 -4.457 1.00 91.88 331 GLU A CA 1
ATOM 2671 C C . GLU A 1 331 ? 3.156 5.427 -4.640 1.00 91.88 331 GLU A C 1
ATOM 2673 O O . GLU A 1 331 ? 3.869 5.893 -5.525 1.00 91.88 331 GLU A O 1
ATOM 2678 N N . GLU A 1 332 ? 2.523 6.216 -3.769 1.00 93.38 332 GLU A N 1
ATOM 2679 C CA . GLU A 1 332 ? 2.658 7.674 -3.751 1.00 93.38 332 GLU A CA 1
ATOM 2680 C C . GLU A 1 332 ? 4.109 8.086 -3.477 1.00 93.38 332 GLU A C 1
ATOM 2682 O O . GLU A 1 332 ? 4.626 9.003 -4.114 1.00 93.38 332 GLU A O 1
ATOM 2687 N N . TYR A 1 333 ? 4.800 7.370 -2.584 1.00 96.12 333 TYR A N 1
ATOM 2688 C CA . TYR A 1 333 ? 6.225 7.580 -2.346 1.00 96.12 333 TYR A CA 1
ATOM 2689 C C . TYR A 1 333 ? 7.075 7.226 -3.569 1.00 96.12 333 TYR A C 1
ATOM 2691 O O . TYR A 1 333 ? 7.955 7.998 -3.947 1.00 96.12 333 TYR A O 1
ATOM 2699 N N . LYS A 1 334 ? 6.795 6.090 -4.225 1.00 96.06 334 LYS A N 1
ATOM 2700 C CA . LYS A 1 334 ? 7.458 5.697 -5.475 1.00 96.06 334 LYS A CA 1
ATOM 2701 C C . LYS A 1 334 ? 7.258 6.762 -6.553 1.00 96.06 334 LYS A C 1
ATOM 2703 O O . LYS A 1 334 ? 8.213 7.117 -7.236 1.00 96.06 334 LYS A O 1
ATOM 2708 N N . LYS A 1 335 ? 6.039 7.292 -6.685 1.00 94.88 335 LYS A N 1
ATOM 2709 C CA . LYS A 1 335 ? 5.700 8.361 -7.630 1.00 94.88 335 LYS A CA 1
ATOM 2710 C C . LYS A 1 335 ? 6.502 9.632 -7.349 1.00 94.88 335 LYS A C 1
ATOM 2712 O O . LYS A 1 335 ? 7.179 10.120 -8.245 1.00 94.88 335 LYS A O 1
ATOM 2717 N N . TYR A 1 336 ? 6.519 10.092 -6.097 1.00 95.81 336 TYR A N 1
ATOM 2718 C CA . TYR A 1 336 ? 7.360 11.213 -5.672 1.00 95.81 336 TYR A CA 1
ATOM 2719 C C . TYR A 1 336 ? 8.841 10.987 -6.017 1.00 95.81 336 TYR A C 1
ATOM 2721 O O . TYR A 1 336 ? 9.495 11.881 -6.554 1.00 95.81 336 TYR A O 1
ATOM 2729 N N . GLN A 1 337 ? 9.367 9.786 -5.766 1.00 97.25 337 GLN A N 1
ATOM 2730 C CA . GLN A 1 337 ? 10.754 9.457 -6.091 1.00 97.25 337 GLN A CA 1
ATOM 2731 C C . GLN A 1 337 ? 11.027 9.502 -7.597 1.00 97.25 337 GLN A C 1
ATOM 2733 O O . GLN A 1 337 ? 12.041 10.063 -7.998 1.00 97.25 337 GLN A O 1
ATOM 2738 N N . LYS A 1 338 ? 10.110 9.011 -8.443 1.00 95.56 338 LYS A N 1
ATOM 2739 C CA . LYS A 1 338 ? 10.233 9.145 -9.907 1.00 95.56 338 LYS A CA 1
ATOM 2740 C C . LYS A 1 338 ? 10.313 10.607 -10.342 1.00 95.56 338 LYS A C 1
ATOM 2742 O O . LYS A 1 338 ? 11.202 10.958 -11.112 1.00 95.56 338 LYS A O 1
ATOM 2747 N N . SER A 1 339 ? 9.441 11.459 -9.813 1.00 93.69 339 SER A N 1
ATOM 2748 C CA . SER A 1 339 ? 9.418 12.889 -10.144 1.00 93.69 339 SER A CA 1
ATOM 2749 C C . SER A 1 339 ? 10.679 13.611 -9.644 1.00 93.69 339 SER A C 1
ATOM 2751 O O . SER A 1 339 ? 11.250 14.437 -10.352 1.00 93.69 339 SER A O 1
ATOM 2753 N N . SER A 1 340 ? 11.194 13.238 -8.469 1.00 95.69 340 SER A N 1
ATOM 2754 C CA . SER A 1 340 ? 12.474 13.731 -7.938 1.00 95.69 340 SER A CA 1
ATOM 2755 C C . SER A 1 340 ? 13.672 13.316 -8.806 1.00 95.69 340 SER A C 1
ATOM 2757 O O . SER A 1 340 ? 14.539 14.136 -9.121 1.00 95.69 340 SER A O 1
ATOM 2759 N N . ILE A 1 341 ? 13.705 12.057 -9.257 1.00 95.44 341 ILE A N 1
ATOM 2760 C CA . ILE A 1 341 ? 14.734 11.544 -10.171 1.00 95.44 341 ILE A CA 1
ATOM 2761 C C . ILE A 1 341 ? 14.675 12.278 -11.516 1.00 95.44 341 ILE A C 1
ATOM 2763 O O . ILE A 1 341 ? 15.721 12.678 -12.028 1.00 95.44 341 ILE A O 1
ATOM 2767 N N . ALA A 1 342 ? 13.475 12.526 -12.049 1.00 93.19 342 ALA A N 1
ATOM 2768 C CA . ALA A 1 342 ? 13.280 13.286 -13.282 1.00 93.19 342 ALA A CA 1
ATOM 2769 C C . ALA A 1 342 ? 13.851 14.713 -13.179 1.00 93.19 342 ALA A C 1
ATOM 2771 O O . ALA A 1 342 ? 14.594 15.131 -14.066 1.00 93.19 342 ALA A O 1
ATOM 2772 N N . VAL A 1 343 ? 13.596 15.426 -12.072 1.00 93.50 343 VAL A N 1
ATOM 2773 C CA . VAL A 1 343 ? 14.200 16.747 -11.793 1.00 93.50 343 VAL A CA 1
ATOM 2774 C C . VAL A 1 343 ? 15.726 16.658 -11.785 1.00 93.50 343 VAL A C 1
ATOM 2776 O O . VAL A 1 343 ? 16.395 17.442 -12.454 1.00 93.50 343 VAL A O 1
ATOM 2779 N N . ARG A 1 344 ? 16.296 15.691 -11.055 1.00 94.06 344 ARG A N 1
ATOM 2780 C CA . ARG A 1 344 ? 17.755 15.515 -10.963 1.00 94.06 344 ARG A CA 1
ATOM 2781 C C . ARG A 1 344 ? 18.382 15.222 -12.328 1.00 94.06 344 ARG A C 1
ATOM 2783 O O . ARG A 1 344 ? 19.465 15.723 -12.620 1.00 94.06 344 ARG A O 1
ATOM 2790 N N . ARG A 1 345 ? 17.711 14.421 -13.155 1.00 90.69 345 ARG A N 1
ATOM 2791 C CA . ARG A 1 345 ? 18.153 14.091 -14.512 1.00 90.69 345 ARG A CA 1
ATOM 2792 C C . ARG A 1 345 ? 18.116 15.301 -15.428 1.00 90.69 345 ARG A C 1
ATOM 2794 O O . ARG A 1 345 ? 19.086 15.557 -16.128 1.00 90.69 345 ARG A O 1
ATOM 2801 N N . GLU A 1 346 ? 17.041 16.072 -15.384 1.00 90.75 346 GLU A N 1
ATOM 2802 C CA . GLU A 1 346 ? 16.935 17.267 -16.208 1.00 90.75 346 GLU A CA 1
ATOM 2803 C C . GLU A 1 346 ? 17.950 18.336 -15.794 1.00 90.75 346 GLU A C 1
ATOM 2805 O O . GLU A 1 346 ? 18.583 18.933 -16.655 1.00 90.75 346 GLU A O 1
ATOM 2810 N N . LEU A 1 347 ? 18.209 18.507 -14.493 1.00 90.88 347 LEU A N 1
ATOM 2811 C CA . LEU A 1 347 ? 19.316 19.342 -14.008 1.00 90.88 347 LEU A CA 1
ATOM 2812 C C . LEU A 1 347 ? 20.677 18.875 -14.549 1.00 90.88 347 LEU A C 1
ATOM 2814 O O . LEU A 1 347 ? 21.531 19.700 -14.861 1.00 90.88 347 LEU A O 1
ATOM 2818 N N . ALA A 1 348 ? 20.889 17.561 -14.680 1.00 88.25 348 ALA A N 1
ATOM 2819 C CA . ALA A 1 348 ? 22.101 17.027 -15.293 1.00 88.25 348 ALA A CA 1
ATOM 2820 C C . ALA A 1 348 ? 22.152 17.303 -16.807 1.00 88.25 348 ALA A C 1
ATOM 2822 O O . ALA A 1 348 ? 23.222 17.654 -17.307 1.00 88.25 348 ALA A O 1
ATOM 2823 N N . ASN A 1 349 ? 21.013 17.208 -17.507 1.00 86.56 349 ASN A N 1
ATOM 2824 C CA . ASN A 1 349 ? 20.884 17.561 -18.924 1.00 86.56 349 ASN A CA 1
ATOM 2825 C C . ASN A 1 349 ? 21.203 19.042 -19.172 1.00 86.56 349 ASN A C 1
ATOM 2827 O O . ASN A 1 349 ? 21.846 19.345 -20.172 1.00 86.56 349 ASN A O 1
ATOM 2831 N N . GLY A 1 350 ? 20.836 19.939 -18.250 1.00 82.12 350 GLY A N 1
ATOM 2832 C CA . GLY A 1 350 ? 21.125 21.379 -18.324 1.00 82.12 350 GLY A CA 1
ATOM 2833 C C . GLY A 1 350 ? 22.613 21.727 -18.410 1.00 82.12 350 GLY A C 1
ATOM 2834 O O . GLY A 1 350 ? 22.985 22.742 -18.986 1.00 82.12 350 GLY A O 1
ATOM 2835 N N . ASN A 1 351 ? 23.501 20.846 -17.932 1.00 79.50 351 ASN A N 1
ATOM 2836 C CA . ASN A 1 351 ? 24.949 21.025 -18.108 1.00 79.50 351 ASN A CA 1
ATOM 2837 C C . ASN A 1 351 ? 25.404 20.863 -19.572 1.00 79.50 351 ASN A C 1
ATOM 2839 O O . ASN A 1 351 ? 26.535 21.217 -19.902 1.00 79.50 351 ASN A O 1
ATOM 2843 N N . VAL A 1 352 ? 24.557 20.282 -20.429 1.00 78.25 352 VAL A N 1
ATOM 2844 C CA . VAL A 1 352 ? 24.828 20.001 -21.848 1.00 78.25 352 VAL A CA 1
ATOM 2845 C C . VAL A 1 352 ? 23.876 20.778 -22.764 1.00 78.25 352 VAL A C 1
ATOM 2847 O O . VAL A 1 352 ? 24.300 21.270 -23.807 1.00 78.25 352 VAL A O 1
ATOM 2850 N N . LEU A 1 353 ? 22.604 20.896 -22.378 1.00 75.75 353 LEU A N 1
ATOM 2851 C CA . LEU A 1 353 ? 21.533 21.575 -23.102 1.00 75.75 353 LEU A CA 1
ATOM 2852 C C . LEU A 1 353 ? 20.939 22.676 -22.216 1.00 75.75 353 LEU A C 1
ATOM 2854 O O . LEU A 1 353 ? 19.988 22.432 -21.481 1.00 75.75 353 LEU A O 1
ATOM 2858 N N . ASP A 1 354 ? 21.499 23.880 -22.289 1.00 81.06 354 ASP A N 1
ATOM 2859 C CA . ASP A 1 354 ? 20.966 25.069 -21.608 1.00 81.06 354 ASP A CA 1
ATOM 2860 C C . ASP A 1 354 ? 20.103 25.886 -22.584 1.00 81.06 354 ASP A C 1
ATOM 2862 O O . ASP A 1 354 ? 20.467 26.980 -23.019 1.00 81.06 354 ASP A O 1
ATOM 2866 N N . ASP A 1 355 ? 19.001 25.285 -23.044 1.00 83.88 355 ASP A N 1
ATOM 2867 C CA . ASP A 1 355 ? 18.052 25.906 -23.969 1.00 83.88 355 ASP A CA 1
ATOM 2868 C C . ASP A 1 355 ? 16.721 26.281 -23.290 1.00 83.88 355 ASP A C 1
ATOM 2870 O O . ASP A 1 355 ? 16.401 25.874 -22.173 1.00 83.88 355 ASP A O 1
ATOM 2874 N N . GLU A 1 356 ? 15.908 27.087 -23.976 1.00 86.19 356 GLU A N 1
ATOM 2875 C CA . GLU A 1 356 ? 14.589 27.502 -23.473 1.00 86.19 356 GLU A CA 1
ATOM 2876 C C . GLU A 1 356 ? 13.691 26.288 -23.161 1.00 86.19 356 GLU A C 1
ATOM 2878 O O . GLU A 1 356 ? 12.930 26.295 -22.193 1.00 86.19 356 GLU A O 1
ATOM 2883 N N . HIS A 1 357 ? 13.824 25.210 -23.941 1.00 85.25 357 HIS A N 1
ATOM 2884 C CA . HIS A 1 357 ? 13.103 23.963 -23.708 1.00 85.25 357 HIS A CA 1
ATOM 2885 C C . HIS A 1 357 ? 13.523 23.303 -22.384 1.00 85.25 357 HIS A C 1
ATOM 2887 O O . HIS A 1 357 ? 12.659 22.858 -21.630 1.00 85.25 357 HIS A O 1
ATOM 2893 N N . HIS A 1 358 ? 14.820 23.255 -22.069 1.00 87.19 358 HIS A N 1
ATOM 2894 C CA . HIS A 1 358 ? 15.353 22.767 -20.798 1.00 87.19 358 HIS A CA 1
ATOM 2895 C C . HIS A 1 358 ? 14.754 23.536 -19.617 1.00 87.19 358 HIS A C 1
ATOM 2897 O O . HIS A 1 358 ? 14.219 22.923 -18.693 1.00 87.19 358 HIS A O 1
ATOM 2903 N N . HIS A 1 359 ? 14.751 24.871 -19.659 1.00 88.00 359 HIS A N 1
ATOM 2904 C CA . HIS A 1 359 ? 14.174 25.676 -18.579 1.00 88.00 359 HIS A CA 1
ATOM 2905 C C . HIS A 1 359 ? 12.660 25.471 -18.414 1.00 88.00 359 HIS A C 1
ATOM 2907 O O . HIS A 1 359 ? 12.172 25.367 -17.283 1.00 88.00 359 HIS A O 1
ATOM 2913 N N . GLN A 1 360 ? 11.911 25.379 -19.517 1.00 88.75 360 GLN A N 1
ATOM 2914 C CA . GLN A 1 360 ? 10.469 25.118 -19.480 1.00 88.75 360 GLN A CA 1
ATOM 2915 C C . GLN A 1 360 ? 10.155 23.719 -18.939 1.00 88.75 360 GLN A C 1
ATOM 2917 O O . GLN A 1 360 ? 9.297 23.575 -18.062 1.00 88.75 360 GLN A O 1
ATOM 2922 N N . LEU A 1 361 ? 10.882 22.699 -19.402 1.00 89.38 361 LEU A N 1
ATOM 2923 C CA . LEU A 1 361 ? 10.726 21.325 -18.935 1.00 89.38 361 LEU A CA 1
ATOM 2924 C C . LEU A 1 361 ? 11.088 21.206 -17.454 1.00 89.38 361 LEU A C 1
ATOM 2926 O O . LEU A 1 361 ? 10.302 20.650 -16.691 1.00 89.38 361 LEU A O 1
ATOM 2930 N N . LEU A 1 362 ? 12.220 21.782 -17.033 1.00 91.19 362 LEU A N 1
ATOM 2931 C CA . LEU A 1 362 ? 12.670 21.784 -15.641 1.00 91.19 362 LEU A CA 1
ATOM 2932 C C . LEU A 1 362 ? 11.635 22.427 -14.714 1.00 91.19 362 LEU A C 1
ATOM 2934 O O . LEU A 1 362 ? 11.366 21.915 -13.626 1.00 91.19 362 LEU A O 1
ATOM 2938 N N . ARG A 1 363 ? 11.015 23.531 -15.145 1.00 90.88 363 ARG A N 1
ATOM 2939 C CA . ARG A 1 363 ? 9.935 24.162 -14.386 1.00 90.88 363 ARG A CA 1
ATOM 2940 C C . ARG A 1 363 ? 8.736 23.224 -14.235 1.00 90.88 363 ARG A C 1
ATOM 2942 O O . ARG A 1 363 ? 8.283 23.031 -13.108 1.00 90.88 363 ARG A O 1
ATOM 2949 N N . LYS A 1 364 ? 8.272 22.611 -15.331 1.00 91.44 364 LYS A N 1
ATOM 2950 C CA . LYS A 1 364 ? 7.130 21.680 -15.328 1.00 91.44 364 LYS A CA 1
ATOM 2951 C C . LYS A 1 364 ? 7.370 20.489 -14.394 1.00 91.44 364 LYS A C 1
ATOM 2953 O O . LYS A 1 364 ? 6.575 20.245 -13.490 1.00 91.44 364 LYS A O 1
ATOM 2958 N N . ILE A 1 365 ? 8.501 19.799 -14.536 1.00 91.81 365 ILE A N 1
ATOM 2959 C CA . ILE A 1 365 ? 8.819 18.626 -13.702 1.00 91.81 365 ILE A CA 1
ATOM 2960 C C . ILE A 1 365 ? 9.061 18.994 -12.232 1.00 91.81 365 ILE A C 1
ATOM 2962 O O . ILE A 1 365 ? 8.783 18.193 -11.343 1.00 91.81 365 ILE A O 1
ATOM 2966 N N . ASN A 1 366 ? 9.552 20.203 -11.941 1.00 93.94 366 ASN A N 1
ATOM 2967 C CA . ASN A 1 366 ? 9.720 20.670 -10.567 1.00 93.94 366 ASN A CA 1
ATOM 2968 C C . ASN A 1 366 ? 8.366 20.992 -9.911 1.00 93.94 366 ASN A C 1
ATOM 2970 O O . ASN A 1 366 ? 8.158 20.698 -8.733 1.00 93.94 366 ASN A O 1
ATOM 2974 N N . GLU A 1 367 ? 7.421 21.560 -10.665 1.00 92.81 367 GLU A N 1
ATOM 2975 C CA . GLU A 1 367 ? 6.035 21.750 -10.222 1.00 92.81 367 GLU A CA 1
ATOM 2976 C C . GLU A 1 367 ? 5.345 20.396 -9.959 1.00 92.81 367 GLU A C 1
ATOM 2978 O O . GLU A 1 367 ? 4.737 20.211 -8.899 1.00 92.81 367 GLU A O 1
ATOM 2983 N N . GLU A 1 368 ? 5.515 19.414 -10.850 1.00 91.25 368 GLU A N 1
ATOM 2984 C CA . GLU A 1 368 ? 5.018 18.042 -10.663 1.00 91.25 368 GLU A CA 1
ATOM 2985 C C . GLU A 1 368 ? 5.654 17.344 -9.450 1.00 91.25 368 GLU A C 1
ATOM 2987 O O . GLU A 1 368 ? 4.944 16.764 -8.627 1.00 91.25 368 GLU A O 1
ATOM 2992 N N . CYS A 1 369 ? 6.971 17.465 -9.264 1.00 93.44 369 CYS A N 1
ATOM 2993 C CA . CYS A 1 369 ? 7.676 16.907 -8.110 1.00 93.44 369 CYS A CA 1
ATOM 2994 C C . CYS A 1 369 ? 7.161 17.488 -6.784 1.00 93.44 369 CYS A C 1
ATOM 2996 O O . CYS A 1 369 ? 6.888 16.743 -5.839 1.00 93.44 369 CYS A O 1
ATOM 2998 N N . ASN A 1 370 ? 6.945 18.806 -6.719 1.00 93.81 370 ASN A N 1
ATOM 2999 C CA . ASN A 1 370 ? 6.365 19.452 -5.540 1.00 93.81 370 ASN A CA 1
ATOM 3000 C C . ASN A 1 370 ? 4.933 18.969 -5.264 1.00 93.81 370 ASN A C 1
ATOM 3002 O O . ASN A 1 370 ? 4.567 18.743 -4.106 1.00 93.81 370 ASN A O 1
ATOM 3006 N N . LYS A 1 371 ? 4.127 18.777 -6.315 1.00 93.00 371 LYS A N 1
ATOM 3007 C CA . LYS A 1 371 ? 2.764 18.236 -6.211 1.00 93.00 371 LYS A CA 1
ATOM 3008 C C . LYS A 1 371 ? 2.776 16.810 -5.661 1.00 93.00 371 LYS A C 1
ATOM 3010 O O . LYS A 1 371 ? 2.045 16.535 -4.709 1.00 93.00 371 LYS A O 1
ATOM 3015 N N . ASP A 1 372 ? 3.629 15.940 -6.195 1.00 92.38 372 ASP A N 1
ATOM 3016 C CA . ASP A 1 372 ? 3.748 14.547 -5.754 1.00 92.38 372 ASP A CA 1
ATOM 3017 C C . ASP A 1 372 ? 4.301 14.438 -4.326 1.00 92.38 372 ASP A C 1
ATOM 3019 O O . ASP A 1 372 ? 3.808 13.638 -3.530 1.00 92.38 372 ASP A O 1
ATOM 3023 N N . TYR A 1 373 ? 5.254 15.297 -3.951 1.00 94.56 373 TYR A N 1
ATOM 3024 C CA . TYR A 1 373 ? 5.744 15.414 -2.575 1.00 94.56 373 TYR A CA 1
ATOM 3025 C C . TYR A 1 373 ? 4.616 15.779 -1.599 1.00 94.56 373 TYR A C 1
ATOM 3027 O O . TYR A 1 373 ? 4.443 15.139 -0.555 1.00 94.56 373 TYR A O 1
ATOM 3035 N N . CYS A 1 374 ? 3.816 16.794 -1.940 1.00 93.75 374 CYS A N 1
ATOM 3036 C CA . CYS A 1 374 ? 2.675 17.206 -1.126 1.00 93.75 374 CYS A CA 1
ATOM 3037 C C . CYS A 1 374 ? 1.613 16.100 -1.039 1.00 93.75 374 CYS A C 1
ATOM 3039 O O . CYS A 1 374 ? 1.056 15.865 0.036 1.00 93.75 374 CYS A O 1
ATOM 3041 N N . GLU A 1 375 ? 1.334 15.413 -2.150 1.00 92.12 375 GLU A N 1
ATOM 3042 C CA . GLU A 1 375 ? 0.377 14.307 -2.214 1.00 92.12 375 GLU A CA 1
ATOM 3043 C C . GLU A 1 375 ? 0.819 13.120 -1.348 1.00 92.12 375 GLU A C 1
ATOM 3045 O O . GLU A 1 375 ? -0.005 12.589 -0.597 1.00 92.12 375 GLU A O 1
ATOM 3050 N N . PHE A 1 376 ? 2.110 12.771 -1.359 1.00 94.31 376 PHE A N 1
ATOM 3051 C CA . PHE A 1 376 ? 2.682 11.749 -0.482 1.00 94.31 376 PHE A CA 1
ATOM 3052 C C . PHE A 1 376 ? 2.485 12.098 0.999 1.00 94.31 376 PHE A C 1
ATOM 3054 O O . PHE A 1 376 ? 1.869 11.325 1.733 1.00 94.31 376 PHE A O 1
ATOM 3061 N N . TRP A 1 377 ? 2.934 13.276 1.449 1.00 94.12 377 TRP A N 1
ATOM 3062 C CA . TRP A 1 377 ? 2.831 13.655 2.865 1.00 94.12 377 TRP A CA 1
ATOM 3063 C C . TRP A 1 377 ? 1.390 13.809 3.339 1.00 94.12 377 TRP A C 1
ATOM 3065 O O . TRP A 1 377 ? 1.057 13.392 4.450 1.00 94.12 377 TRP A O 1
ATOM 3075 N N . LYS A 1 378 ? 0.514 14.366 2.498 1.00 91.25 378 LYS A N 1
ATOM 3076 C CA . LYS A 1 378 ? -0.919 14.466 2.787 1.00 91.25 378 LYS A CA 1
ATOM 3077 C C . LYS A 1 378 ? -1.544 13.080 2.941 1.00 91.25 378 LYS A C 1
ATOM 3079 O O . LYS A 1 378 ? -2.288 12.854 3.897 1.00 91.25 378 LYS A O 1
ATOM 3084 N N . SER A 1 379 ? -1.234 12.159 2.031 1.00 90.19 379 SER A N 1
ATOM 3085 C CA . SER A 1 379 ? -1.738 10.784 2.080 1.00 90.19 379 SER A CA 1
ATOM 3086 C C . SER A 1 379 ? -1.195 10.042 3.295 1.00 90.19 379 SER A C 1
ATOM 3088 O O . SER A 1 379 ? -1.962 9.381 3.990 1.00 90.19 379 SER A O 1
ATOM 3090 N N . LEU A 1 380 ? 0.088 10.218 3.623 1.00 92.56 380 LEU A N 1
ATOM 3091 C CA . LEU A 1 380 ? 0.712 9.608 4.793 1.00 92.56 380 LEU A CA 1
ATOM 3092 C C . LEU A 1 380 ? 0.064 10.123 6.079 1.00 92.56 380 LEU A C 1
ATOM 3094 O O . LEU A 1 380 ? -0.404 9.325 6.885 1.00 92.56 380 LEU A O 1
ATOM 3098 N N . ALA A 1 381 ? -0.052 11.440 6.250 1.00 90.62 381 ALA A N 1
ATOM 3099 C CA . ALA A 1 381 ? -0.676 12.043 7.426 1.00 90.62 381 ALA A CA 1
ATOM 3100 C C . ALA A 1 381 ? -2.139 11.600 7.595 1.00 90.62 381 ALA A C 1
ATOM 3102 O O . ALA A 1 381 ? -2.564 11.224 8.694 1.00 90.62 381 ALA A O 1
ATOM 3103 N N . PHE A 1 382 ? -2.905 11.586 6.499 1.00 87.81 382 PHE A N 1
ATOM 3104 C CA . PHE A 1 382 ? -4.282 11.103 6.514 1.00 87.81 382 PHE A CA 1
ATOM 3105 C C . PHE A 1 382 ? -4.355 9.615 6.866 1.00 87.81 382 PHE A C 1
ATOM 3107 O O . PHE A 1 382 ? -5.195 9.213 7.674 1.00 87.81 382 PHE A O 1
ATOM 3114 N N . ASN A 1 383 ? -3.451 8.806 6.313 1.00 87.69 383 ASN A N 1
ATOM 3115 C CA . ASN A 1 383 ? -3.393 7.386 6.602 1.00 87.69 383 ASN A CA 1
ATOM 3116 C C . ASN A 1 383 ? -2.964 7.117 8.046 1.00 87.69 383 ASN A C 1
ATOM 3118 O O . ASN A 1 383 ? -3.509 6.186 8.608 1.00 87.69 383 ASN A O 1
ATOM 3122 N N . VAL A 1 384 ? -2.097 7.921 8.673 1.00 89.06 384 VAL A N 1
ATOM 3123 C CA . VAL A 1 384 ? -1.681 7.752 10.082 1.00 89.06 384 VAL A CA 1
ATOM 3124 C C . VAL A 1 384 ? -2.799 8.094 11.069 1.00 89.06 384 VAL A C 1
ATOM 3126 O O . VAL A 1 384 ? -3.056 7.333 11.997 1.00 89.06 384 VAL A O 1
ATOM 3129 N N . GLY A 1 385 ? -3.445 9.252 10.916 1.00 85.31 385 GLY A N 1
ATOM 3130 C CA . GLY A 1 385 ? -4.342 9.787 11.951 1.00 85.31 385 GLY A CA 1
ATOM 3131 C C . GLY A 1 385 ? -5.780 10.019 11.505 1.00 85.31 385 GLY A C 1
ATOM 3132 O O . GLY A 1 385 ? -6.690 9.951 12.329 1.00 85.31 385 GLY A O 1
ATOM 3133 N N . GLY A 1 386 ? -6.009 10.266 10.215 1.00 86.19 386 GLY A N 1
ATOM 3134 C CA . GLY A 1 386 ? -7.297 10.727 9.693 1.00 86.19 386 GLY A CA 1
ATOM 3135 C C . GLY A 1 386 ? -8.437 9.746 9.958 1.00 86.19 386 GLY A C 1
ATOM 3136 O O . GLY A 1 386 ? -9.466 10.125 10.514 1.00 86.19 386 GLY A O 1
ATOM 3137 N N . ILE A 1 387 ? -8.243 8.464 9.641 1.00 86.06 387 ILE A N 1
ATOM 3138 C CA . ILE A 1 387 ? -9.275 7.443 9.882 1.00 86.06 387 ILE A CA 1
ATOM 3139 C C . ILE A 1 387 ? -9.474 7.197 11.382 1.00 86.06 387 ILE A C 1
ATOM 3141 O O . ILE A 1 387 ? -10.612 7.095 11.834 1.00 86.06 387 ILE A O 1
ATOM 3145 N N . ALA A 1 388 ? -8.400 7.150 12.176 1.00 89.94 388 ALA A N 1
ATOM 3146 C CA . ALA A 1 388 ? -8.507 6.984 13.626 1.00 89.94 388 ALA A CA 1
ATOM 3147 C C . ALA A 1 388 ? -9.283 8.145 14.272 1.00 89.94 388 ALA A C 1
ATOM 3149 O O . ALA A 1 388 ? -10.113 7.925 15.157 1.00 89.94 388 ALA A O 1
ATOM 3150 N N . PHE A 1 389 ? -9.072 9.369 13.783 1.00 89.44 389 PHE A N 1
ATOM 3151 C CA . PHE A 1 389 ? -9.827 10.550 14.183 1.00 89.44 389 PHE A CA 1
ATOM 3152 C C . PHE A 1 389 ? -11.309 10.432 13.811 1.00 89.44 389 PHE A C 1
ATOM 3154 O O . PHE A 1 389 ? -12.157 10.650 14.671 1.00 89.44 389 PHE A O 1
ATOM 3161 N N . ILE A 1 390 ? -11.635 10.008 12.584 1.00 87.25 390 ILE A N 1
ATOM 3162 C CA . ILE A 1 390 ? -13.028 9.796 12.150 1.00 87.25 390 ILE A CA 1
ATOM 3163 C C . ILE A 1 390 ? -13.716 8.721 13.002 1.00 87.25 390 ILE A C 1
ATOM 3165 O O . ILE A 1 390 ? -14.839 8.933 13.451 1.00 87.25 390 ILE A O 1
ATOM 3169 N N . ILE A 1 391 ? -13.048 7.595 13.280 1.00 88.69 391 ILE A N 1
ATOM 3170 C CA . ILE A 1 391 ? -13.584 6.534 14.151 1.00 88.69 391 ILE A CA 1
ATOM 3171 C C . ILE A 1 391 ? -13.837 7.081 15.561 1.00 88.69 391 ILE A C 1
ATOM 3173 O O . ILE A 1 391 ? -14.898 6.849 16.139 1.00 88.69 391 ILE A O 1
ATOM 3177 N N . THR A 1 392 ? -12.881 7.837 16.103 1.00 89.81 392 THR A N 1
ATOM 3178 C CA . THR A 1 392 ? -12.993 8.456 17.431 1.00 89.81 392 THR A CA 1
ATOM 3179 C C . THR A 1 392 ? -14.164 9.437 17.480 1.00 89.81 392 THR A C 1
ATOM 3181 O O . THR A 1 392 ? -14.972 9.380 18.405 1.00 89.81 392 THR A O 1
ATOM 3184 N N . ALA A 1 393 ? -14.301 10.288 16.461 1.00 87.44 393 ALA A N 1
ATOM 3185 C CA . ALA A 1 393 ? -15.410 11.222 16.323 1.00 87.44 393 ALA A CA 1
ATOM 3186 C C . ALA A 1 393 ? -16.752 10.491 16.194 1.00 87.44 393 ALA A C 1
ATOM 3188 O O . ALA A 1 393 ? -17.712 10.898 16.834 1.00 87.44 393 ALA A O 1
ATOM 3189 N N . ALA A 1 394 ? -16.818 9.388 15.441 1.00 86.38 394 ALA A N 1
ATOM 3190 C CA . ALA A 1 394 ? -18.043 8.605 15.261 1.00 86.38 394 ALA A CA 1
ATOM 3191 C C . ALA A 1 394 ? -18.510 7.949 16.561 1.00 86.38 394 ALA A C 1
ATOM 3193 O O . ALA A 1 394 ? -19.705 7.942 16.851 1.00 86.38 394 ALA A O 1
ATOM 3194 N N . VAL A 1 395 ? -17.571 7.447 17.366 1.00 85.81 395 VAL A N 1
ATOM 3195 C CA . VAL A 1 395 ? -17.868 6.887 18.691 1.00 85.81 395 VAL A CA 1
ATOM 3196 C C . VAL A 1 395 ? -18.255 7.974 19.693 1.00 85.81 395 VAL A C 1
ATOM 3198 O O . VAL A 1 395 ? -19.129 7.747 20.526 1.00 85.81 395 VAL A O 1
ATOM 3201 N N . ALA A 1 396 ? -17.631 9.150 19.615 1.00 84.81 396 ALA A N 1
ATOM 3202 C CA . ALA A 1 396 ? -17.989 10.289 20.451 1.00 84.81 396 ALA A CA 1
ATOM 3203 C C . ALA A 1 396 ? -19.379 10.845 20.101 1.00 84.81 396 ALA A C 1
ATOM 3205 O O . ALA A 1 396 ? -20.172 11.144 20.992 1.00 84.81 396 ALA A O 1
ATOM 3206 N N . SER A 1 397 ? -19.670 11.007 18.809 1.00 84.19 397 SER A N 1
ATOM 3207 C CA . SER A 1 397 ? -20.898 11.607 18.295 1.00 84.19 397 SER A CA 1
ATOM 3208 C C . SER A 1 397 ? -21.050 11.349 16.788 1.00 84.19 397 SER A C 1
ATOM 3210 O O . SER A 1 397 ? -20.356 11.949 15.961 1.00 84.19 397 SER A O 1
ATOM 3212 N N . TRP A 1 398 ? -21.996 10.489 16.398 1.00 78.38 398 TRP A N 1
ATOM 3213 C CA . TRP A 1 398 ? -22.233 10.179 14.982 1.00 78.38 398 TRP A CA 1
ATOM 3214 C C . TRP A 1 398 ? -22.616 11.405 14.119 1.00 78.38 398 TRP A C 1
ATOM 3216 O O . TRP A 1 398 ? -22.149 11.460 12.980 1.00 78.38 398 TRP A O 1
ATOM 3226 N N . PRO A 1 399 ? -23.354 12.433 14.602 1.00 80.94 399 PRO A N 1
ATOM 3227 C CA . PRO A 1 399 ? -23.622 13.629 13.802 1.00 80.94 399 PRO A CA 1
ATOM 3228 C C . PRO A 1 399 ? -22.360 14.458 13.535 1.00 80.94 399 PRO A C 1
ATOM 3230 O O . PRO A 1 399 ? -22.195 14.981 12.434 1.00 80.94 399 PRO A O 1
ATOM 3233 N N . ILE A 1 400 ? -21.444 14.551 14.511 1.00 80.81 400 ILE A N 1
ATOM 3234 C CA . ILE A 1 400 ? -20.148 15.226 14.324 1.00 80.81 400 ILE A CA 1
ATOM 3235 C C . ILE A 1 400 ? -19.333 14.483 13.268 1.00 80.81 400 ILE A C 1
ATOM 3237 O O . ILE A 1 400 ? -18.785 15.109 12.362 1.00 80.81 400 ILE A O 1
ATOM 3241 N N . ALA A 1 401 ? -19.286 13.152 13.348 1.00 79.00 401 ALA A N 1
ATOM 3242 C CA . ALA A 1 401 ? -18.595 12.345 12.352 1.00 79.00 401 ALA A CA 1
ATOM 3243 C C . ALA A 1 401 ? -19.181 12.525 10.951 1.00 79.00 401 ALA A C 1
ATOM 3245 O O . ALA A 1 401 ? -18.417 12.750 10.020 1.00 79.00 401 ALA A O 1
ATOM 3246 N N . LEU A 1 402 ? -20.509 12.525 10.801 1.00 80.00 402 LEU A N 1
ATOM 3247 C CA . LEU A 1 402 ? -21.144 12.813 9.513 1.00 80.00 402 LEU A CA 1
ATOM 3248 C C . LEU A 1 402 ? -20.776 14.201 8.988 1.00 80.00 402 LEU A C 1
ATOM 3250 O O . LEU A 1 402 ? -20.437 14.329 7.815 1.00 80.00 402 LEU A O 1
ATOM 3254 N N . GLY A 1 403 ? -20.790 15.227 9.842 1.00 81.12 403 GLY A N 1
ATOM 3255 C CA . GLY A 1 403 ? -20.361 16.574 9.465 1.00 81.12 403 GLY A CA 1
ATOM 3256 C C . GLY A 1 403 ? -18.915 16.605 8.961 1.00 81.12 403 GLY A C 1
ATOM 3257 O O . GLY A 1 403 ? -18.643 17.148 7.893 1.00 81.12 403 GLY A O 1
ATOM 3258 N N . LEU A 1 404 ? -17.994 15.961 9.683 1.00 78.25 404 LEU A N 1
ATOM 3259 C CA . LEU A 1 404 ? -16.586 15.852 9.290 1.00 78.25 404 LEU A CA 1
ATOM 3260 C C . LEU A 1 404 ? -16.408 15.078 7.979 1.00 78.25 404 LEU A C 1
ATOM 3262 O O . LEU A 1 404 ? -15.642 15.500 7.114 1.00 78.25 404 LEU A O 1
ATOM 3266 N N . THR A 1 405 ? -17.132 13.971 7.806 1.00 76.94 405 THR A N 1
ATOM 3267 C CA . THR A 1 405 ? -17.110 13.182 6.572 1.00 76.94 405 THR A CA 1
ATOM 3268 C C . THR A 1 405 ? -17.640 13.992 5.393 1.00 76.94 405 THR A C 1
ATOM 3270 O O . THR A 1 405 ? -17.035 13.955 4.328 1.00 76.94 405 THR A O 1
ATOM 3273 N N . LEU A 1 406 ? -18.706 14.776 5.572 1.00 78.69 406 LEU A N 1
ATOM 3274 C CA . LEU A 1 406 ? -19.240 15.660 4.531 1.00 78.69 406 LEU A CA 1
ATOM 3275 C C . LEU A 1 406 ? -18.234 16.741 4.128 1.00 78.69 406 LEU A C 1
ATOM 3277 O O . LEU A 1 406 ? -18.030 16.964 2.937 1.00 78.69 406 LEU A O 1
ATOM 3281 N N . VAL A 1 407 ? -17.567 17.372 5.099 1.00 78.94 407 VAL A N 1
ATOM 3282 C CA . VAL A 1 407 ? -16.511 18.361 4.828 1.00 78.94 407 VAL A CA 1
ATOM 3283 C C . VAL A 1 407 ? -15.351 17.721 4.065 1.00 78.94 407 VAL A C 1
ATOM 3285 O O . VAL A 1 407 ? -14.873 18.287 3.082 1.00 78.94 407 VAL A O 1
ATOM 3288 N N . TYR A 1 408 ? -14.924 16.525 4.473 1.00 75.44 408 TYR A N 1
ATOM 3289 C CA . TYR A 1 408 ? -13.867 15.790 3.783 1.00 75.44 408 TYR A CA 1
ATOM 3290 C C . TYR A 1 408 ? -14.269 15.398 2.356 1.00 75.44 408 TYR A C 1
ATOM 3292 O O . TYR A 1 408 ? -13.480 15.582 1.432 1.00 75.44 408 TYR A O 1
ATOM 3300 N N . MET A 1 409 ? -15.497 14.909 2.161 1.00 72.94 409 MET A N 1
ATOM 3301 C CA . MET A 1 409 ? -16.023 14.590 0.834 1.00 72.94 409 MET A CA 1
ATOM 3302 C C . MET A 1 409 ? -16.059 15.837 -0.048 1.00 72.94 409 MET A C 1
ATOM 3304 O O . MET A 1 409 ? -15.506 15.808 -1.140 1.00 72.94 409 MET A O 1
ATOM 3308 N N . ALA A 1 410 ? -16.600 16.956 0.441 1.00 74.38 410 ALA A N 1
ATOM 3309 C CA . ALA A 1 410 ? -16.622 18.218 -0.299 1.00 74.38 410 ALA A CA 1
ATOM 3310 C C . ALA A 1 410 ? -15.210 18.689 -0.690 1.00 74.38 410 ALA A C 1
ATOM 3312 O O . ALA A 1 410 ? -14.984 19.109 -1.823 1.00 74.38 410 ALA A O 1
ATOM 3313 N N . TYR A 1 411 ? -14.240 18.568 0.220 1.00 75.25 411 TYR A N 1
ATOM 3314 C CA . TYR A 1 411 ? -12.839 18.875 -0.064 1.00 75.25 411 TYR A CA 1
ATOM 3315 C C . TYR A 1 411 ? -12.238 17.957 -1.142 1.00 75.25 411 TYR A C 1
ATOM 3317 O O . TYR A 1 411 ? -11.514 18.431 -2.020 1.00 75.25 411 TYR A O 1
ATOM 3325 N N . GLN A 1 412 ? -12.535 16.656 -1.101 1.00 71.44 412 GLN A N 1
ATOM 3326 C CA . GLN A 1 412 ? -12.047 15.703 -2.100 1.00 71.44 412 GLN A CA 1
ATOM 3327 C C . GLN A 1 412 ? -12.680 15.930 -3.471 1.00 71.44 412 GLN A C 1
ATOM 3329 O O . GLN A 1 412 ? -11.948 15.945 -4.456 1.00 71.44 412 GLN A O 1
ATOM 3334 N N . PHE A 1 413 ? -13.983 16.200 -3.532 1.00 70.69 413 PHE A N 1
ATOM 3335 C CA . PHE A 1 413 ? -14.660 16.556 -4.779 1.00 70.69 413 PHE A CA 1
ATOM 3336 C C . PHE A 1 413 ? -14.116 17.854 -5.370 1.00 70.69 413 PHE A C 1
ATOM 3338 O O . PHE A 1 413 ? -13.833 17.916 -6.562 1.00 70.69 413 PHE A O 1
ATOM 3345 N N . ASN A 1 414 ? -13.869 18.871 -4.540 1.00 71.69 414 ASN A N 1
ATOM 3346 C CA . ASN A 1 414 ? -13.244 20.103 -5.011 1.00 71.69 414 ASN A CA 1
ATOM 3347 C C . ASN A 1 414 ? -11.830 19.853 -5.567 1.00 71.69 414 ASN A C 1
ATOM 3349 O O . ASN A 1 414 ? -11.477 20.400 -6.606 1.00 71.69 414 ASN A O 1
ATOM 3353 N N . ASN A 1 415 ? -11.024 19.000 -4.925 1.00 69.56 415 ASN A N 1
ATOM 3354 C CA . ASN A 1 415 ? -9.714 18.625 -5.467 1.00 69.56 415 ASN A CA 1
ATOM 3355 C C . ASN A 1 415 ? -9.819 17.843 -6.782 1.00 69.56 415 ASN A C 1
ATOM 3357 O O . ASN A 1 415 ? -9.013 18.082 -7.676 1.00 69.56 415 ASN A O 1
ATOM 3361 N N . ALA A 1 416 ? -10.760 16.902 -6.895 1.00 69.56 416 ALA A N 1
ATOM 3362 C CA . ALA A 1 416 ? -10.967 16.116 -8.112 1.00 69.56 416 ALA A CA 1
ATOM 3363 C C . ALA A 1 416 ? -11.368 17.021 -9.284 1.00 69.56 416 ALA A C 1
ATOM 3365 O O . ALA A 1 416 ? -10.735 16.982 -10.338 1.00 69.56 416 ALA A O 1
ATOM 3366 N N . TYR A 1 417 ? -12.312 17.931 -9.042 1.00 67.06 417 TYR A N 1
ATOM 3367 C CA . TYR A 1 417 ? -12.740 18.943 -10.001 1.00 67.06 417 TYR A CA 1
ATOM 3368 C C . TYR A 1 417 ? -11.573 19.827 -10.478 1.00 67.06 417 TYR A C 1
ATOM 3370 O O . TYR A 1 417 ? -11.370 20.010 -11.677 1.00 67.06 417 TYR A O 1
ATOM 3378 N N . GLN A 1 418 ? -10.739 20.314 -9.551 1.00 68.56 418 GLN A N 1
ATOM 3379 C CA . GLN A 1 418 ? -9.543 21.102 -9.887 1.00 68.56 418 GLN A CA 1
ATOM 3380 C C . GLN A 1 418 ? -8.507 20.294 -10.684 1.00 68.56 418 GLN A C 1
ATOM 3382 O O . GLN A 1 418 ? -7.904 20.822 -11.615 1.00 68.56 418 GLN A O 1
ATOM 3387 N N . LYS A 1 419 ? -8.307 19.008 -10.359 1.00 65.62 419 LYS A N 1
ATOM 3388 C CA . LYS A 1 419 ? -7.409 18.121 -11.119 1.00 65.62 419 LYS A CA 1
ATOM 3389 C C . LYS A 1 419 ? -7.913 17.909 -12.550 1.00 65.62 419 LYS A C 1
ATOM 3391 O O . LYS A 1 419 ? -7.115 17.965 -13.478 1.00 65.62 419 LYS A O 1
ATOM 3396 N N . GLN A 1 420 ? -9.216 17.716 -12.746 1.00 66.44 420 GLN A N 1
ATOM 3397 C CA . GLN A 1 420 ? -9.788 17.515 -14.079 1.00 66.44 420 GLN A CA 1
ATOM 3398 C C . GLN A 1 420 ? -9.699 18.769 -14.957 1.00 66.44 420 GLN A C 1
ATOM 3400 O O . GLN A 1 420 ? -9.411 18.656 -16.144 1.00 66.44 420 GLN A O 1
ATOM 3405 N N . LEU A 1 421 ? -9.858 19.957 -14.369 1.00 61.41 421 LEU A N 1
ATOM 3406 C CA . LEU A 1 421 ? -9.642 21.233 -15.060 1.00 61.41 421 LEU A CA 1
ATOM 3407 C C . LEU A 1 421 ? -8.191 21.439 -15.533 1.00 61.41 421 LEU A C 1
ATOM 3409 O O . LEU A 1 421 ? -7.960 22.240 -16.432 1.00 61.41 421 LEU A O 1
ATOM 3413 N N . HIS A 1 422 ? -7.218 20.743 -14.936 1.00 55.84 422 HIS A N 1
ATOM 3414 C CA . HIS A 1 422 ? -5.790 20.884 -15.251 1.00 55.84 422 HIS A CA 1
ATOM 3415 C C . HIS A 1 422 ? -5.212 19.756 -16.121 1.00 55.84 422 HIS A C 1
ATOM 3417 O O . HIS A 1 422 ? -4.098 19.891 -16.613 1.00 55.84 422 HIS A O 1
ATOM 3423 N N . ASN A 1 423 ? -5.949 18.666 -16.342 1.00 51.09 423 ASN A N 1
ATOM 3424 C CA . ASN A 1 423 ? -5.456 17.461 -17.024 1.00 51.09 423 ASN A CA 1
ATOM 3425 C C . ASN A 1 423 ? -5.605 17.486 -18.562 1.00 51.09 423 ASN A C 1
ATOM 3427 O O . ASN A 1 423 ? -5.598 16.424 -19.182 1.00 51.09 423 ASN A O 1
ATOM 3431 N N . GLN A 1 424 ? -5.774 18.651 -19.199 1.00 39.25 424 GLN A N 1
ATOM 3432 C CA . GLN A 1 424 ? -6.050 18.693 -20.642 1.00 39.25 424 GLN A CA 1
ATOM 3433 C C . GLN A 1 424 ? -4.836 18.588 -21.582 1.00 39.25 424 GLN A C 1
ATOM 3435 O O . GLN A 1 424 ? -5.085 18.346 -22.750 1.00 39.25 424 GLN A O 1
ATOM 3440 N N . ASP A 1 425 ? -3.578 18.622 -21.122 1.00 42.28 425 ASP A N 1
ATOM 3441 C CA . ASP A 1 425 ? -2.403 18.382 -21.990 1.00 42.28 425 ASP A CA 1
ATOM 3442 C C . ASP A 1 425 ? -1.203 17.803 -21.197 1.00 42.28 425 ASP A C 1
ATOM 3444 O O . ASP A 1 425 ? -0.288 18.519 -20.778 1.00 42.28 425 ASP A O 1
ATOM 3448 N N . GLU A 1 426 ? -1.180 16.485 -20.963 1.00 47.78 426 GLU A N 1
ATOM 3449 C CA . GLU A 1 426 ? 0.030 15.776 -20.508 1.00 47.78 426 GLU A CA 1
ATOM 3450 C C . GLU A 1 426 ? 0.761 15.162 -21.713 1.00 47.78 426 GLU A C 1
ATOM 3452 O O . GLU A 1 426 ? 0.640 13.972 -22.002 1.00 47.78 426 GLU A O 1
ATOM 3457 N N . ASP A 1 427 ? 1.541 15.982 -22.423 1.00 50.53 427 ASP A N 1
ATOM 3458 C CA . ASP A 1 427 ? 2.564 15.466 -23.336 1.00 50.53 427 ASP A CA 1
ATOM 3459 C C . ASP A 1 427 ? 3.608 14.646 -22.551 1.00 50.53 427 ASP A C 1
ATOM 3461 O O . ASP A 1 427 ? 4.017 15.064 -21.456 1.00 50.53 427 ASP A O 1
ATOM 3465 N N . PRO A 1 428 ? 4.073 13.499 -23.086 1.00 57.19 428 PRO A N 1
ATOM 3466 C CA . PRO A 1 428 ? 5.086 12.683 -22.432 1.00 57.19 428 PRO A CA 1
ATOM 3467 C C . PRO A 1 428 ? 6.372 13.493 -22.222 1.00 57.19 428 PRO A C 1
ATOM 3469 O O . PRO A 1 428 ? 6.944 14.033 -23.167 1.00 57.19 428 PRO A O 1
ATOM 3472 N N . LEU A 1 429 ? 6.834 13.561 -20.971 1.00 67.94 429 LEU A N 1
ATOM 3473 C CA . LEU A 1 429 ? 8.037 14.301 -20.587 1.00 67.94 429 LEU A CA 1
ATOM 3474 C C . LEU A 1 429 ? 9.280 13.715 -21.277 1.00 67.94 429 LEU A C 1
ATOM 3476 O O . LEU A 1 429 ? 9.709 12.601 -20.966 1.00 67.94 429 LEU A O 1
ATOM 3480 N N . ASP A 1 430 ? 9.896 14.475 -22.183 1.00 76.19 430 ASP A N 1
ATOM 3481 C CA . ASP A 1 430 ? 11.108 14.065 -22.904 1.00 76.19 430 ASP A CA 1
ATOM 3482 C C . ASP A 1 430 ? 12.388 14.346 -22.089 1.00 76.19 430 ASP A C 1
ATOM 3484 O O . ASP A 1 430 ? 13.267 15.121 -22.467 1.00 76.19 430 ASP A O 1
ATOM 3488 N N . ILE A 1 431 ? 12.492 13.721 -20.912 1.00 80.69 431 ILE A N 1
ATOM 3489 C CA . ILE A 1 431 ? 13.680 13.808 -20.034 1.00 80.69 431 ILE A CA 1
ATOM 3490 C C . ILE A 1 431 ? 14.837 12.904 -20.498 1.00 80.69 431 ILE A C 1
ATOM 3492 O O . ILE A 1 431 ? 15.966 13.031 -20.023 1.00 80.69 431 ILE A O 1
ATOM 3496 N N . TYR A 1 432 ? 14.569 11.995 -21.440 1.00 81.62 432 TYR A N 1
ATOM 3497 C CA . TYR A 1 432 ? 15.523 11.027 -21.989 1.00 81.62 432 TYR A CA 1
ATOM 3498 C C . TYR A 1 432 ? 15.899 11.373 -23.438 1.00 81.62 432 TYR A C 1
ATOM 3500 O O . TYR A 1 432 ? 15.779 10.544 -24.346 1.00 81.62 432 TYR A O 1
ATOM 3508 N N . ARG A 1 433 ? 16.328 12.616 -23.662 1.00 80.88 433 ARG A N 1
ATOM 3509 C CA . ARG A 1 433 ? 16.718 13.114 -24.985 1.00 80.88 433 ARG A CA 1
ATOM 3510 C C . ARG A 1 433 ? 18.002 12.448 -25.477 1.00 80.88 433 ARG A C 1
ATOM 3512 O O . ARG A 1 433 ? 18.928 12.200 -24.708 1.00 80.88 433 ARG A O 1
ATOM 3519 N N . LEU A 1 434 ? 18.063 12.170 -26.781 1.00 75.06 434 LEU A N 1
ATOM 3520 C CA . LEU A 1 434 ? 19.307 11.755 -27.428 1.00 75.06 434 LEU A CA 1
ATOM 3521 C C . LEU A 1 434 ? 20.201 12.991 -27.550 1.00 75.06 434 LEU A C 1
ATOM 3523 O O . LEU A 1 434 ? 20.006 13.819 -28.436 1.00 75.06 434 LEU A O 1
ATOM 3527 N N . LEU A 1 435 ? 21.155 13.124 -26.633 1.00 65.94 435 LEU A N 1
ATOM 3528 C CA . LEU A 1 435 ? 22.193 14.144 -26.724 1.00 65.94 435 LEU A CA 1
ATOM 3529 C C . LEU A 1 435 ? 23.123 13.750 -27.876 1.00 65.94 435 LEU A C 1
ATOM 3531 O O . LEU A 1 435 ? 23.769 12.702 -27.817 1.00 65.94 435 LEU A O 1
ATOM 3535 N N . SER A 1 436 ? 23.145 14.539 -28.951 1.00 51.59 436 SER A N 1
ATOM 3536 C CA . SER A 1 436 ? 24.060 14.300 -30.069 1.00 51.59 436 SER A CA 1
ATOM 3537 C C . SER A 1 436 ? 25.504 14.291 -29.554 1.00 51.59 436 SER A C 1
ATOM 3539 O O . SER A 1 436 ? 25.890 15.231 -28.854 1.00 51.59 436 SER A O 1
ATOM 3541 N N . PRO A 1 437 ? 26.317 13.271 -29.876 1.00 45.78 437 PRO A N 1
ATOM 3542 C CA . PRO A 1 437 ? 27.744 13.344 -29.608 1.00 45.78 437 PRO A CA 1
ATOM 3543 C C . PRO A 1 437 ? 28.340 14.448 -30.491 1.00 45.78 437 PRO A C 1
ATOM 3545 O O . PRO A 1 437 ? 28.128 14.441 -31.706 1.00 45.78 437 PRO A O 1
ATOM 3548 N N . ASN A 1 438 ? 29.037 15.402 -29.870 1.00 38.19 438 ASN A N 1
ATOM 3549 C CA . ASN A 1 438 ? 29.906 16.346 -30.578 1.00 38.19 438 ASN A CA 1
ATOM 3550 C C . ASN A 1 438 ? 31.098 15.630 -31.214 1.00 38.19 438 ASN A C 1
ATOM 3552 O O . ASN A 1 438 ? 31.628 14.692 -30.570 1.00 38.19 438 ASN A O 1
#

Organism: NCBI:txid45071

Secondary structure (DSSP, 8-state):
-HHHHHHHHHHHHHHHHHHHHTT-HHHHHHHHHHHHHHHHHHHTS--TTSHHHHHHHHHHHHHHHHHHHHHHHHHTT-HHHHHHHHHHHHHHHHHHHHHHHHHHHHHHHHHHSTHHHHHHHHHHHTT----HHHHHHHHHHHHHHHHHHHHHHHHHHHHHHHHHHHHHHHHHHH-TTS-HHHHHHHHHHHHHHHHHHHHHHHHHHHHHHSTTTTT--TTHHHHHHHHHHHHHHHHHHHHHHHHHHHHHHHHHHHHHHHHH--HHHHHHHHHHHHHHHHHHHHHHHHHHHHHHHHHHHHHHHHHHTT---HHHHHHHHHHHHHHHHHHHTHHHHHHHHHHHHHHHHHHHHHTT--SHHHHHHHHHHHHHHHHHHHHHHHHHHIIIIIHHHHHHHHHH-HHHHHHHHHHHHHHHHHHHHHHHHH-S-------S------

Mean predicted aligned error: 11.72 Å

Nearest PDB structures (foldseek):
  7jh5-assembly2_B  TM=1.970E-01  e=6.050E+00  synthetic construct
  8cws-assembly1_A  TM=1.629E-01  e=4.650E+00  synthetic construct

Radius of gyration: 26.86 Å; Cα contacts (8 Å, |Δi|>4): 344; chains: 1; bounding box: 73×60×65 Å

pLDDT: mean 81.72, std 15.47, range [38.06, 97.25]

Sequence (438 aa):
MALQCFILGFLCDFLISYYELDYVTSDLEKLRECRKKIEEFYKVGCLQEKQNSIEVFSEFMQEEIRTNAQGYLSSFTSISKLRQYIGTINTKRSQFSYSRGLANYAITYLQKSSISELIQEINKVLGNQYSFKEGINFLNKSREAITDLGISLYALRFFINLILMIKHIVESAISDELSTRKVLKQEMEKRGFAMANDLVWAVVGLLTTYNNFFHIADTAVPLITLAFLTFDTFLLLAQWIFEARQYHERMHELQEQLKKATVYEHAIIQRQIDILNDEWEAQSAYFAINVLGANIIATCFAISLLCTGPLALAGLALFSMLGNALYNTSEEYKKYQKSSIAVRRELANGNVLDDEHHHQLLRKINEECNKDYCEFWKSLAFNVGGIAFIITAAVASWPIALGLTLVYMAYQFNNAYQKQLHNQDEDPLDIYRLLSPN

Solvent-accessible surface area (backbone atoms only — not comparable to full-atom values): 22917 Å² total; per-residue (Å²): 106,72,68,56,50,52,51,52,44,52,54,37,53,52,49,41,58,52,33,69,72,69,74,46,67,78,60,39,55,56,41,53,52,49,40,50,54,49,50,54,58,51,68,79,67,66,80,92,76,65,55,68,70,51,48,57,51,49,51,50,51,52,49,53,52,48,51,49,53,50,48,59,60,54,22,76,77,34,73,70,45,36,45,51,49,46,49,50,53,46,51,52,51,51,51,47,56,42,22,48,54,36,16,52,46,52,43,58,50,41,66,75,37,80,62,36,58,57,47,51,52,53,28,56,76,70,70,47,87,72,43,59,67,58,36,52,49,50,62,56,65,46,47,58,61,55,49,53,50,48,24,50,40,23,44,51,48,26,51,54,53,50,53,52,43,52,50,52,33,52,54,23,67,73,38,94,89,42,58,39,71,58,48,46,48,53,43,44,73,74,39,40,68,62,37,51,54,19,49,49,51,19,52,49,45,49,52,56,72,44,14,76,84,72,72,45,56,78,82,47,38,62,55,54,52,47,54,51,37,47,44,51,35,53,52,51,50,50,49,50,53,52,52,49,49,53,51,52,53,52,49,50,53,47,56,55,47,46,77,73,42,52,79,68,52,32,54,53,46,50,47,51,52,50,52,51,52,53,53,49,52,23,50,49,51,28,49,51,41,34,44,50,11,32,48,38,32,33,49,31,54,57,50,52,77,76,50,83,48,70,69,58,47,45,51,36,31,49,47,27,20,41,12,53,16,35,48,76,32,24,65,44,45,25,50,22,42,45,31,48,50,50,40,55,47,40,60,57,46,41,80,79,46,82,44,74,65,46,57,53,50,49,51,52,40,46,54,51,22,53,51,32,47,50,51,30,53,52,49,33,52,40,54,41,44,45,58,18,49,46,52,34,36,36,31,59,35,55,70,60,25,52,52,52,51,50,53,52,48,53,53,50,52,51,50,51,54,55,50,62,76,66,64,84,76,81,73,83,80,78,74,77,66,82,75,77,84,130

Foldseek 3Di:
DLVVLVVLLVVLVVVLVVCVVVVPPPVNVVSVVVNVVSVVVNVVDDDDDCPPVVVVLVVVVVVVVVVVVVLVVCLVVDLVSVLVVLVVVLLVLVLLVLLLLLLVLVLVVCCVDPVLVVLVVVCVVVVHPFALVVLVVVSVVCPLVSLVSNLVSLVSSLVSLVVVLVVQLVVQVPDPVHDSVVSNVVSCLVCVLSNVLSVLSNVLSCCLSVVVVVVHDVVCNLVSVLVVLVVQLVSLVVNLVVVVVVLVVVLVVLVVCCVVDDPVVVLVSVLVNLVSVQLNQLVVQLSVLLSQLSCQLSVLSVVCVVDDDSVSSSVSSLSNLLSSLSNSLSVLSSQLSSLVVLLVLLVVVCVQDVDPVSVVLNVVSVVVSVVSVVVSVVSSVCSRHVSSVLSSQCSSPVVSSVVVVVVVVVVVSVVVVVVVVVPPDDDPRPSSDRRDDD